Protein AF-0000000080700821 (afdb_homodimer)

Foldseek 3Di:
DVVVVLVVLQVVQVVVLVVVLVLLPDQFAEEEEEPQQQCVQQFPDFAVLQVQLLVPDDDLLNVVLVLQCVVPDPPDTLLNSLLSLVVVLVVLVVDDVQWDDGPNDIDHSVSSLVSNLSSLVSSLQCLAQHWDQDPNDIGGGDPVGGRGHLVLLLLLVCLSQVVQVVPLQRHDYEYEYQDQECSNVVSCVVVVFAEQAQFDDPQKTDHHNCSVVPDDGGHYYYFHLFAYQQWFADPPRGIMRHDADDPVRPSSSRGGGRRLPNPPPVCCDPPNVVRVVVVLCQLLDAQYEYEYANDPCPRVVVLVSNVVSQQDDRHLYAYEYQAADDDPSNLVQLCDPSRQQRYWYQHQQAIAGSNDGRDSDDSPGGFPCRRSSNVSCVSVVRRD/DVVVVLVVLQVVQVVVLVVVLVLLPDQFAEEEEEPQQQCVQQFPDFAVLQVQLLVPDDDLLNVVLVLQCVVPDPPDTLLNSLLSLVVVLVVLVVDDVQWDDGPNDIDHSVSSLVSNLSSLVSSLQCLAQHWDQDPNDIGGGDPVGGRGHLVLLLLLVCLSQVVQVVPLFRHDYEYEYQDQECSNVVSCVVVVFAEQAQFDDPQKTDHHNCSVVPDDTGHYYYFHLFAYQQWFADPPRGIMRHDADDPVRPSSSRGGGRRLPNPPPVCCDPPNVVRVVVVLCQLLDAQYEYEYANDPCPRVVVLVSNVVSQQDDRHLYAYEYQAADDDPSNLVQLCDPSRQQRYWYQYLQAIAGSNDGRDSDDSPGGFPCRGSSNVSCVSVVNRD

Sequence (768 aa):
MRELEQIQDNQIFNEHIENVMNHIDSDKQSWLFGAGISYDAGIPLMSPLTDLVEMRMDQDNKRLLEKIKESLEKDCHVEHILSHIGDLLSLIDRTRKKEIKISETTYTKENLEDLYREILVKLTDTIRYGYNKKDDEIIYGTATEPLVSIEYHLEFIEGLLKNHLGVEKRRNIKFYTTNYDTLLEDALILKRKKVVDGFSGGAMGFWNPKEYSERKELAYPVYKLHGSIDWFQDEEYGLIRTRYGTKYTSDKSRVLIYPQATKYVETQKDPFATIFQAFRSDINSNQSKLFVCGYSFGDNHINNEIFNGLLKIHNNSTLIIFIDNMSDTLIDWQNNDLINERIYCLTSTGICYKNKIYSEENEQYNYPWWTFSGLTNFLNGTIKMRELEQIQDNQIFNEHIENVMNHIDSDKQSWLFGAGISYDAGIPLMSPLTDLVEMRMDQDNKRLLEKIKESLEKDCHVEHILSHIGDLLSLIDRTRKKEIKISETTYTKENLEDLYREILVKLTDTIRYGYNKKDDEIIYGTATEPLVSIEYHLEFIEGLLKNHLGVEKRRNIKFYTTNYDTLLEDALILKRKKVVDGFSGGAMGFWNPKEYSERKELAYPVYKLHGSIDWFQDEEYGLIRTRYGTKYTSDKSRVLIYPQATKYVETQKDPFATIFQAFRSDINSNQSKLFVCGYSFGDNHINNEIFNGLLKIHNNSTLIIFIDNMSDTLIDWQNNDLINERIYCLTSTGICYKNKIYSEENEQYNYPWWTFSGLTNFLNGTIK

Radius of gyration: 30.34 Å; Cα contacts (8 Å, |Δi|>4): 1409; chains: 2; bounding box: 65×97×77 Å

pLDDT: mean 87.96, std 10.75, range [49.34, 98.62]

Organism: Aerococcus viridans (strain ATCC 11563 / DSM 20340 / CCUG 4311 / JCM 20461 / NBRC 12219 / NCTC 8251 / M1) (NCBI:txid655812)

Solvent-accessible surface area (backbone atoms only — not comparable to full-atom values): 39786 Å² total; per-residue (Å²): 105,69,66,58,52,48,52,48,33,30,51,51,30,53,50,50,51,51,51,51,53,54,57,71,68,47,46,48,35,36,35,39,35,22,53,46,59,38,40,89,24,25,26,69,48,64,66,60,41,30,51,55,36,59,71,71,48,56,71,71,50,44,53,52,48,54,58,53,48,68,78,43,62,90,85,59,38,51,42,47,50,53,31,49,51,51,50,50,51,56,52,22,71,72,39,90,80,34,48,46,76,56,96,89,38,79,41,44,55,67,56,53,51,51,40,52,31,51,51,41,40,44,47,46,44,38,53,60,10,7,42,44,81,52,97,92,38,80,45,72,30,38,69,90,53,30,53,37,49,56,62,68,46,38,48,34,54,47,29,69,52,56,85,30,69,89,59,57,88,68,58,49,51,38,37,37,28,56,40,43,64,62,51,67,62,47,27,36,23,60,69,69,36,36,49,36,69,27,48,41,33,34,52,36,17,26,68,34,70,61,43,65,71,68,56,64,93,81,51,36,41,44,38,54,70,23,29,28,67,46,27,32,58,37,94,86,62,36,49,26,36,49,58,69,45,35,50,92,67,49,60,52,65,32,41,37,64,54,39,75,68,55,36,77,68,58,40,67,36,81,70,36,28,60,44,51,49,51,50,49,50,48,48,48,28,72,60,22,32,40,37,35,36,27,51,80,77,79,49,63,68,64,48,46,52,52,51,54,27,48,66,36,84,83,32,58,35,35,40,42,33,25,30,61,71,86,42,74,67,53,51,52,46,25,69,32,85,84,45,14,90,38,40,40,35,37,27,22,66,26,38,33,47,58,75,38,74,27,37,80,58,64,92,77,48,71,44,49,40,23,42,53,69,24,37,28,35,39,62,65,70,40,67,122,105,70,64,58,52,49,52,50,33,30,52,51,32,53,49,52,51,52,51,53,53,54,57,71,69,46,48,48,35,35,37,38,36,22,53,46,57,38,38,89,24,24,25,69,48,64,66,61,39,31,51,55,36,59,72,70,47,55,70,72,49,44,54,53,46,52,56,52,48,68,78,44,62,91,84,60,38,54,41,46,49,51,31,50,52,50,49,50,52,56,52,25,72,74,38,93,80,34,50,46,75,55,95,90,38,79,41,44,56,65,55,54,50,50,40,52,29,50,53,40,42,43,45,46,45,38,53,60,9,7,40,45,80,52,96,92,37,79,44,72,28,36,69,89,53,29,51,37,49,57,62,67,46,38,50,33,54,46,30,69,51,56,81,31,66,89,61,60,69,82,63,47,48,36,38,36,27,55,38,42,63,61,52,66,63,47,27,38,24,60,69,71,37,35,49,36,68,28,48,42,32,35,50,35,19,26,67,33,70,61,44,63,72,64,56,63,94,81,55,37,42,43,39,53,70,22,30,26,67,44,27,33,58,38,93,87,60,36,49,27,37,51,58,69,44,36,50,92,68,49,62,53,66,30,41,38,62,54,38,74,67,56,39,76,68,56,40,67,35,80,68,37,28,59,45,51,49,51,51,49,50,50,50,48,29,72,61,23,33,40,37,34,36,28,51,81,76,80,49,63,69,62,48,47,54,52,52,55,26,49,67,37,86,85,31,57,36,35,39,41,34,25,29,61,70,85,42,75,66,53,50,54,45,26,69,33,84,85,44,15,89,37,40,41,36,39,26,21,67,27,39,32,48,58,75,39,75,28,36,82,58,66,91,77,48,72,43,50,40,24,41,53,68,25,37,28,34,39,62,67,69,39,67,123

InterPro domains:
  IPR029035 DHS-like NAD/FAD-binding domain superfamily [SSF52467] (18-324)

Secondary structure (DSSP, 8-state):
-HHHHHHHHHHHHHHHHHHHHHHHT-SEEEEEE-GGGGTTTT---HHHHHHHHHHTS-HHHHHHHHHHHHTS-TT--HHHHHHHHHHHHHHHHTSSS-EEEETTEEEEHHHHHHHHHHHHHHHHHHHHH-EEEETTEEEE--SSS-----HHHHHHHHHHHHTTGGGGGG-EEEEEE---S-HHHHHHHHTT-EEE-SEEESSSEEE-TTHHHH--SSEEEEEETTEEEEEEEETTTEEEE--TT-GGG--GGGEEE--GGGHHHHTTSTTHHHHHHHHHHHHTSTT-EEEEES--S--HHHHHHHHHHHHSTT---EEEEE-SS--HHHHHHHT-TTTGGGEEEEETTEEEETTEEE-SS-TT---GGGSHHHHHHHHTT---/-HHHHHHHHHHHHHHHHHHHHHHHT-SEEEEEE-GGGGTTTT---HHHHHHHHHHTS-HHHHHHHHHHHHTS-TT--HHHHHHHHHHHHHHHHTSSS-EEEETTEEEEHHHHHHHHHHHHHHHHHHHHH-EEEETTEEEE--SSS-----HHHHHHHHHHHHTTGGG-SS-EEEEEE---S-HHHHHHHHTT-EEE-SEEESSSEEE-TTHHHH--SSEEEEEETTEEEEEEEETTTEEEE--TT-GGG--GGGEEE--GGGHHHHTTSTTHHHHHHHHHHHHTSTT-EEEEES--S--HHHHHHHHHHHHSTT---EEEEE-SS--HHHHHHHT-TTTGGGEEEEETTEEEETTEEE-SS-TT---GGGSHHHHHHHHTT---

Nearest PDB structures (foldseek):
  8wld-assembly1_P  TM=7.867E-01  e=2.469E-17  Paenibacillus sp. 453mf
  8uae-assembly1_B  TM=7.129E-01  e=6.026E-18  Escherichia coli
  8sub-assembly1_C  TM=7.098E-01  e=1.023E-17  Escherichia coli
  8yhx-assembly1_R  TM=6.564E-01  e=7.623E-18  Staphylococcus aureus
  8uae-assembly1_J  TM=6.955E-01  e=3.276E-16  Escherichia coli

Structure (mmCIF, N/CA/C/O backbone):
data_AF-0000000080700821-model_v1
#
loop_
_entity.id
_entity.type
_entity.pdbx_description
1 polymer 'Uncharacterized protein'
#
loop_
_atom_site.group_PDB
_atom_site.id
_atom_site.type_symbol
_atom_site.label_atom_id
_atom_site.label_alt_id
_atom_site.label_comp_id
_atom_site.label_asym_id
_atom_site.label_entity_id
_atom_site.label_seq_id
_atom_site.pdbx_PDB_ins_code
_atom_site.Cartn_x
_atom_site.Cartn_y
_atom_site.Cartn_z
_atom_site.occupancy
_atom_site.B_iso_or_equiv
_atom_site.auth_seq_id
_atom_site.auth_comp_id
_atom_site.auth_asym_id
_atom_site.auth_atom_id
_atom_site.pdbx_PDB_model_num
ATOM 1 N N . MET A 1 1 ? 2.52 46.812 41.562 1 63.25 1 MET A N 1
ATOM 2 C CA . MET A 1 1 ? 1.418 46.688 40.594 1 63.25 1 MET A CA 1
ATOM 3 C C . MET A 1 1 ? 1.778 45.75 39.469 1 63.25 1 MET A C 1
ATOM 5 O O . MET A 1 1 ? 1.007 44.844 39.125 1 63.25 1 MET A O 1
ATOM 9 N N . ARG A 1 2 ? 2.922 46 38.969 1 70 2 ARG A N 1
ATOM 10 C CA . ARG A 1 2 ? 3.412 45.156 37.875 1 70 2 ARG A CA 1
ATOM 11 C C . ARG A 1 2 ? 3.613 43.719 38.375 1 70 2 ARG A C 1
ATOM 13 O O . ARG A 1 2 ? 3.289 42.75 37.656 1 70 2 ARG A O 1
ATOM 20 N N . GLU A 1 3 ? 4.059 43.562 39.562 1 66.69 3 GLU A N 1
ATOM 21 C CA . GLU A 1 3 ? 4.305 42.25 40.156 1 66.69 3 GLU A CA 1
ATOM 22 C C . GLU A 1 3 ? 3 41.469 40.375 1 66.69 3 GLU A C 1
ATOM 24 O O . GLU A 1 3 ? 2.93 40.281 40.125 1 66.69 3 GLU A O 1
ATOM 29 N N . LEU A 1 4 ? 2.033 42.219 40.812 1 68.81 4 LEU A N 1
ATOM 30 C CA . LEU A 1 4 ? 0.738 41.594 41.062 1 68.81 4 LEU A CA 1
ATOM 31 C C . LEU A 1 4 ? 0.082 41.156 39.75 1 68.81 4 LEU A C 1
ATOM 33 O O . LEU A 1 4 ? -0.538 40.094 39.688 1 68.81 4 LEU A O 1
ATOM 37 N N . GLU A 1 5 ? 0.222 42 38.75 1 74.5 5 GLU A N 1
ATOM 38 C CA . GLU A 1 5 ? -0.307 41.688 37.438 1 74.5 5 GLU A CA 1
ATOM 39 C C . GLU A 1 5 ? 0.371 40.438 36.844 1 74.5 5 GLU A C 1
ATOM 41 O O . GLU A 1 5 ? -0.284 39.594 36.25 1 74.5 5 GLU A O 1
ATOM 46 N N . GLN A 1 6 ? 1.613 40.375 37.125 1 77.56 6 GLN A N 1
ATOM 47 C CA . GLN A 1 6 ? 2.367 39.219 36.656 1 77.56 6 GLN A CA 1
ATOM 48 C C . GLN A 1 6 ? 1.933 37.938 37.375 1 77.56 6 GLN A C 1
ATOM 50 O O . GLN A 1 6 ? 1.85 36.875 36.75 1 77.56 6 GLN A O 1
ATOM 55 N N . ILE A 1 7 ? 1.688 38.062 38.594 1 75.31 7 ILE A N 1
ATOM 56 C CA . ILE A 1 7 ? 1.235 36.906 39.375 1 75.31 7 ILE A CA 1
ATOM 57 C C . ILE A 1 7 ? -0.132 36.438 38.875 1 75.31 7 ILE A C 1
ATOM 59 O O . ILE A 1 7 ? -0.379 35.25 38.719 1 75.31 7 ILE A O 1
ATOM 63 N N . GLN A 1 8 ? -0.901 37.406 38.594 1 80.56 8 GLN A N 1
ATOM 64 C CA . GLN A 1 8 ? -2.225 37.094 38.062 1 80.56 8 GLN A CA 1
ATOM 65 C C . GLN A 1 8 ? -2.129 36.438 36.688 1 80.56 8 GLN A C 1
ATOM 67 O O . GLN A 1 8 ? -2.826 35.469 36.406 1 80.56 8 GLN A O 1
ATOM 72 N N . ASP A 1 9 ? -1.294 36.969 35.875 1 84.06 9 ASP A N 1
ATOM 73 C CA . ASP A 1 9 ? -1.091 36.438 34.531 1 84.06 9 ASP A CA 1
ATOM 74 C C . ASP A 1 9 ? -0.568 35 34.594 1 84.06 9 ASP A C 1
ATOM 76 O O . ASP A 1 9 ? -0.97 34.156 33.812 1 84.06 9 ASP A O 1
ATOM 80 N N . ASN A 1 10 ? 0.241 34.781 35.562 1 85.62 10 ASN A N 1
ATOM 81 C CA . ASN A 1 10 ? 0.782 33.469 35.75 1 85.62 10 ASN A CA 1
ATOM 82 C C . ASN A 1 10 ? -0.304 32.469 36.188 1 85.62 10 ASN A C 1
ATOM 84 O O . ASN A 1 10 ? -0.307 31.312 35.75 1 85.62 10 ASN A O 1
ATOM 88 N N . GLN A 1 11 ? -1.107 32.906 37.062 1 89.19 11 GLN A N 1
ATOM 89 C CA . GLN A 1 11 ? -2.205 32.062 37.5 1 89.19 11 GLN A CA 1
ATOM 90 C C . GLN A 1 11 ? -3.15 31.734 36.344 1 89.19 11 GLN A C 1
ATOM 92 O O . GLN A 1 11 ? -3.57 30.594 36.188 1 89.19 11 GLN A O 1
ATOM 97 N N . ILE A 1 12 ? -3.463 32.719 35.562 1 91.25 12 ILE A N 1
ATOM 98 C CA . ILE A 1 12 ? -4.363 32.531 34.438 1 91.25 12 ILE A CA 1
ATOM 99 C C . ILE A 1 12 ? -3.709 31.609 33.406 1 91.25 12 ILE A C 1
ATOM 101 O O . ILE A 1 12 ? -4.375 30.75 32.812 1 91.25 12 ILE A O 1
ATOM 105 N N . PHE A 1 13 ? -2.443 31.859 33.188 1 92.19 13 PHE A N 1
ATOM 106 C CA . PHE A 1 13 ? -1.677 31 32.312 1 92.19 13 PHE A CA 1
ATOM 107 C C . PHE A 1 13 ? -1.799 29.531 32.719 1 92.19 13 PHE A C 1
ATOM 109 O O . PHE A 1 13 ? -2.113 28.672 31.906 1 92.19 13 PHE A O 1
ATOM 116 N N . ASN A 1 14 ? -1.597 29.25 33.938 1 91.81 14 ASN A N 1
ATOM 117 C CA . ASN A 1 14 ? -1.666 27.891 34.469 1 91.81 14 ASN A CA 1
ATOM 118 C C . ASN A 1 14 ? -3.076 27.312 34.344 1 91.81 14 ASN A C 1
ATOM 120 O O . ASN A 1 14 ? -3.248 26.125 34.094 1 91.81 14 ASN A O 1
ATOM 124 N N . GLU A 1 15 ? -4.008 28.125 34.562 1 93.81 15 GLU A N 1
ATOM 125 C CA . GLU A 1 15 ? -5.395 27.703 34.406 1 93.81 15 GLU A CA 1
ATOM 126 C C . GLU A 1 15 ? -5.695 27.297 32.969 1 93.81 15 GLU A C 1
ATOM 128 O O . GLU A 1 15 ? -6.375 26.297 32.75 1 93.81 15 GLU A O 1
ATOM 133 N N . HIS A 1 16 ? -5.219 28.125 32.062 1 94.12 16 HIS A N 1
ATOM 134 C CA . HIS A 1 16 ? -5.441 27.812 30.641 1 94.12 16 HIS A CA 1
ATOM 135 C C . HIS A 1 16 ? -4.723 26.531 30.234 1 94.12 16 HIS A C 1
ATOM 137 O O . HIS A 1 16 ? -5.246 25.75 29.453 1 94.12 16 HIS A O 1
ATOM 143 N N . ILE A 1 17 ? -3.57 26.297 30.766 1 92.62 17 ILE A N 1
ATOM 144 C CA . ILE A 1 17 ? -2.836 25.062 30.5 1 92.62 17 ILE A CA 1
ATOM 145 C C . ILE A 1 17 ? -3.641 23.859 31 1 92.62 17 ILE A C 1
ATOM 147 O O . ILE A 1 17 ? -3.77 22.859 30.297 1 92.62 17 ILE A O 1
ATOM 151 N N . GLU A 1 18 ? -4.152 24 32.156 1 92.56 18 GLU A N 1
ATOM 152 C CA . GLU A 1 18 ? -4.965 22.938 32.719 1 92.56 18 GLU A CA 1
ATOM 153 C C . GLU A 1 18 ? -6.207 22.672 31.859 1 92.56 18 GLU A C 1
ATOM 155 O O . GLU A 1 18 ? -6.586 21.516 31.656 1 92.56 18 GLU A O 1
ATOM 160 N N . ASN A 1 19 ? -6.809 23.719 31.438 1 93.06 19 ASN A N 1
ATOM 161 C CA . ASN A 1 19 ? -7.977 23.578 30.578 1 93.06 19 ASN A CA 1
ATOM 162 C C . ASN A 1 19 ? -7.633 22.859 29.281 1 93.06 19 ASN A C 1
ATOM 164 O O . ASN A 1 19 ? -8.367 21.953 28.844 1 93.06 19 ASN A O 1
ATOM 168 N N . VAL A 1 20 ? -6.559 23.281 28.703 1 93.75 20 VAL A N 1
ATOM 169 C CA . VAL A 1 20 ? -6.113 22.672 27.453 1 93.75 20 VAL A CA 1
ATOM 170 C C . VAL A 1 20 ? -5.824 21.188 27.672 1 93.75 20 VAL A C 1
ATOM 172 O O . VAL A 1 20 ? -6.23 20.344 26.875 1 93.75 20 VAL A O 1
ATOM 175 N N . MET A 1 21 ? -5.211 20.844 28.734 1 89.88 21 MET A N 1
ATOM 176 C CA . MET A 1 21 ? -4.898 19.453 29.062 1 89.88 21 MET A CA 1
ATOM 177 C C . MET A 1 21 ? -6.176 18.641 29.25 1 89.88 21 MET A C 1
ATOM 179 O O . MET A 1 21 ? -6.23 17.469 28.875 1 89.88 21 MET A O 1
ATOM 183 N N . ASN A 1 22 ? -7.113 19.234 29.844 1 89.31 22 ASN A N 1
ATOM 184 C CA . ASN A 1 22 ? -8.398 18.578 30.016 1 89.31 22 ASN A CA 1
ATOM 185 C C . ASN A 1 22 ? -9.062 18.266 28.672 1 89.31 22 ASN A C 1
ATOM 187 O O . ASN A 1 22 ? -9.727 17.234 28.531 1 89.31 22 ASN A O 1
ATOM 191 N N . HIS A 1 23 ? -8.898 19.203 27.797 1 90 23 HIS A N 1
ATOM 192 C CA . HIS A 1 23 ? -9.453 18.984 26.469 1 90 23 HIS A CA 1
ATOM 193 C C . HIS A 1 23 ? -8.734 17.844 25.75 1 90 23 HIS A C 1
ATOM 195 O O . HIS A 1 23 ? -9.344 17.109 24.969 1 90 23 HIS A O 1
ATOM 201 N N . ILE A 1 24 ? -7.465 17.656 25.969 1 88 24 ILE A N 1
ATOM 202 C CA . ILE A 1 24 ? -6.664 16.609 25.344 1 88 24 ILE A CA 1
ATOM 203 C C . ILE A 1 24 ? -7.129 15.242 25.828 1 88 24 ILE A C 1
ATOM 205 O O . ILE A 1 24 ? -7.031 14.258 25.094 1 88 24 ILE A O 1
ATOM 209 N N . ASP A 1 25 ? -7.758 15.195 26.984 1 83.88 25 ASP A N 1
ATOM 210 C CA . ASP A 1 25 ? -8.219 13.938 27.562 1 83.88 25 ASP A CA 1
ATOM 211 C C . ASP A 1 25 ? -9.648 13.625 27.125 1 83.88 25 ASP A C 1
ATOM 213 O O . ASP A 1 25 ? -10.203 12.586 27.5 1 83.88 25 ASP A O 1
ATOM 217 N N . SER A 1 26 ? -10.125 14.43 26.328 1 83.94 26 SER A N 1
ATOM 218 C CA . SER A 1 26 ? -11.492 14.227 25.859 1 83.94 26 SER A CA 1
ATOM 219 C C . SER A 1 26 ? -11.594 12.984 24.969 1 83.94 26 SER A C 1
ATOM 221 O O . SER A 1 26 ? -10.609 12.562 24.359 1 83.94 26 SER A O 1
ATOM 223 N N . ASP A 1 27 ? -12.828 12.43 24.812 1 81.06 27 ASP A N 1
ATOM 224 C CA . ASP A 1 27 ? -13.07 11.18 24.094 1 81.06 27 ASP A CA 1
ATOM 225 C C . ASP A 1 27 ? -13.211 11.438 22.594 1 81.06 27 ASP A C 1
ATOM 227 O O . ASP A 1 27 ? -12.906 10.555 21.781 1 81.06 27 ASP A O 1
ATOM 231 N N . LYS A 1 28 ? -13.742 12.586 22.297 1 87 28 LYS A N 1
ATOM 232 C CA . LYS A 1 28 ? -13.93 12.922 20.891 1 87 28 LYS A CA 1
ATOM 233 C C . LYS A 1 28 ? -12.93 13.977 20.438 1 87 28 LYS A C 1
ATOM 235 O O . LYS A 1 28 ? -13.055 15.156 20.781 1 87 28 LYS A O 1
ATOM 240 N N . GLN A 1 29 ? -11.969 13.531 19.672 1 92.19 29 GLN A N 1
ATOM 241 C CA . GLN A 1 29 ? -10.914 14.43 19.234 1 92.19 29 GLN A CA 1
ATOM 242 C C . GLN A 1 29 ? -10.75 14.398 17.719 1 92.19 29 GLN A C 1
ATOM 244 O O . GLN A 1 29 ? -10.742 13.328 17.109 1 92.19 29 GLN A O 1
ATOM 249 N N . SER A 1 30 ? -10.695 15.547 17.141 1 95.88 30 SER A N 1
ATOM 250 C CA . SER A 1 30 ? -10.273 15.719 15.758 1 95.88 30 SER A CA 1
ATOM 251 C C . SER A 1 30 ? -8.984 16.516 15.672 1 95.88 30 SER A C 1
ATOM 253 O O . SER A 1 30 ? -8.836 17.547 16.344 1 95.88 30 SER A O 1
ATOM 255 N N . TRP A 1 31 ? -8.078 15.992 14.961 1 97.75 31 TRP A N 1
ATOM 256 C CA . TRP A 1 31 ? -6.805 16.672 14.773 1 97.75 31 TRP A CA 1
ATOM 257 C C . TRP A 1 31 ? -6.656 17.156 13.336 1 97.75 31 TRP A C 1
ATOM 259 O O . TRP A 1 31 ? -6.801 16.375 12.391 1 97.75 31 TRP A O 1
ATOM 269 N N . LEU A 1 32 ? -6.406 18.422 13.156 1 98.5 32 LEU A N 1
ATOM 270 C CA . LEU A 1 32 ? -6.125 19 11.852 1 98.5 32 LEU A CA 1
ATOM 271 C C . LEU A 1 32 ? -4.645 19.344 11.711 1 98.5 32 LEU A C 1
ATOM 273 O O . LEU A 1 32 ? -4.125 20.172 12.461 1 98.5 32 LEU A O 1
ATOM 277 N N . PHE A 1 33 ? -4.008 18.703 10.727 1 98.62 33 PHE A N 1
ATOM 278 C CA . PHE A 1 33 ? -2.574 18.891 10.539 1 98.62 33 PHE A CA 1
ATOM 279 C C . PHE A 1 33 ? -2.275 19.531 9.195 1 98.62 33 PHE A C 1
ATOM 281 O O . PHE A 1 33 ? -2.971 19.281 8.211 1 98.62 33 PHE A O 1
ATOM 288 N N . GLY A 1 34 ? -1.261 20.359 9.211 1 96.88 34 GLY A N 1
ATOM 289 C CA . GLY A 1 34 ? -0.71 20.922 7.984 1 96.88 34 GLY A CA 1
ATOM 290 C C . GLY A 1 34 ? 0.743 20.547 7.758 1 96.88 34 GLY A C 1
ATOM 291 O O . GLY A 1 34 ? 1.269 19.641 8.422 1 96.88 34 GLY A O 1
ATOM 292 N N . ALA A 1 35 ? 1.389 21.219 6.844 1 95.19 35 ALA A N 1
ATOM 293 C CA . ALA A 1 35 ? 2.725 20.844 6.379 1 95.19 35 ALA A CA 1
ATOM 294 C C . ALA A 1 35 ? 3.746 20.953 7.508 1 95.19 35 ALA A C 1
ATOM 296 O O . ALA A 1 35 ? 4.797 20.297 7.461 1 95.19 35 ALA A O 1
ATOM 297 N N . GLY A 1 36 ? 3.396 21.703 8.578 1 97 36 GLY A N 1
ATOM 298 C CA . GLY A 1 36 ? 4.336 21.922 9.672 1 97 36 GLY A CA 1
ATOM 299 C C . GLY A 1 36 ? 4.723 20.641 10.383 1 97 36 GLY A C 1
ATOM 300 O O . GLY A 1 36 ? 5.809 20.547 10.953 1 97 36 GLY A O 1
ATOM 301 N N . ILE A 1 37 ? 3.902 19.656 10.32 1 98 37 ILE A N 1
ATOM 302 C CA . ILE A 1 37 ? 4.195 18.453 11.102 1 98 37 ILE A CA 1
ATOM 303 C C . ILE A 1 37 ? 5.172 17.562 10.336 1 98 37 ILE A C 1
ATOM 305 O O . ILE A 1 37 ? 5.727 16.609 10.891 1 98 37 ILE A O 1
ATOM 309 N N . SER A 1 38 ? 5.387 17.875 9.055 1 97.69 38 SER A N 1
ATOM 310 C CA . SER A 1 38 ? 6.289 17.047 8.258 1 97.69 38 SER A CA 1
ATOM 311 C C . SER A 1 38 ? 7.598 17.781 7.973 1 97.69 38 SER A C 1
ATOM 313 O O . SER A 1 38 ? 8.477 17.25 7.289 1 97.69 38 SER A O 1
ATOM 315 N N . TYR A 1 39 ? 7.668 19 8.516 1 96.12 39 TYR A N 1
ATOM 316 C CA . TYR A 1 39 ? 8.844 19.828 8.258 1 96.12 39 TYR A CA 1
ATOM 317 C C . TYR A 1 39 ? 10.109 19.141 8.75 1 96.12 39 TYR A C 1
ATOM 319 O O . TYR A 1 39 ? 11.078 19 8 1 96.12 39 TYR A O 1
ATOM 327 N N . ASP A 1 40 ? 10.125 18.688 9.984 1 95.69 40 ASP A N 1
ATOM 328 C CA . ASP A 1 40 ? 11.305 18.062 10.586 1 95.69 40 ASP A CA 1
ATOM 329 C C . ASP A 1 40 ? 11.578 16.688 9.977 1 95.69 40 ASP A C 1
ATOM 331 O O . ASP A 1 40 ? 12.664 16.141 10.156 1 95.69 40 ASP A O 1
ATOM 335 N N . ALA A 1 41 ? 10.625 16.125 9.273 1 96.94 41 ALA A N 1
ATOM 336 C CA . ALA A 1 41 ? 10.781 14.82 8.648 1 96.94 41 ALA A CA 1
ATOM 337 C C . ALA A 1 41 ? 11.586 14.914 7.355 1 96.94 41 ALA A C 1
ATOM 339 O O . ALA A 1 41 ? 11.914 13.891 6.75 1 96.94 41 ALA A O 1
ATOM 340 N N . GLY A 1 42 ? 11.859 16.094 6.883 1 95.88 42 GLY A N 1
ATOM 341 C CA . GLY A 1 42 ? 12.625 16.281 5.664 1 95.88 42 GLY A CA 1
ATOM 342 C C . GLY A 1 42 ? 11.773 16.656 4.473 1 95.88 42 GLY A C 1
ATOM 343 O O . GLY A 1 42 ? 12.211 16.547 3.324 1 95.88 42 GLY A O 1
ATOM 344 N N . ILE A 1 43 ? 10.555 17.016 4.703 1 96.75 43 ILE A N 1
ATOM 345 C CA . ILE A 1 43 ? 9.656 17.5 3.65 1 96.75 43 ILE A CA 1
ATOM 346 C C . ILE A 1 43 ? 9.516 19.016 3.738 1 96.75 43 ILE A C 1
ATOM 348 O O . ILE A 1 43 ? 9.164 19.547 4.789 1 96.75 43 ILE A O 1
ATOM 352 N N . PRO A 1 44 ? 9.789 19.688 2.73 1 95 44 PRO A N 1
ATOM 353 C CA . PRO A 1 44 ? 9.805 21.141 2.783 1 95 44 PRO A CA 1
ATOM 354 C C . PRO A 1 44 ? 8.414 21.75 2.918 1 95 44 PRO A C 1
ATOM 356 O O . PRO A 1 44 ? 7.426 21.141 2.5 1 95 44 PRO A O 1
ATOM 359 N N . LEU A 1 45 ? 8.359 22.922 3.49 1 93.5 45 LEU A N 1
ATOM 360 C CA . LEU A 1 45 ? 7.137 23.719 3.484 1 93.5 45 LEU A CA 1
ATOM 361 C C . LEU A 1 45 ? 6.84 24.25 2.086 1 93.5 45 LEU A C 1
ATOM 363 O O . LEU A 1 45 ? 7.594 23.984 1.146 1 93.5 45 LEU A O 1
ATOM 367 N N . MET A 1 46 ? 5.824 24.984 1.912 1 89.69 46 MET A N 1
ATOM 368 C CA . MET A 1 46 ? 5.285 25.312 0.598 1 89.69 46 MET A CA 1
ATOM 369 C C . MET A 1 46 ? 6.266 26.172 -0.191 1 89.69 46 MET A C 1
ATOM 371 O O . MET A 1 46 ? 6.531 25.906 -1.365 1 89.69 46 MET A O 1
ATOM 375 N N . SER A 1 47 ? 6.816 27.219 0.416 1 90.5 47 SER A N 1
ATOM 376 C CA . SER A 1 47 ? 7.703 28.125 -0.317 1 90.5 47 SER A CA 1
ATOM 377 C C . SER A 1 47 ? 8.977 27.406 -0.749 1 90.5 47 SER A C 1
ATOM 379 O O . SER A 1 47 ? 9.305 27.359 -1.938 1 90.5 47 SER A O 1
ATOM 381 N N . PRO A 1 48 ? 9.68 26.781 0.166 1 92.12 48 PRO A N 1
ATOM 382 C CA . PRO A 1 48 ? 10.859 26.016 -0.256 1 92.12 48 PRO A CA 1
ATOM 383 C C . PRO A 1 48 ? 10.516 24.906 -1.241 1 92.12 48 PRO A C 1
ATOM 385 O O . PRO A 1 48 ? 11.312 24.594 -2.127 1 92.12 48 PRO A O 1
ATOM 388 N N . LEU A 1 49 ? 9.406 24.25 -1.061 1 93.88 49 LEU A N 1
ATOM 389 C CA . LEU A 1 49 ? 8.977 23.203 -1.993 1 93.88 49 LEU A CA 1
ATOM 390 C C . LEU A 1 49 ? 8.867 23.766 -3.41 1 93.88 49 LEU A C 1
ATOM 392 O O . LEU A 1 49 ? 9.32 23.125 -4.367 1 93.88 49 LEU A O 1
ATOM 396 N N . THR A 1 50 ? 8.281 24.922 -3.508 1 93.5 50 THR A N 1
ATOM 397 C CA . THR A 1 50 ? 8.133 25.578 -4.801 1 93.5 50 THR A CA 1
ATOM 398 C C . THR A 1 50 ? 9.5 25.828 -5.441 1 93.5 50 THR A C 1
ATOM 400 O O . THR A 1 50 ? 9.703 25.531 -6.621 1 93.5 50 THR A O 1
ATOM 403 N N . ASP A 1 51 ? 10.406 26.312 -4.648 1 93.25 51 ASP A N 1
ATOM 404 C CA . ASP A 1 51 ? 11.758 26.594 -5.141 1 93.25 51 ASP A CA 1
ATOM 405 C C . ASP A 1 51 ? 12.445 25.312 -5.605 1 93.25 51 ASP A C 1
ATOM 407 O O . ASP A 1 51 ? 13.102 25.297 -6.652 1 93.25 51 ASP A O 1
ATOM 411 N N . LEU A 1 52 ? 12.305 24.297 -4.836 1 93.81 52 LEU A N 1
ATOM 412 C CA . LEU A 1 52 ? 12.953 23.031 -5.141 1 93.81 52 LEU A CA 1
ATOM 413 C C . LEU A 1 52 ? 12.422 22.453 -6.441 1 93.81 52 LEU A C 1
ATOM 415 O O . LEU A 1 52 ? 13.18 21.891 -7.234 1 93.81 52 LEU A O 1
ATOM 419 N N . VAL A 1 53 ? 11.156 22.531 -6.648 1 93.62 53 VAL A N 1
ATOM 420 C CA . VAL A 1 53 ? 10.531 22.047 -7.871 1 93.62 53 VAL A CA 1
ATOM 421 C C . VAL A 1 53 ? 11.055 22.828 -9.07 1 93.62 53 VAL A C 1
ATOM 423 O O . VAL A 1 53 ? 11.461 22.234 -10.078 1 93.62 53 VAL A O 1
ATOM 426 N N . GLU A 1 54 ? 11.117 24.125 -8.945 1 93.5 54 GLU A N 1
ATOM 427 C CA . GLU A 1 54 ? 11.539 24.984 -10.047 1 93.5 54 GLU A CA 1
ATOM 428 C C . GLU A 1 54 ? 13.008 24.766 -10.391 1 93.5 54 GLU A C 1
ATOM 430 O O . GLU A 1 54 ? 13.391 24.797 -11.562 1 93.5 54 GLU A O 1
ATOM 435 N N . MET A 1 55 ? 13.789 24.516 -9.414 1 92.56 55 MET A N 1
ATOM 436 C CA . MET A 1 55 ? 15.227 24.359 -9.602 1 92.56 55 MET A CA 1
ATOM 437 C C . MET A 1 55 ? 15.539 23.094 -10.398 1 92.56 55 MET A C 1
ATOM 439 O O . MET A 1 55 ? 16.547 23.031 -11.094 1 92.56 55 MET A O 1
ATOM 443 N N . ARG A 1 56 ? 14.695 22.094 -10.344 1 92.75 56 ARG A N 1
ATOM 444 C CA . ARG A 1 56 ? 14.984 20.797 -10.945 1 92.75 56 ARG A CA 1
ATOM 445 C C . ARG A 1 56 ? 14.273 20.641 -12.281 1 92.75 56 ARG A C 1
ATOM 447 O O . ARG A 1 56 ? 14.359 19.594 -12.922 1 92.75 56 ARG A O 1
ATOM 454 N N . MET A 1 57 ? 13.617 21.641 -12.695 1 93.88 57 MET A N 1
ATOM 455 C CA . MET A 1 57 ? 12.836 21.547 -13.922 1 93.88 57 MET A CA 1
ATOM 456 C C . MET A 1 57 ? 13.734 21.641 -15.148 1 93.88 57 MET A C 1
ATOM 458 O O . MET A 1 57 ? 14.805 22.25 -15.094 1 93.88 57 MET A O 1
ATOM 462 N N . ASP A 1 58 ? 13.273 21.047 -16.188 1 93.25 58 ASP A N 1
ATOM 463 C CA . ASP A 1 58 ? 13.953 21.172 -17.484 1 93.25 58 ASP A CA 1
ATOM 464 C C . ASP A 1 58 ? 13.914 22.609 -17.984 1 93.25 58 ASP A C 1
ATOM 466 O O . ASP A 1 58 ? 12.984 23.359 -17.672 1 93.25 58 ASP A O 1
ATOM 470 N N . GLN A 1 59 ? 14.797 22.969 -18.891 1 92.38 59 GLN A N 1
ATOM 471 C CA . GLN A 1 59 ? 14.992 24.344 -19.312 1 92.38 59 GLN A CA 1
ATOM 472 C C . GLN A 1 59 ? 13.773 24.875 -20.062 1 92.38 59 GLN A C 1
ATOM 474 O O . GLN A 1 59 ? 13.344 26.016 -19.844 1 92.38 59 GLN A O 1
ATOM 479 N N . ASP A 1 60 ? 13.234 24.141 -20.953 1 92.19 60 ASP A N 1
ATOM 480 C CA . ASP A 1 60 ? 12.086 24.578 -21.734 1 92.19 60 ASP A CA 1
ATOM 481 C C . ASP A 1 60 ? 10.875 24.844 -20.828 1 92.19 60 ASP A C 1
ATOM 483 O O . ASP A 1 60 ? 10.188 25.859 -20.984 1 92.19 60 ASP A O 1
ATOM 487 N N . ASN A 1 61 ? 10.633 23.969 -19.938 1 94.19 61 ASN A N 1
ATOM 488 C CA . ASN A 1 61 ? 9.508 24.109 -19.016 1 94.19 61 ASN A CA 1
ATOM 489 C C . ASN A 1 61 ? 9.742 25.25 -18.016 1 94.19 61 ASN A C 1
ATOM 491 O O . ASN A 1 61 ? 8.797 25.922 -17.609 1 94.19 61 ASN A O 1
ATOM 495 N N . LYS A 1 62 ? 10.992 25.453 -17.703 1 94.12 62 LYS A N 1
ATOM 496 C CA . LYS A 1 62 ? 11.328 26.547 -16.797 1 94.12 62 LYS A CA 1
ATOM 497 C C . LYS A 1 62 ? 10.984 27.891 -17.422 1 94.12 62 LYS A C 1
ATOM 499 O O . LYS A 1 62 ? 10.477 28.797 -16.734 1 94.12 62 LYS A O 1
ATOM 504 N N . ARG A 1 63 ? 11.266 28 -18.672 1 92.69 63 ARG A N 1
ATOM 505 C CA . ARG A 1 63 ? 10.945 29.234 -19.391 1 92.69 63 ARG A CA 1
ATOM 506 C C . ARG A 1 63 ? 9.438 29.469 -19.422 1 92.69 63 ARG A C 1
ATOM 508 O O . ARG A 1 63 ? 8.977 30.594 -19.219 1 92.69 63 ARG A O 1
ATOM 515 N N . LEU A 1 64 ? 8.773 28.438 -19.766 1 93.75 64 LEU A N 1
ATOM 516 C CA . LEU A 1 64 ? 7.32 28.531 -19.797 1 93.75 64 LEU A CA 1
ATOM 517 C C . LEU A 1 64 ? 6.766 28.891 -18.422 1 93.75 64 LEU A C 1
ATOM 519 O O . LEU A 1 64 ? 5.852 29.703 -18.312 1 93.75 64 LEU A O 1
ATOM 523 N N . LEU A 1 65 ? 7.32 28.297 -17.406 1 94.25 65 LEU A N 1
ATOM 524 C CA . LEU A 1 65 ? 6.887 28.562 -16.031 1 94.25 65 LEU A CA 1
ATOM 525 C C . LEU A 1 65 ? 7.109 30.016 -15.672 1 94.25 65 LEU A C 1
ATOM 527 O O . LEU A 1 65 ? 6.266 30.641 -15.016 1 94.25 65 LEU A O 1
ATOM 531 N N . GLU A 1 66 ? 8.211 30.547 -16.078 1 92 66 GLU A N 1
ATOM 532 C CA . GLU A 1 66 ? 8.523 31.938 -15.781 1 92 66 GLU A CA 1
ATOM 533 C C . GLU A 1 66 ? 7.504 32.875 -16.422 1 92 66 GLU A C 1
ATOM 535 O O . GLU A 1 66 ? 7.105 33.875 -15.812 1 92 66 GLU A O 1
ATOM 540 N N . LYS A 1 67 ? 7.117 32.531 -17.562 1 91.75 67 LYS A N 1
ATOM 541 C CA . LYS A 1 67 ? 6.113 33.344 -18.25 1 91.75 67 LYS A CA 1
ATOM 542 C C . LYS A 1 67 ? 4.766 33.281 -17.547 1 91.75 67 LYS A C 1
ATOM 544 O O . LYS A 1 67 ? 4.062 34.281 -17.422 1 91.75 67 LYS A O 1
ATOM 549 N N . ILE A 1 68 ? 4.465 32.094 -17.125 1 91.38 68 ILE A N 1
ATOM 550 C CA . ILE A 1 68 ? 3.205 31.906 -16.422 1 91.38 68 ILE A CA 1
ATOM 551 C C . ILE A 1 68 ? 3.236 32.688 -15.094 1 91.38 68 ILE A C 1
ATOM 553 O O . ILE A 1 68 ? 2.25 33.312 -14.719 1 91.38 68 ILE A O 1
ATOM 557 N N . LYS A 1 69 ? 4.352 32.625 -14.414 1 90.75 69 LYS A N 1
ATOM 558 C CA . LYS A 1 69 ? 4.5 33.281 -13.109 1 90.75 69 LYS A CA 1
ATOM 559 C C . LYS A 1 69 ? 4.383 34.781 -13.211 1 90.75 69 LYS A C 1
ATOM 561 O O . LYS A 1 69 ? 4.031 35.438 -12.234 1 90.75 69 LYS A O 1
ATOM 566 N N . GLU A 1 70 ? 4.668 35.281 -14.391 1 88.88 70 GLU A N 1
ATOM 567 C CA . GLU A 1 70 ? 4.531 36.719 -14.602 1 88.88 70 GLU A CA 1
ATOM 568 C C . GLU A 1 70 ? 3.084 37.156 -14.414 1 88.88 70 GLU A C 1
ATOM 570 O O . GLU A 1 70 ? 2.832 38.312 -14.031 1 88.88 70 GLU A O 1
ATOM 575 N N . SER A 1 71 ? 2.201 36.25 -14.688 1 85.44 71 SER A N 1
ATOM 576 C CA . SER A 1 71 ? 0.783 36.594 -14.594 1 85.44 71 SER A CA 1
ATOM 577 C C . SER A 1 71 ? 0.237 36.281 -13.195 1 85.44 71 SER A C 1
ATOM 579 O O . SER A 1 71 ? -0.918 36.594 -12.898 1 85.44 71 SER A O 1
ATOM 581 N N . LEU A 1 72 ? 1.038 35.719 -12.367 1 87.56 72 LEU A N 1
ATOM 582 C CA . LEU A 1 72 ? 0.587 35.312 -11.039 1 87.56 72 LEU A CA 1
ATOM 583 C C . LEU A 1 72 ? 1.12 36.281 -9.977 1 87.56 72 LEU A C 1
ATOM 585 O O . LEU A 1 72 ? 2.002 37.094 -10.258 1 87.56 72 LEU A O 1
ATOM 589 N N . GLU A 1 73 ? 0.505 36.188 -8.859 1 86.12 73 GLU A N 1
ATOM 590 C CA . GLU A 1 73 ? 0.962 37 -7.738 1 86.12 73 GLU A CA 1
ATOM 591 C C . GLU A 1 73 ? 2.387 36.625 -7.332 1 86.12 73 GLU A C 1
ATOM 593 O O . GLU A 1 73 ? 2.828 35.5 -7.551 1 86.12 73 GLU A O 1
ATOM 598 N N . LYS A 1 74 ? 3.023 37.5 -6.746 1 83.88 74 LYS A N 1
ATOM 599 C CA . LYS A 1 74 ? 4.426 37.344 -6.379 1 83.88 74 LYS A CA 1
ATOM 600 C C . LYS A 1 74 ? 4.578 36.219 -5.34 1 83.88 74 LYS A C 1
ATOM 602 O O . LYS A 1 74 ? 5.594 35.531 -5.32 1 83.88 74 LYS A O 1
ATOM 607 N N . ASP A 1 75 ? 3.586 36.031 -4.543 1 83.06 75 ASP A N 1
ATOM 608 C CA . ASP A 1 75 ? 3.691 35.062 -3.469 1 83.06 75 ASP A CA 1
ATOM 609 C C . ASP A 1 75 ? 3.045 33.719 -3.869 1 83.06 75 ASP A C 1
ATOM 611 O O . ASP A 1 75 ? 2.695 32.906 -3.01 1 83.06 75 ASP A O 1
ATOM 615 N N . CYS A 1 76 ? 3.051 33.531 -5.203 1 86.25 76 CYS A N 1
ATOM 616 C CA . CYS A 1 76 ? 2.408 32.312 -5.66 1 86.25 76 CYS A CA 1
ATOM 617 C C . CYS A 1 76 ? 3.289 31.094 -5.387 1 86.25 76 CYS A C 1
ATOM 619 O O . CYS A 1 76 ? 4.512 31.172 -5.488 1 86.25 76 CYS A O 1
ATOM 621 N N . HIS A 1 77 ? 2.709 30.047 -4.918 1 88.44 77 HIS A N 1
ATOM 622 C CA . HIS A 1 77 ? 3.434 28.797 -4.707 1 88.44 77 HIS A CA 1
ATOM 623 C C . HIS A 1 77 ? 2.967 27.719 -5.676 1 88.44 77 HIS A C 1
ATOM 625 O O . HIS A 1 77 ? 2.113 27.969 -6.531 1 88.44 77 HIS A O 1
ATOM 631 N N . VAL A 1 78 ? 3.529 26.578 -5.602 1 89 78 VAL A N 1
ATOM 632 C CA . VAL A 1 78 ? 3.408 25.516 -6.59 1 89 78 VAL A CA 1
ATOM 633 C C . VAL A 1 78 ? 1.94 25.141 -6.77 1 89 78 VAL A C 1
ATOM 635 O O . VAL A 1 78 ? 1.502 24.828 -7.879 1 89 78 VAL A O 1
ATOM 638 N N . GLU A 1 79 ? 1.167 25.141 -5.711 1 83.56 79 GLU A N 1
ATOM 639 C CA . GLU A 1 79 ? -0.248 24.797 -5.805 1 83.56 79 GLU A CA 1
ATOM 640 C C . GLU A 1 79 ? -1.008 25.797 -6.664 1 83.56 79 GLU A C 1
ATOM 642 O O . GLU A 1 79 ? -1.897 25.422 -7.434 1 83.56 79 GLU A O 1
ATOM 647 N N . HIS A 1 80 ? -0.681 27.031 -6.496 1 84.25 80 HIS A N 1
ATOM 648 C CA . HIS A 1 80 ? -1.264 28.078 -7.324 1 84.25 80 HIS A CA 1
ATOM 649 C C . HIS A 1 80 ? -0.903 27.891 -8.797 1 84.25 80 HIS A C 1
ATOM 651 O O . HIS A 1 80 ? -1.748 28.062 -9.672 1 84.25 80 HIS A O 1
ATOM 657 N N . ILE A 1 81 ? 0.298 27.562 -8.977 1 88.56 81 ILE A N 1
ATOM 658 C CA . ILE A 1 81 ? 0.8 27.359 -10.328 1 88.56 81 ILE A CA 1
ATOM 659 C C . ILE A 1 81 ? 0.044 26.203 -10.992 1 88.56 81 ILE A C 1
ATOM 661 O O . ILE A 1 81 ? -0.443 26.328 -12.117 1 88.56 81 ILE A O 1
ATOM 665 N N . LEU A 1 82 ? -0.064 25.125 -10.258 1 86.25 82 LEU A N 1
ATOM 666 C CA . LEU A 1 82 ? -0.767 23.953 -10.773 1 86.25 82 LEU A CA 1
ATOM 667 C C . LEU A 1 82 ? -2.223 24.297 -11.078 1 86.25 82 LEU A C 1
ATOM 669 O O . LEU A 1 82 ? -2.752 23.875 -12.117 1 86.25 82 LEU A O 1
ATOM 673 N N . SER A 1 83 ? -2.805 24.984 -10.195 1 82.44 83 SER A N 1
ATOM 674 C CA . SER A 1 83 ? -4.188 25.391 -10.414 1 82.44 83 SER A CA 1
ATOM 675 C C . SER A 1 83 ? -4.32 26.25 -11.664 1 82.44 83 SER A C 1
ATOM 677 O O . SER A 1 83 ? -5.258 26.094 -12.445 1 82.44 83 SER A O 1
ATOM 679 N N . HIS A 1 84 ? -3.447 27.188 -11.781 1 86.75 84 HIS A N 1
ATOM 680 C CA . HIS A 1 84 ? -3.471 28.094 -12.922 1 86.75 84 HIS A CA 1
ATOM 681 C C . HIS A 1 84 ? -3.285 27.344 -14.234 1 86.75 84 HIS A C 1
ATOM 683 O O . HIS A 1 84 ? -3.998 27.594 -15.211 1 86.75 84 HIS A O 1
ATOM 689 N N . ILE A 1 85 ? -2.322 26.5 -14.25 1 88.38 85 ILE A N 1
ATOM 690 C CA . ILE A 1 85 ? -2.086 25.703 -15.445 1 88.38 85 ILE A CA 1
ATOM 691 C C . ILE A 1 85 ? -3.328 24.875 -15.766 1 88.38 85 ILE A C 1
ATOM 693 O O . ILE A 1 85 ? -3.711 24.734 -16.922 1 88.38 85 ILE A O 1
ATOM 697 N N . GLY A 1 86 ? -3.893 24.266 -14.711 1 82.94 86 GLY A N 1
ATOM 698 C CA . GLY A 1 86 ? -5.129 23.531 -14.914 1 82.94 86 GLY A CA 1
ATOM 699 C C . GLY A 1 86 ? -6.215 24.359 -15.578 1 82.94 86 GLY A C 1
ATOM 700 O O . GLY A 1 86 ? -6.914 23.875 -16.469 1 82.94 86 GLY A O 1
ATOM 701 N N . ASP A 1 87 ? -6.359 25.547 -15.133 1 83.06 87 ASP A N 1
ATOM 702 C CA . ASP A 1 87 ? -7.336 26.453 -15.711 1 83.06 87 ASP A CA 1
ATOM 703 C C . ASP A 1 87 ? -6.992 26.766 -17.172 1 83.06 87 ASP A C 1
ATOM 705 O O . ASP A 1 87 ? -7.879 26.859 -18.016 1 83.06 87 ASP A O 1
ATOM 709 N N . LEU A 1 88 ? -5.777 27.047 -17.422 1 86.31 88 LEU A N 1
ATOM 710 C CA . LEU A 1 88 ? -5.34 27.312 -18.781 1 86.31 88 LEU A CA 1
ATOM 711 C C . LEU A 1 88 ? -5.648 26.141 -19.688 1 86.31 88 LEU A C 1
ATOM 713 O O . LEU A 1 88 ? -6.074 26.328 -20.828 1 86.31 88 LEU A O 1
ATOM 717 N N . LEU A 1 89 ? -5.391 24.953 -19.141 1 86.88 89 LEU A N 1
ATOM 718 C CA . LEU A 1 89 ? -5.668 23.75 -19.922 1 86.88 89 LEU A CA 1
ATOM 719 C C . LEU A 1 89 ? -7.152 23.641 -20.234 1 86.88 89 LEU A C 1
ATOM 721 O O . LEU A 1 89 ? -7.531 23.25 -21.344 1 86.88 89 LEU A O 1
ATOM 725 N N . SER A 1 90 ? -7.973 23.984 -19.266 1 81.81 90 SER A N 1
ATOM 726 C CA . SER A 1 90 ? -9.414 23.969 -19.484 1 81.81 90 SER A CA 1
ATOM 727 C C . SER A 1 90 ? -9.828 24.984 -20.547 1 81.81 90 SER A C 1
ATOM 729 O O . SER A 1 90 ? -10.727 24.719 -21.359 1 81.81 90 SER A O 1
ATOM 731 N N . LEU A 1 91 ? -9.203 26.094 -20.547 1 83.31 91 LEU A N 1
ATOM 732 C CA . LEU A 1 91 ? -9.484 27.141 -21.531 1 83.31 91 LEU A CA 1
ATOM 733 C C . LEU A 1 91 ? -9.062 26.703 -22.922 1 83.31 91 LEU A C 1
ATOM 735 O O . LEU A 1 91 ? -9.781 26.938 -23.906 1 83.31 91 LEU A O 1
ATOM 739 N N . ILE A 1 92 ? -7.926 26.125 -22.969 1 86.5 92 ILE A N 1
ATOM 740 C CA . ILE A 1 92 ? -7.406 25.656 -24.25 1 86.5 92 ILE A CA 1
ATOM 741 C C . ILE A 1 92 ? -8.352 24.625 -24.844 1 86.5 92 ILE A C 1
ATOM 743 O O . ILE A 1 92 ? -8.578 24.594 -26.062 1 86.5 92 ILE A O 1
ATOM 747 N N . ASP A 1 93 ? -8.836 23.781 -24.031 1 81.69 93 ASP A N 1
ATOM 748 C CA . ASP A 1 93 ? -9.719 22.719 -24.484 1 81.69 93 ASP A CA 1
ATOM 749 C C . ASP A 1 93 ? -10.984 23.281 -25.125 1 81.69 93 ASP A C 1
ATOM 751 O O . ASP A 1 93 ? -11.633 22.609 -25.938 1 81.69 93 ASP A O 1
ATOM 755 N N . ARG A 1 94 ? -11.273 24.531 -24.781 1 82.25 94 ARG A N 1
ATOM 756 C CA . ARG A 1 94 ? -12.492 25.172 -25.281 1 82.25 94 ARG A CA 1
ATOM 757 C C . ARG A 1 94 ? -12.203 25.969 -26.547 1 82.25 94 ARG A C 1
ATOM 759 O O . ARG A 1 94 ? -13.117 26.484 -27.188 1 82.25 94 ARG A O 1
ATOM 766 N N . THR A 1 95 ? -10.906 26.031 -26.844 1 79.12 95 THR A N 1
ATOM 767 C CA . THR A 1 95 ? -10.562 26.797 -28.047 1 79.12 95 THR A CA 1
ATOM 768 C C . THR A 1 95 ? -10.383 25.859 -29.234 1 79.12 95 THR A C 1
ATOM 770 O O . THR A 1 95 ? -10.055 24.688 -29.078 1 79.12 95 THR A O 1
ATOM 773 N N . ARG A 1 96 ? -10.523 26.344 -30.422 1 72.94 96 ARG A N 1
ATOM 774 C CA . ARG A 1 96 ? -10.43 25.562 -31.641 1 72.94 96 ARG A CA 1
ATOM 775 C C . ARG A 1 96 ? -8.984 25.172 -31.938 1 72.94 96 ARG A C 1
ATOM 777 O O . ARG A 1 96 ? -8.711 24.016 -32.281 1 72.94 96 ARG A O 1
ATOM 784 N N . LYS A 1 97 ? -8.148 26.078 -31.766 1 76.69 97 LYS A N 1
ATOM 785 C CA . LYS A 1 97 ? -6.762 25.875 -32.156 1 76.69 97 LYS A CA 1
ATOM 786 C C . LYS A 1 97 ? -5.992 25.109 -31.078 1 76.69 97 LYS A C 1
ATOM 788 O O . LYS A 1 97 ? -4.875 24.641 -31.312 1 76.69 97 LYS A O 1
ATOM 793 N N . LYS A 1 98 ? -6.586 24.938 -30.016 1 80.69 98 LYS A N 1
ATOM 794 C CA . LYS A 1 98 ? -5.98 24.234 -28.875 1 80.69 98 LYS A CA 1
ATOM 795 C C . LYS A 1 98 ? -4.637 24.859 -28.5 1 80.69 98 LYS A C 1
ATOM 797 O O . LYS A 1 98 ? -3.656 24.156 -28.281 1 80.69 98 LYS A O 1
ATOM 802 N N . GLU A 1 99 ? -4.547 26.141 -28.75 1 82.38 99 GLU A N 1
ATOM 803 C CA . GLU A 1 99 ? -3.354 26.906 -28.406 1 82.38 99 GLU A CA 1
ATOM 804 C C . GLU A 1 99 ? -3.707 28.125 -27.562 1 82.38 99 GLU A C 1
ATOM 806 O O . GLU A 1 99 ? -4.863 28.562 -27.531 1 82.38 99 GLU A O 1
ATOM 811 N N . ILE A 1 100 ? -2.73 28.609 -26.766 1 82.69 100 ILE A N 1
ATOM 812 C CA . ILE A 1 100 ? -2.916 29.812 -25.969 1 82.69 100 ILE A CA 1
ATOM 813 C C . ILE A 1 100 ? -1.664 30.688 -26.047 1 82.69 100 ILE A C 1
ATOM 815 O O . ILE A 1 100 ? -0.547 30.172 -26.141 1 82.69 100 ILE A O 1
ATOM 819 N N . LYS A 1 101 ? -2.012 31.922 -26.125 1 81.56 101 LYS A N 1
ATOM 820 C CA . LYS A 1 101 ? -0.905 32.875 -26.141 1 81.56 101 LYS A CA 1
ATOM 821 C C . LYS A 1 101 ? -0.587 33.344 -24.719 1 81.56 101 LYS A C 1
ATOM 823 O O . LYS A 1 101 ? -1.474 33.812 -24 1 81.56 101 LYS A O 1
ATOM 828 N N . ILE A 1 102 ? 0.652 33.094 -24.297 1 82.88 102 ILE A N 1
ATOM 829 C CA . ILE A 1 102 ? 1.156 33.562 -23.016 1 82.88 102 ILE A CA 1
ATOM 830 C C . ILE A 1 102 ? 2.342 34.5 -23.25 1 82.88 102 ILE A C 1
ATOM 832 O O . ILE A 1 102 ? 3.391 34.062 -23.734 1 82.88 102 ILE A O 1
ATOM 836 N N . SER A 1 103 ? 2.303 35.75 -22.797 1 80.81 103 SER A N 1
ATOM 837 C CA . SER A 1 103 ? 3.336 36.781 -22.953 1 80.81 103 SER A CA 1
ATOM 838 C C . SER A 1 103 ? 3.855 36.812 -24.391 1 80.81 103 SER A C 1
ATOM 840 O O . SER A 1 103 ? 5.066 36.75 -24.625 1 80.81 103 SER A O 1
ATOM 842 N N . GLU A 1 104 ? 3.031 36.688 -25.359 1 81 104 GLU A N 1
ATOM 843 C CA . GLU A 1 104 ? 3.318 36.875 -26.781 1 81 104 GLU A CA 1
ATOM 844 C C . GLU A 1 104 ? 3.852 35.594 -27.406 1 81 104 GLU A C 1
ATOM 846 O O . GLU A 1 104 ? 4.305 35.594 -28.562 1 81 104 GLU A O 1
ATOM 851 N N . THR A 1 105 ? 3.967 34.594 -26.609 1 85.81 105 THR A N 1
ATOM 852 C CA . THR A 1 105 ? 4.391 33.312 -27.141 1 85.81 105 THR A CA 1
ATOM 853 C C . THR A 1 105 ? 3.217 32.312 -27.188 1 85.81 105 THR A C 1
ATOM 855 O O . THR A 1 105 ? 2.402 32.281 -26.266 1 85.81 105 THR A O 1
ATOM 858 N N . THR A 1 106 ? 3.197 31.625 -28.203 1 88.44 106 THR A N 1
ATOM 859 C CA . THR A 1 106 ? 2.107 30.672 -28.375 1 88.44 106 THR A CA 1
ATOM 860 C C . THR A 1 106 ? 2.518 29.281 -27.891 1 88.44 106 THR A C 1
ATOM 862 O O . THR A 1 106 ? 3.59 28.781 -28.234 1 88.44 106 THR A O 1
ATOM 865 N N . TYR A 1 107 ? 1.691 28.812 -27 1 89.44 107 TYR A N 1
ATOM 866 C CA . TYR A 1 107 ? 1.926 27.469 -26.484 1 89.44 107 TYR A CA 1
ATOM 867 C C . TYR A 1 107 ? 0.755 26.547 -26.812 1 89.44 107 TYR A C 1
ATOM 869 O O . TYR A 1 107 ? -0.391 27 -26.891 1 89.44 107 TYR A O 1
ATOM 877 N N . THR A 1 108 ? 1.088 25.297 -27.031 1 90.06 108 THR A N 1
ATOM 878 C CA . THR A 1 108 ? 0.066 24.297 -27.312 1 90.06 108 THR A CA 1
ATOM 879 C C . THR A 1 108 ? -0.392 23.609 -26.031 1 90.06 108 THR A C 1
ATOM 881 O O . THR A 1 108 ? 0.212 23.797 -24.969 1 90.06 108 THR A O 1
ATOM 884 N N . LYS A 1 109 ? -1.484 22.891 -26.188 1 90.69 109 LYS A N 1
ATOM 885 C CA . LYS A 1 109 ? -1.99 22.094 -25.078 1 90.69 109 LYS A CA 1
ATOM 886 C C . LYS A 1 109 ? -0.928 21.109 -24.578 1 90.69 109 LYS A C 1
ATOM 888 O O . LYS A 1 109 ? -0.776 20.922 -23.359 1 90.69 109 LYS A O 1
ATOM 893 N N . GLU A 1 110 ? -0.195 20.562 -25.438 1 90.94 110 GLU A N 1
ATOM 894 C CA . GLU A 1 110 ? 0.841 19.578 -25.109 1 90.94 110 GLU A CA 1
ATOM 895 C C . GLU A 1 110 ? 1.939 20.219 -24.25 1 90.94 110 GLU A C 1
ATOM 897 O O . GLU A 1 110 ? 2.471 19.578 -23.344 1 90.94 110 GLU A O 1
ATOM 902 N N . ASN A 1 111 ? 2.273 21.438 -24.562 1 91.94 111 ASN A N 1
ATOM 903 C CA . ASN A 1 111 ? 3.285 22.156 -23.781 1 91.94 111 ASN A CA 1
ATOM 904 C C . ASN A 1 111 ? 2.85 22.312 -22.328 1 91.94 111 ASN A C 1
ATOM 906 O O . ASN A 1 111 ? 3.637 22.094 -21.406 1 91.94 111 ASN A O 1
ATOM 910 N N . LEU A 1 112 ? 1.632 22.719 -22.188 1 91.81 112 LEU A N 1
ATOM 911 C CA . LEU A 1 112 ? 1.111 22.969 -20.844 1 91.81 112 LEU A CA 1
ATOM 912 C C . LEU A 1 112 ? 0.948 21.656 -20.078 1 91.81 112 LEU A C 1
ATOM 914 O O . LEU A 1 112 ? 1.187 21.609 -18.859 1 91.81 112 LEU A O 1
ATOM 918 N N . GLU A 1 113 ? 0.563 20.641 -20.766 1 90.25 113 GLU A N 1
ATOM 919 C CA . GLU A 1 113 ? 0.438 19.328 -20.141 1 90.25 113 GLU A CA 1
ATOM 920 C C . GLU A 1 113 ? 1.797 18.812 -19.688 1 90.25 113 GLU A C 1
ATOM 922 O O . GLU A 1 113 ? 1.91 18.203 -18.609 1 90.25 113 GLU A O 1
ATOM 927 N N . ASP A 1 114 ? 2.709 19.016 -20.516 1 92.69 114 ASP A N 1
ATOM 928 C CA . ASP A 1 114 ? 4.062 18.578 -20.188 1 92.69 114 ASP A CA 1
ATOM 929 C C . ASP A 1 114 ? 4.594 19.328 -18.969 1 92.69 114 ASP A C 1
ATOM 931 O O . ASP A 1 114 ? 5.254 18.75 -18.109 1 92.69 114 ASP A O 1
ATOM 935 N N . LEU A 1 115 ? 4.34 20.609 -18.984 1 93.69 115 LEU A N 1
ATOM 936 C CA . LEU A 1 115 ? 4.73 21.422 -17.828 1 93.69 115 LEU A CA 1
ATOM 937 C C . LEU A 1 115 ? 4.027 20.953 -16.562 1 93.69 115 LEU A C 1
ATOM 939 O O . LEU A 1 115 ? 4.664 20.781 -15.523 1 93.69 115 LEU A O 1
ATOM 943 N N . TYR A 1 116 ? 2.75 20.781 -16.688 1 90.12 116 TYR A N 1
ATOM 944 C CA . TYR A 1 116 ? 1.95 20.297 -15.562 1 90.12 116 TYR A CA 1
ATOM 945 C C . TYR A 1 116 ? 2.496 18.984 -15.023 1 90.12 116 TYR A C 1
ATOM 947 O O . TYR A 1 116 ? 2.678 18.828 -13.812 1 90.12 116 TYR A O 1
ATOM 955 N N . ARG A 1 117 ? 2.807 18.078 -15.875 1 89.38 117 ARG A N 1
ATOM 956 C CA . ARG A 1 117 ? 3.312 16.75 -15.523 1 89.38 117 ARG A CA 1
ATOM 957 C C . ARG A 1 117 ? 4.664 16.859 -14.828 1 89.38 117 ARG A C 1
ATOM 959 O O . ARG A 1 117 ? 4.906 16.172 -13.828 1 89.38 117 ARG A O 1
ATOM 966 N N . GLU A 1 118 ? 5.48 17.609 -15.383 1 92.62 118 GLU A N 1
ATOM 967 C CA . GLU A 1 118 ? 6.816 17.719 -14.805 1 92.62 118 GLU A CA 1
ATOM 968 C C . GLU A 1 118 ? 6.766 18.312 -13.398 1 92.62 118 GLU A C 1
ATOM 970 O O . GLU A 1 118 ? 7.465 17.844 -12.5 1 92.62 118 GLU A O 1
ATOM 975 N N . ILE A 1 119 ? 5.953 19.375 -13.234 1 92.25 119 ILE A N 1
ATOM 976 C CA . ILE A 1 119 ? 5.809 19.984 -11.922 1 92.25 119 ILE A CA 1
ATOM 977 C C . ILE A 1 119 ? 5.312 18.953 -10.922 1 92.25 119 ILE A C 1
ATOM 979 O O . ILE A 1 119 ? 5.855 18.828 -9.82 1 92.25 119 ILE A O 1
ATOM 983 N N . LEU A 1 120 ? 4.375 18.188 -11.336 1 89.75 120 LEU A N 1
ATOM 984 C CA . LEU A 1 120 ? 3.777 17.203 -10.453 1 89.75 120 LEU A CA 1
ATOM 985 C C . LEU A 1 120 ? 4.789 16.109 -10.086 1 89.75 120 LEU A C 1
ATOM 987 O O . LEU A 1 120 ? 4.84 15.664 -8.945 1 89.75 120 LEU A O 1
ATOM 991 N N . VAL A 1 121 ? 5.523 15.688 -11.039 1 89.06 121 VAL A N 1
ATOM 992 C CA . VAL A 1 121 ? 6.523 14.648 -10.812 1 89.06 121 VAL A CA 1
ATOM 993 C C . VAL A 1 121 ? 7.562 15.141 -9.812 1 89.06 121 VAL A C 1
ATOM 995 O O . VAL A 1 121 ? 7.902 14.438 -8.859 1 89.06 121 VAL A O 1
ATOM 998 N N . LYS A 1 122 ? 8.062 16.344 -10.023 1 92 122 LYS A N 1
ATOM 999 C CA . LYS A 1 122 ? 9.07 16.891 -9.125 1 92 122 LYS A CA 1
ATOM 1000 C C . LYS A 1 122 ? 8.5 17.125 -7.727 1 92 122 LYS A C 1
ATOM 1002 O O . LYS A 1 122 ? 9.188 16.906 -6.727 1 92 122 LYS A O 1
ATOM 1007 N N . LEU A 1 123 ? 7.289 17.594 -7.711 1 92.38 123 LEU A N 1
ATOM 1008 C CA . LEU A 1 123 ? 6.598 17.828 -6.445 1 92.38 123 LEU A CA 1
ATOM 1009 C C . LEU A 1 123 ? 6.441 16.516 -5.668 1 92.38 123 LEU A C 1
ATOM 1011 O O . LEU A 1 123 ? 6.797 16.453 -4.488 1 92.38 123 LEU A O 1
ATOM 1015 N N . THR A 1 124 ? 5.953 15.477 -6.289 1 91.06 124 THR A N 1
ATOM 1016 C CA . THR A 1 124 ? 5.676 14.195 -5.641 1 91.06 124 THR A CA 1
ATOM 1017 C C . THR A 1 124 ? 6.973 13.516 -5.207 1 91.06 124 THR A C 1
ATOM 1019 O O . THR A 1 124 ? 7.035 12.922 -4.133 1 91.06 124 THR A O 1
ATOM 1022 N N . ASP A 1 125 ? 7.984 13.633 -6.016 1 90.69 125 ASP A N 1
ATOM 1023 C CA . ASP A 1 125 ? 9.273 13.047 -5.668 1 90.69 125 ASP A CA 1
ATOM 1024 C C . ASP A 1 125 ? 9.859 13.711 -4.426 1 90.69 125 ASP A C 1
ATOM 1026 O O . ASP A 1 125 ? 10.43 13.031 -3.564 1 90.69 125 ASP A O 1
ATOM 1030 N N . THR A 1 126 ? 9.742 14.992 -4.402 1 93.38 126 THR A N 1
ATOM 1031 C CA . THR A 1 126 ? 10.281 15.727 -3.264 1 93.38 126 THR A CA 1
ATOM 1032 C C . THR A 1 126 ? 9.547 15.344 -1.98 1 93.38 126 THR A C 1
ATOM 1034 O O . THR A 1 126 ? 10.172 15.18 -0.929 1 93.38 126 THR A O 1
ATOM 1037 N N . ILE A 1 127 ? 8.273 15.219 -2.055 1 93.31 127 ILE A N 1
ATOM 1038 C CA . ILE A 1 127 ? 7.473 14.867 -0.89 1 93.31 127 ILE A CA 1
ATOM 1039 C C . ILE A 1 127 ? 7.754 13.422 -0.487 1 93.31 127 ILE A C 1
ATOM 1041 O O . ILE A 1 127 ? 7.875 13.117 0.701 1 93.31 127 ILE A O 1
ATOM 1045 N N . ARG A 1 128 ? 7.914 12.547 -1.432 1 90.94 128 ARG A N 1
ATOM 1046 C CA . ARG A 1 128 ? 8.086 11.117 -1.192 1 90.94 128 ARG A CA 1
ATOM 1047 C C . ARG A 1 128 ? 9.461 10.82 -0.604 1 90.94 128 ARG A C 1
ATOM 1049 O O . ARG A 1 128 ? 9.586 9.992 0.302 1 90.94 128 ARG A O 1
ATOM 1056 N N . TYR A 1 129 ? 10.492 11.477 -1.157 1 92.25 129 TYR A N 1
ATOM 1057 C CA . TYR A 1 129 ? 11.844 11.039 -0.836 1 92.25 129 TYR A CA 1
ATOM 1058 C C . TYR A 1 129 ? 12.562 12.07 0.026 1 92.25 129 TYR A C 1
ATOM 1060 O O . TYR A 1 129 ? 13.602 11.781 0.615 1 92.25 129 TYR A O 1
ATOM 1068 N N . GLY A 1 130 ? 12.039 13.25 0.126 1 94.44 130 GLY A N 1
ATOM 1069 C CA . GLY A 1 130 ? 12.555 14.266 1.028 1 94.44 130 GLY A CA 1
ATOM 1070 C C . GLY A 1 130 ? 13.781 14.977 0.487 1 94.44 130 GLY A C 1
ATOM 1071 O O . GLY A 1 130 ? 14.148 14.789 -0.675 1 94.44 130 GLY A O 1
ATOM 1072 N N . TYR A 1 131 ? 14.266 15.844 1.226 1 94.44 131 TYR A N 1
ATOM 1073 C CA . TYR A 1 131 ? 15.477 16.594 0.899 1 94.44 131 TYR A CA 1
ATOM 1074 C C . TYR A 1 131 ? 16.25 16.953 2.162 1 94.44 131 TYR A C 1
ATOM 1076 O O . TYR A 1 131 ? 15.734 16.828 3.273 1 94.44 131 TYR A O 1
ATOM 1084 N N . ASN A 1 132 ? 17.484 17.234 2.053 1 92.19 132 ASN A N 1
ATOM 1085 C CA . ASN A 1 132 ? 18.328 17.734 3.127 1 92.19 132 ASN A CA 1
ATOM 1086 C C . ASN A 1 132 ? 19.234 18.875 2.65 1 92.19 132 ASN A C 1
ATOM 1088 O O . ASN A 1 132 ? 19.672 18.875 1.5 1 92.19 132 ASN A O 1
ATOM 1092 N N . LYS A 1 133 ? 19.297 19.891 3.477 1 88.25 133 LYS A N 1
ATOM 1093 C CA . LYS A 1 133 ? 20.219 21 3.188 1 88.25 133 LYS A CA 1
ATOM 1094 C C . LYS A 1 133 ? 21.469 20.922 4.059 1 88.25 133 LYS A C 1
ATOM 1096 O O . LYS A 1 133 ? 21.375 20.984 5.285 1 88.25 133 LYS A O 1
ATOM 1101 N N . LYS A 1 134 ? 22.641 20.469 3.455 1 82.75 134 LYS A N 1
ATOM 1102 C CA . LYS A 1 134 ? 23.922 20.406 4.152 1 82.75 134 LYS A CA 1
ATOM 1103 C C . LYS A 1 134 ? 24.922 21.375 3.529 1 82.75 134 LYS A C 1
ATOM 1105 O O . LYS A 1 134 ? 25.234 21.266 2.344 1 82.75 134 LYS A O 1
ATOM 1110 N N . ASP A 1 135 ? 25.578 22.125 4.383 1 83.06 135 ASP A N 1
ATOM 1111 C CA . ASP A 1 135 ? 26.672 23.031 3.994 1 83.06 135 ASP A CA 1
ATOM 1112 C C . ASP A 1 135 ? 26.328 23.75 2.689 1 83.06 135 ASP A C 1
ATOM 1114 O O . ASP A 1 135 ? 27.141 23.75 1.757 1 83.06 135 ASP A O 1
ATOM 1118 N N . ASP A 1 136 ? 25.172 24.203 2.459 1 82.5 136 ASP A N 1
ATOM 1119 C CA . ASP A 1 136 ? 24.734 25.062 1.357 1 82.5 136 ASP A CA 1
ATOM 1120 C C . ASP A 1 136 ? 24.422 24.234 0.117 1 82.5 136 ASP A C 1
ATOM 1122 O O . ASP A 1 136 ? 24.219 24.781 -0.969 1 82.5 136 ASP A O 1
ATOM 1126 N N . GLU A 1 137 ? 24.562 22.984 0.32 1 90.94 137 GLU A N 1
ATOM 1127 C CA . GLU A 1 137 ? 24.172 22.125 -0.788 1 90.94 137 GLU A CA 1
ATOM 1128 C C . GLU A 1 137 ? 22.859 21.391 -0.496 1 90.94 137 GLU A C 1
ATOM 1130 O O . GLU A 1 137 ? 22.625 20.969 0.635 1 90.94 137 GLU A O 1
ATOM 1135 N N . ILE A 1 138 ? 22.062 21.438 -1.482 1 92.25 138 ILE A N 1
ATOM 1136 C CA . ILE A 1 138 ? 20.781 20.734 -1.362 1 92.25 138 ILE A CA 1
ATOM 1137 C C . ILE A 1 138 ? 20.938 19.297 -1.849 1 92.25 138 ILE A C 1
ATOM 1139 O O . ILE A 1 138 ? 21.391 19.062 -2.973 1 92.25 138 ILE A O 1
ATOM 1143 N N . ILE A 1 139 ? 20.641 18.391 -0.981 1 93.25 139 ILE A N 1
ATOM 1144 C CA . ILE A 1 139 ? 20.641 16.969 -1.323 1 93.25 139 ILE A CA 1
ATOM 1145 C C . ILE A 1 139 ? 19.203 16.453 -1.446 1 93.25 139 ILE A C 1
ATOM 1147 O O . ILE A 1 139 ? 18.406 16.625 -0.526 1 93.25 139 ILE A O 1
ATOM 1151 N N . TYR A 1 140 ? 18.891 15.859 -2.607 1 92.81 140 TYR A N 1
ATOM 1152 C CA . TYR A 1 140 ? 17.562 15.312 -2.846 1 92.81 140 TYR A CA 1
ATOM 1153 C C . TYR A 1 140 ? 17.531 13.812 -2.576 1 92.81 140 TYR A C 1
ATOM 1155 O O . TYR A 1 140 ? 18.469 13.094 -2.945 1 92.81 140 TYR A O 1
ATOM 1163 N N . GLY A 1 141 ? 16.516 13.398 -1.834 1 91.62 141 GLY A N 1
ATOM 1164 C CA . GLY A 1 141 ? 16.297 11.961 -1.694 1 91.62 141 GLY A CA 1
ATOM 1165 C C . GLY A 1 141 ? 15.891 11.289 -2.99 1 91.62 141 GLY A C 1
ATOM 1166 O O . GLY A 1 141 ? 15.406 11.953 -3.912 1 91.62 141 GLY A O 1
ATOM 1167 N N . THR A 1 142 ? 16.141 9.953 -3.096 1 88.44 142 THR A N 1
ATOM 1168 C CA . THR A 1 142 ? 15.742 9.148 -4.246 1 88.44 142 THR A CA 1
ATOM 1169 C C . THR A 1 142 ? 15.016 7.891 -3.797 1 88.44 142 THR A C 1
ATOM 1171 O O . THR A 1 142 ? 14.914 7.617 -2.598 1 88.44 142 THR A O 1
ATOM 1174 N N . ALA A 1 143 ? 14.477 7.176 -4.75 1 81.38 143 ALA A N 1
ATOM 1175 C CA . ALA A 1 143 ? 13.773 5.926 -4.461 1 81.38 143 ALA A CA 1
ATOM 1176 C C . ALA A 1 143 ? 14.688 4.934 -3.752 1 81.38 143 ALA A C 1
ATOM 1178 O O . ALA A 1 143 ? 14.234 4.16 -2.902 1 81.38 143 ALA A O 1
ATOM 1179 N N . THR A 1 144 ? 15.961 4.93 -4.047 1 79.75 144 THR A N 1
ATOM 1180 C CA . THR A 1 144 ? 16.922 3.975 -3.494 1 79.75 144 THR A CA 1
ATOM 1181 C C . THR A 1 144 ? 17.5 4.492 -2.182 1 79.75 144 THR A C 1
ATOM 1183 O O . THR A 1 144 ? 17.922 3.703 -1.333 1 79.75 144 THR A O 1
ATOM 1186 N N . GLU A 1 145 ? 17.484 5.836 -2.074 1 88 145 GLU A N 1
ATOM 1187 C CA . GLU A 1 145 ? 18.016 6.449 -0.861 1 88 145 GLU A CA 1
ATOM 1188 C C . GLU A 1 145 ? 17.094 7.555 -0.353 1 88 145 GLU A C 1
ATOM 1190 O O . GLU A 1 145 ? 17.469 8.734 -0.376 1 88 145 GLU A O 1
ATOM 1195 N N . PRO A 1 146 ? 15.992 7.191 0.133 1 91.19 146 PRO A N 1
ATOM 1196 C CA . PRO A 1 146 ? 15.062 8.195 0.663 1 91.19 146 PRO A CA 1
ATOM 1197 C C . PRO A 1 146 ? 15.586 8.867 1.931 1 91.19 146 PRO A C 1
ATOM 1199 O O . PRO A 1 146 ? 16.312 8.242 2.715 1 91.19 146 PRO A O 1
ATOM 1202 N N . LEU A 1 147 ? 15.195 10.133 2.168 1 94.31 147 LEU A N 1
ATOM 1203 C CA . LEU A 1 147 ? 15.734 10.922 3.273 1 94.31 147 LEU A CA 1
ATOM 1204 C C . LEU A 1 147 ? 14.648 11.234 4.297 1 94.31 147 LEU A C 1
ATOM 1206 O O . LEU A 1 147 ? 14.938 11.703 5.398 1 94.31 147 LEU A O 1
ATOM 1210 N N . VAL A 1 148 ? 13.367 10.945 3.971 1 95.81 148 VAL A N 1
ATOM 1211 C CA . VAL A 1 148 ? 12.242 11.289 4.836 1 95.81 148 VAL A CA 1
ATOM 1212 C C . VAL A 1 148 ? 12.289 10.445 6.105 1 95.81 148 VAL A C 1
ATOM 1214 O O . VAL A 1 148 ? 12.438 9.227 6.039 1 95.81 148 VAL A O 1
ATOM 1217 N N . SER A 1 149 ? 12.172 11.094 7.27 1 95.31 149 SER A N 1
ATOM 1218 C CA . SER A 1 149 ? 12.172 10.414 8.562 1 95.31 149 SER A CA 1
ATOM 1219 C C . SER A 1 149 ? 10.758 10.32 9.133 1 95.31 149 SER A C 1
ATOM 1221 O O . SER A 1 149 ? 10 11.289 9.086 1 95.31 149 SER A O 1
ATOM 1223 N N . ILE A 1 150 ? 10.414 9.172 9.648 1 96.31 150 ILE A N 1
ATOM 1224 C CA . ILE A 1 150 ? 9.062 8.969 10.164 1 96.31 150 ILE A CA 1
ATOM 1225 C C . ILE A 1 150 ? 9.062 9.078 11.688 1 96.31 150 ILE A C 1
ATOM 1227 O O . ILE A 1 150 ? 8.008 9.008 12.32 1 96.31 150 ILE A O 1
ATOM 1231 N N . GLU A 1 151 ? 10.195 9.336 12.336 1 96.69 151 GLU A N 1
ATOM 1232 C CA . GLU A 1 151 ? 10.375 9.258 13.781 1 96.69 151 GLU A CA 1
ATOM 1233 C C . GLU A 1 151 ? 9.461 10.242 14.508 1 96.69 151 GLU A C 1
ATOM 1235 O O . GLU A 1 151 ? 8.891 9.922 15.547 1 96.69 151 GLU A O 1
ATOM 1240 N N . TYR A 1 152 ? 9.297 11.414 13.984 1 97.69 152 TYR A N 1
ATOM 1241 C CA . TYR A 1 152 ? 8.5 12.445 14.625 1 97.69 152 TYR A CA 1
ATOM 1242 C C . TYR A 1 152 ? 7.027 12.047 14.672 1 97.69 152 TYR A C 1
ATOM 1244 O O . TYR A 1 152 ? 6.348 12.266 15.68 1 97.69 152 TYR A O 1
ATOM 1252 N N . HIS A 1 153 ? 6.535 11.469 13.586 1 98.44 153 HIS A N 1
ATOM 1253 C CA . HIS A 1 153 ? 5.16 10.984 13.547 1 98.44 153 HIS A CA 1
ATOM 1254 C C . HIS A 1 153 ? 4.965 9.789 14.477 1 98.44 153 HIS A C 1
ATOM 1256 O O . HIS A 1 153 ? 3.92 9.664 15.117 1 98.44 153 HIS A O 1
ATOM 1262 N N . LEU A 1 154 ? 5.969 8.906 14.547 1 97.25 154 LEU A N 1
ATOM 1263 C CA . LEU A 1 154 ? 5.91 7.777 15.461 1 97.25 154 LEU A CA 1
ATOM 1264 C C . LEU A 1 154 ? 5.805 8.25 16.906 1 97.25 154 LEU A C 1
ATOM 1266 O O . LEU A 1 154 ? 4.977 7.746 17.672 1 97.25 154 LEU A O 1
ATOM 1270 N N . GLU A 1 155 ? 6.609 9.203 17.219 1 96.94 155 GLU A N 1
ATOM 1271 C CA . GLU A 1 155 ? 6.613 9.75 18.578 1 96.94 155 GLU A CA 1
ATOM 1272 C C . GLU A 1 155 ? 5.281 10.406 18.906 1 96.94 155 GLU A C 1
ATOM 1274 O O . GLU A 1 155 ? 4.785 10.281 20.031 1 96.94 155 GLU A O 1
ATOM 1279 N N . PHE A 1 156 ? 4.77 11.078 18 1 97.44 156 PHE A N 1
ATOM 1280 C CA . PHE A 1 156 ? 3.486 11.734 18.219 1 97.44 156 PHE A CA 1
ATOM 1281 C C . PHE A 1 156 ? 2.398 10.711 18.516 1 97.44 156 PHE A C 1
ATOM 1283 O O . PHE A 1 156 ? 1.636 10.867 19.469 1 97.44 156 PHE A O 1
ATOM 1290 N N . ILE A 1 157 ? 2.289 9.633 17.641 1 96.56 157 ILE A N 1
ATOM 1291 C CA . ILE A 1 157 ? 1.268 8.609 17.828 1 96.56 157 ILE A CA 1
ATOM 1292 C C . ILE A 1 157 ? 1.441 7.945 19.188 1 96.56 157 ILE A C 1
ATOM 1294 O O . ILE A 1 157 ? 0.462 7.707 19.906 1 96.56 157 ILE A O 1
ATOM 1298 N N . GLU A 1 158 ? 2.635 7.727 19.547 1 94.56 158 GLU A N 1
ATOM 1299 C CA . GLU A 1 158 ? 2.91 7.133 20.859 1 94.56 158 GLU A CA 1
ATOM 1300 C C . GLU A 1 158 ? 2.451 8.047 21.984 1 94.56 158 GLU A C 1
ATOM 1302 O O . GLU A 1 158 ? 1.827 7.594 22.938 1 94.56 158 GLU A O 1
ATOM 1307 N N . GLY A 1 159 ? 2.803 9.297 21.859 1 92.81 159 GLY A N 1
ATOM 1308 C CA . GLY A 1 159 ? 2.398 10.258 22.875 1 92.81 159 GLY A CA 1
ATOM 1309 C C . GLY A 1 159 ? 0.894 10.438 22.969 1 92.81 159 GLY A C 1
ATOM 1310 O O . GLY A 1 159 ? 0.337 10.523 24.062 1 92.81 159 GLY A O 1
ATOM 1311 N N . LEU A 1 160 ? 0.246 10.461 21.875 1 93.06 160 LEU A N 1
ATOM 1312 C CA . LEU A 1 160 ? -1.195 10.68 21.812 1 93.06 160 LEU A CA 1
ATOM 1313 C C . LEU A 1 160 ? -1.949 9.484 22.391 1 93.06 160 LEU A C 1
ATOM 1315 O O . LEU A 1 160 ? -2.932 9.656 23.109 1 93.06 160 LEU A O 1
ATOM 1319 N N . LEU A 1 161 ? -1.433 8.188 22.125 1 88.19 161 LEU A N 1
ATOM 1320 C CA . LEU A 1 161 ? -2.189 6.992 22.469 1 88.19 161 LEU A CA 1
ATOM 1321 C C . LEU A 1 161 ? -1.744 6.441 23.828 1 88.19 161 LEU A C 1
ATOM 1323 O O . LEU A 1 161 ? -2.434 5.609 24.422 1 88.19 161 LEU A O 1
ATOM 1327 N N . LYS A 1 162 ? -0.445 6.617 24.266 1 76.75 162 LYS A N 1
ATOM 1328 C CA . LYS A 1 162 ? 0.052 6.188 25.578 1 76.75 162 LYS A CA 1
ATOM 1329 C C . LYS A 1 162 ? -0.872 6.652 26.703 1 76.75 162 LYS A C 1
ATOM 1331 O O . LYS A 1 162 ? -1.137 5.906 27.641 1 76.75 162 LYS A O 1
ATOM 1336 N N . ASN A 1 163 ? -1.079 7.832 26.688 1 58.28 163 ASN A N 1
ATOM 1337 C CA . ASN A 1 163 ? -1.818 8.445 27.781 1 58.28 163 ASN A CA 1
ATOM 1338 C C . ASN A 1 163 ? -3.16 7.762 28.016 1 58.28 163 ASN A C 1
ATOM 1340 O O . ASN A 1 163 ? -3.875 8.086 28.969 1 58.28 163 ASN A O 1
ATOM 1344 N N . HIS A 1 164 ? -3.434 6.664 27.188 1 56.88 164 HIS A N 1
ATOM 1345 C CA . HIS A 1 164 ? -4.801 6.176 27.328 1 56.88 164 HIS A CA 1
ATOM 1346 C C . HIS A 1 164 ? -4.836 4.656 27.422 1 56.88 164 HIS A C 1
ATOM 1348 O O . HIS A 1 164 ? -5.836 4.027 27.062 1 56.88 164 HIS A O 1
ATOM 1354 N N . LEU A 1 165 ? -3.744 3.99 27.672 1 51.31 165 LEU A N 1
ATOM 1355 C CA . LEU A 1 165 ? -3.68 2.533 27.734 1 51.31 165 LEU A CA 1
ATOM 1356 C C . LEU A 1 165 ? -4.836 1.975 28.562 1 51.31 165 LEU A C 1
ATOM 1358 O O . LEU A 1 165 ? -5.336 0.883 28.281 1 51.31 165 LEU A O 1
ATOM 1362 N N . GLY A 1 166 ? -5.105 2.537 29.562 1 49.34 166 GLY A N 1
ATOM 1363 C CA . GLY A 1 166 ? -6.113 1.899 30.406 1 49.34 166 GLY A CA 1
ATOM 1364 C C . GLY A 1 166 ? -7.516 2.025 29.828 1 49.34 166 GLY A C 1
ATOM 1365 O O . GLY A 1 166 ? -8.422 1.291 30.234 1 49.34 166 GLY A O 1
ATOM 1366 N N . VAL A 1 167 ? -7.895 3 29.125 1 49.44 167 VAL A N 1
ATOM 1367 C CA . VAL A 1 167 ? -9.242 3.281 28.641 1 49.44 167 VAL A CA 1
ATOM 1368 C C . VAL A 1 167 ? -9.242 3.348 27.125 1 49.44 167 VAL A C 1
ATOM 1370 O O . VAL A 1 167 ? -9.922 4.188 26.531 1 49.44 167 VAL A O 1
ATOM 1373 N N . GLU A 1 168 ? -8.438 2.645 26.453 1 50.56 168 GLU A N 1
ATOM 1374 C CA . GLU A 1 168 ? -8.359 2.73 24.984 1 50.56 168 GLU A CA 1
ATOM 1375 C C . GLU A 1 168 ? -9.75 2.592 24.359 1 50.56 168 GLU A C 1
ATOM 1377 O O . GLU A 1 168 ? -10 3.133 23.281 1 50.56 168 GLU A O 1
ATOM 1382 N N . LYS A 1 169 ? -10.68 1.775 25.078 1 52.44 169 LYS A N 1
ATOM 1383 C CA . LYS A 1 169 ? -11.867 1.318 24.359 1 52.44 169 LYS A CA 1
ATOM 1384 C C . LYS A 1 169 ? -12.68 2.498 23.844 1 52.44 169 LYS A C 1
ATOM 1386 O O . LYS A 1 169 ? -13.547 2.326 22.984 1 52.44 169 LYS A O 1
ATOM 1391 N N . ARG A 1 170 ? -12.531 3.643 24.531 1 57.34 170 ARG A N 1
ATOM 1392 C CA . ARG A 1 170 ? -13.688 4.5 24.297 1 57.34 170 ARG A CA 1
ATOM 1393 C C . ARG A 1 170 ? -13.281 5.77 23.547 1 57.34 170 ARG A C 1
ATOM 1395 O O . ARG A 1 170 ? -14.078 6.703 23.422 1 57.34 170 ARG A O 1
ATOM 1402 N N . ARG A 1 171 ? -11.867 5.949 22.781 1 70.44 171 ARG A N 1
ATOM 1403 C CA . ARG A 1 171 ? -11.656 7.258 22.172 1 70.44 171 ARG A CA 1
ATOM 1404 C C . ARG A 1 171 ? -11.914 7.207 20.656 1 70.44 171 ARG A C 1
ATOM 1406 O O . ARG A 1 171 ? -11.562 6.23 20 1 70.44 171 ARG A O 1
ATOM 1413 N N . ASN A 1 172 ? -12.641 8.156 20.359 1 87.06 172 ASN A N 1
ATOM 1414 C CA . ASN A 1 172 ? -12.891 8.422 18.938 1 87.06 172 ASN A CA 1
ATOM 1415 C C . ASN A 1 172 ? -11.977 9.531 18.406 1 87.06 172 ASN A C 1
ATOM 1417 O O . ASN A 1 172 ? -12.258 10.711 18.594 1 87.06 172 ASN A O 1
ATOM 1421 N N . ILE A 1 173 ? -10.797 9.148 17.922 1 92.62 173 ILE A N 1
ATOM 1422 C CA . ILE A 1 173 ? -9.82 10.094 17.406 1 92.62 173 ILE A CA 1
ATOM 1423 C C . ILE A 1 173 ? -9.812 10.047 15.875 1 92.62 173 ILE A C 1
ATOM 1425 O O . ILE A 1 173 ? -9.734 8.969 15.281 1 92.62 173 ILE A O 1
ATOM 1429 N N . LYS A 1 174 ? -9.938 11.219 15.273 1 95.06 174 LYS A N 1
ATOM 1430 C CA . LYS A 1 174 ? -9.906 11.352 13.82 1 95.06 174 LYS A CA 1
ATOM 1431 C C . LYS A 1 174 ? -8.812 12.328 13.391 1 95.06 174 LYS A C 1
ATOM 1433 O O . LYS A 1 174 ? -8.539 13.312 14.086 1 95.06 174 LYS A O 1
ATOM 1438 N N . PHE A 1 175 ? -8.25 12.055 12.273 1 97.88 175 PHE A N 1
ATOM 1439 C CA . PHE A 1 175 ? -7.203 12.93 11.758 1 97.88 175 PHE A CA 1
ATOM 1440 C C . PHE A 1 175 ? -7.617 13.539 10.43 1 97.88 175 PHE A C 1
ATOM 1442 O O . PHE A 1 175 ? -8.078 12.828 9.531 1 97.88 175 PHE A O 1
ATOM 1449 N N . TYR A 1 176 ? -7.508 14.789 10.32 1 98 176 TYR A N 1
ATOM 1450 C CA . TYR A 1 176 ? -7.613 15.539 9.078 1 98 176 TYR A CA 1
ATOM 1451 C C . TYR A 1 176 ? -6.277 16.188 8.711 1 98 176 TYR A C 1
ATOM 1453 O O . TYR A 1 176 ? -5.566 16.688 9.586 1 98 176 TYR A O 1
ATOM 1461 N N . THR A 1 177 ? -5.871 16.109 7.43 1 97.88 177 THR A N 1
ATOM 1462 C CA . THR A 1 177 ? -4.594 16.719 7.078 1 97.88 177 THR A CA 1
ATOM 1463 C C . THR A 1 177 ? -4.629 17.25 5.648 1 97.88 177 THR A C 1
ATOM 1465 O O . THR A 1 177 ? -5.297 16.688 4.785 1 97.88 177 THR A O 1
ATOM 1468 N N . THR A 1 178 ? -3.924 18.312 5.445 1 95 178 THR A N 1
ATOM 1469 C CA . THR A 1 178 ? -3.754 18.875 4.109 1 95 178 THR A CA 1
ATOM 1470 C C . THR A 1 178 ? -2.492 18.328 3.449 1 95 178 THR A C 1
ATOM 1472 O O . THR A 1 178 ? -2.186 18.672 2.307 1 95 178 THR A O 1
ATOM 1475 N N . ASN A 1 179 ? -1.771 17.516 4.156 1 95.25 179 ASN A N 1
ATOM 1476 C CA . ASN A 1 179 ? -0.5 17 3.66 1 95.25 179 ASN A CA 1
ATOM 1477 C C . ASN A 1 179 ? -0.711 15.922 2.609 1 95.25 179 ASN A C 1
ATOM 1479 O O . ASN A 1 179 ? -1.607 15.086 2.742 1 95.25 179 ASN A O 1
ATOM 1483 N N . TYR A 1 180 ? 0.206 15.922 1.696 1 94.5 180 TYR A N 1
ATOM 1484 C CA . TYR A 1 180 ? 0.146 14.914 0.643 1 94.5 180 TYR A CA 1
ATOM 1485 C C . TYR A 1 180 ? 0.884 13.648 1.057 1 94.5 180 TYR A C 1
ATOM 1487 O O . TYR A 1 180 ? 0.63 12.57 0.516 1 94.5 180 TYR A O 1
ATOM 1495 N N . ASP A 1 181 ? 1.878 13.82 1.965 1 95.81 181 ASP A N 1
ATOM 1496 C CA . ASP A 1 181 ? 2.701 12.688 2.365 1 95.81 181 ASP A CA 1
ATOM 1497 C C . ASP A 1 181 ? 1.872 11.641 3.107 1 95.81 181 ASP A C 1
ATOM 1499 O O . ASP A 1 181 ? 0.706 11.875 3.428 1 95.81 181 ASP A O 1
ATOM 1503 N N . THR A 1 182 ? 2.434 10.461 3.385 1 96.19 182 THR A N 1
ATOM 1504 C CA . THR A 1 182 ? 1.697 9.352 3.984 1 96.19 182 THR A CA 1
ATOM 1505 C C . THR A 1 182 ? 2.246 9.023 5.371 1 96.19 182 THR A C 1
ATOM 1507 O O . THR A 1 182 ? 2.053 7.918 5.875 1 96.19 182 THR A O 1
ATOM 1510 N N . LEU A 1 183 ? 2.951 9.938 6.035 1 97.69 183 LEU A N 1
ATOM 1511 C CA . LEU A 1 183 ? 3.688 9.648 7.262 1 97.69 183 LEU A CA 1
ATOM 1512 C C . LEU A 1 183 ? 2.732 9.359 8.414 1 97.69 183 LEU A C 1
ATOM 1514 O O . LEU A 1 183 ? 3.008 8.5 9.25 1 97.69 183 LEU A O 1
ATOM 1518 N N . LEU A 1 184 ? 1.621 10.109 8.461 1 97.88 184 LEU A N 1
ATOM 1519 C CA . LEU A 1 184 ? 0.654 9.891 9.531 1 97.88 184 LEU A CA 1
ATOM 1520 C C . LEU A 1 184 ? 0.072 8.484 9.461 1 97.88 184 LEU A C 1
ATOM 1522 O O . LEU A 1 184 ? 0.059 7.758 10.461 1 97.88 184 LEU A O 1
ATOM 1526 N N . GLU A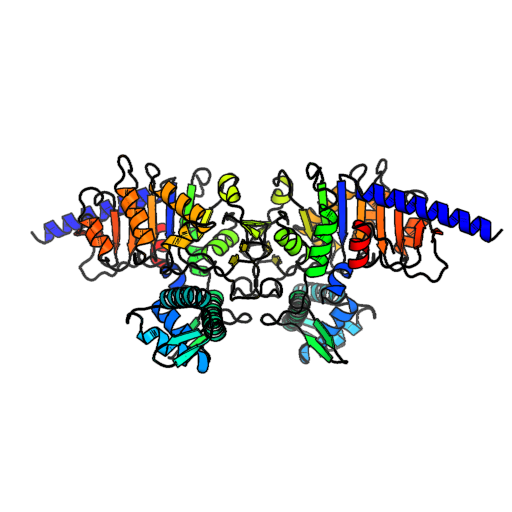 1 185 ? -0.381 8.055 8.289 1 97.19 185 GLU A N 1
ATOM 1527 C CA . GLU A 1 185 ? -0.918 6.715 8.062 1 97.19 185 GLU A CA 1
ATOM 1528 C C . GLU A 1 185 ? 0.114 5.641 8.406 1 97.19 185 GLU A C 1
ATOM 1530 O O . GLU A 1 185 ? -0.201 4.668 9.094 1 97.19 185 GLU A O 1
ATOM 1535 N N . ASP A 1 186 ? 1.301 5.871 7.938 1 96.62 186 ASP A N 1
ATOM 1536 C CA . ASP A 1 186 ? 2.359 4.883 8.125 1 96.62 186 ASP A CA 1
ATOM 1537 C C . ASP A 1 186 ? 2.725 4.75 9.609 1 96.62 186 ASP A C 1
ATOM 1539 O O . ASP A 1 186 ? 2.967 3.643 10.094 1 96.62 186 ASP A O 1
ATOM 1543 N N . ALA A 1 187 ? 2.793 5.871 10.289 1 97.25 187 ALA A N 1
ATOM 1544 C CA . ALA A 1 187 ? 3.121 5.84 11.711 1 97.25 187 ALA A CA 1
ATOM 1545 C C . ALA A 1 187 ? 2.064 5.074 12.508 1 97.25 187 ALA A C 1
ATOM 1547 O O . ALA A 1 187 ? 2.395 4.305 13.406 1 97.25 187 ALA A O 1
ATOM 1548 N N . LEU A 1 188 ? 0.793 5.289 12.219 1 96.69 188 LEU A N 1
ATOM 1549 C CA . LEU A 1 188 ? -0.283 4.551 12.867 1 96.69 188 LEU A CA 1
ATOM 1550 C C . LEU A 1 188 ? -0.106 3.049 12.672 1 96.69 188 LEU A C 1
ATOM 1552 O O . LEU A 1 188 ? -0.196 2.277 13.625 1 96.69 188 LEU A O 1
ATOM 1556 N N . ILE A 1 189 ? 0.206 2.639 11.461 1 96.06 189 ILE A N 1
ATOM 1557 C CA . ILE A 1 189 ? 0.352 1.225 11.133 1 96.06 189 ILE A CA 1
ATOM 1558 C C . ILE A 1 189 ? 1.548 0.642 11.883 1 96.06 189 ILE A C 1
ATOM 1560 O O . ILE A 1 189 ? 1.462 -0.453 12.445 1 96.06 189 ILE A O 1
ATOM 1564 N N . LEU A 1 190 ? 2.652 1.374 11.859 1 95.25 190 LEU A N 1
ATOM 1565 C CA . LEU A 1 190 ? 3.857 0.891 12.523 1 95.25 190 LEU A CA 1
ATOM 1566 C C . LEU A 1 190 ? 3.629 0.742 14.023 1 95.25 190 LEU A C 1
ATOM 1568 O O . LEU A 1 190 ? 4.305 -0.053 14.68 1 95.25 190 LEU A O 1
ATOM 1572 N N . LYS A 1 191 ? 2.66 1.484 14.555 1 94.56 191 LYS A N 1
ATOM 1573 C CA . LYS A 1 191 ? 2.281 1.343 15.961 1 94.56 191 LYS A CA 1
ATOM 1574 C C . LYS A 1 191 ? 1.123 0.363 16.125 1 94.56 191 LYS A C 1
ATOM 1576 O O . LYS A 1 191 ? 0.508 0.29 17.188 1 94.56 191 LYS A O 1
ATOM 1581 N N . ARG A 1 192 ? 0.79 -0.345 15.039 1 93.62 192 ARG A N 1
ATOM 1582 C CA . ARG A 1 192 ? -0.21 -1.406 15 1 93.62 192 ARG A CA 1
ATOM 1583 C C . ARG A 1 192 ? -1.604 -0.857 15.289 1 93.62 192 ARG A C 1
ATOM 1585 O O . ARG A 1 192 ? -2.377 -1.469 16.031 1 93.62 192 ARG A O 1
ATOM 1592 N N . LYS A 1 193 ? -1.841 0.334 14.836 1 93.56 193 LYS A N 1
ATOM 1593 C CA . LYS A 1 193 ? -3.17 0.938 14.875 1 93.56 193 LYS A CA 1
ATOM 1594 C C . LYS A 1 193 ? -3.812 0.953 13.492 1 93.56 193 LYS A C 1
ATOM 1596 O O . LYS A 1 193 ? -3.217 1.444 12.531 1 93.56 193 LYS A O 1
ATOM 1601 N N . LYS A 1 194 ? -4.961 0.44 13.406 1 91 194 LYS A N 1
ATOM 1602 C CA . LYS A 1 194 ? -5.637 0.293 12.117 1 91 194 LYS A CA 1
ATOM 1603 C C . LYS A 1 194 ? -6.047 1.651 11.555 1 91 194 LYS A C 1
ATOM 1605 O O . LYS A 1 194 ? -6.711 2.438 12.234 1 91 194 LYS A O 1
ATOM 1610 N N . VAL A 1 195 ? -5.711 1.872 10.32 1 93.5 195 VAL A N 1
ATOM 1611 C CA . VAL A 1 195 ? -6.027 3.119 9.625 1 93.5 195 VAL A CA 1
ATOM 1612 C C . VAL A 1 195 ? -7.215 2.904 8.695 1 93.5 195 VAL A C 1
ATOM 1614 O O . VAL A 1 195 ? -7.305 1.875 8.023 1 93.5 195 VAL A O 1
ATOM 1617 N N . VAL A 1 196 ? -8.117 3.867 8.664 1 94.06 196 VAL A N 1
ATOM 1618 C CA . VAL A 1 196 ? -9.188 3.924 7.68 1 94.06 196 VAL A CA 1
ATOM 1619 C C . VAL A 1 196 ? -9.055 5.195 6.848 1 94.06 196 VAL A C 1
ATOM 1621 O O . VAL A 1 196 ? -9.211 6.305 7.363 1 94.06 196 VAL A O 1
ATOM 1624 N N . ASP A 1 197 ? -8.766 5.051 5.574 1 95.19 197 ASP A N 1
ATOM 1625 C CA . ASP A 1 197 ? -8.5 6.219 4.738 1 95.19 197 ASP A CA 1
ATOM 1626 C C . ASP A 1 197 ? -9.547 6.352 3.633 1 95.19 197 ASP A C 1
ATOM 1628 O O . ASP A 1 197 ? -9.383 7.156 2.715 1 95.19 197 ASP A O 1
ATOM 1632 N N . GLY A 1 198 ? -10.594 5.531 3.656 1 95.12 198 GLY A N 1
ATOM 1633 C CA . GLY A 1 198 ? -11.672 5.609 2.686 1 95.12 198 GLY A CA 1
ATOM 1634 C C . GLY A 1 198 ? -11.477 4.691 1.494 1 95.12 198 GLY A C 1
ATOM 1635 O O . GLY A 1 198 ? -12.273 4.703 0.556 1 95.12 198 GLY A O 1
ATOM 1636 N N . PHE A 1 199 ? -10.438 3.943 1.478 1 95.69 199 PHE A N 1
ATOM 1637 C CA . PHE A 1 199 ? -10.164 3.014 0.388 1 95.69 199 PHE A CA 1
ATOM 1638 C C . PHE A 1 199 ? -10.367 1.572 0.843 1 95.69 199 PHE A C 1
ATOM 1640 O O . PHE A 1 199 ? -10.016 1.22 1.974 1 95.69 199 PHE A O 1
ATOM 1647 N N . SER A 1 200 ? -10.914 0.769 -0.01 1 92.75 200 SER A N 1
ATOM 1648 C CA . SER A 1 200 ? -11.016 -0.668 0.217 1 92.75 200 SER A CA 1
ATOM 1649 C C . SER A 1 200 ? -9.836 -1.412 -0.4 1 92.75 200 SER A C 1
ATOM 1651 O O . SER A 1 200 ? -9.484 -1.177 -1.558 1 92.75 200 SER A O 1
ATOM 1653 N N . GLY A 1 201 ? -9.266 -2.215 0.411 1 91.38 201 GLY A N 1
ATOM 1654 C CA . GLY A 1 201 ? -8.164 -3.012 -0.104 1 91.38 201 GLY A CA 1
ATOM 1655 C C . GLY A 1 201 ? -6.98 -3.078 0.844 1 91.38 201 GLY A C 1
ATOM 1656 O O . GLY A 1 201 ? -7.145 -2.926 2.057 1 91.38 201 GLY A O 1
ATOM 1657 N N . GLY A 1 202 ? -5.852 -3.404 0.329 1 90.69 202 GLY A N 1
ATOM 1658 C CA . GLY A 1 202 ? -4.605 -3.494 1.072 1 90.69 202 GLY A CA 1
ATOM 1659 C C . GLY A 1 202 ? -3.539 -2.541 0.568 1 90.69 202 GLY A C 1
ATOM 1660 O O . GLY A 1 202 ? -3.777 -1.335 0.464 1 90.69 202 GLY A O 1
ATOM 1661 N N . ALA A 1 203 ? -2.471 -3.098 0.063 1 92.06 203 ALA A N 1
ATOM 1662 C CA . ALA A 1 203 ? -1.396 -2.254 -0.452 1 92.06 203 ALA A CA 1
ATOM 1663 C C . ALA A 1 203 ? -1.916 -1.287 -1.512 1 92.06 203 ALA A C 1
ATOM 1665 O O . ALA A 1 203 ? -1.541 -0.113 -1.529 1 92.06 203 ALA A O 1
ATOM 1666 N N . MET A 1 204 ? -2.711 -1.771 -2.344 1 94.81 204 MET A N 1
ATOM 1667 C CA . MET A 1 204 ? -3.527 -0.931 -3.215 1 94.81 204 MET A CA 1
ATOM 1668 C C . MET A 1 204 ? -4.988 -0.953 -2.779 1 94.81 204 MET A C 1
ATOM 1670 O O . MET A 1 204 ? -5.41 -1.856 -2.055 1 94.81 204 MET A O 1
ATOM 1674 N N . GLY A 1 205 ? -5.691 0.046 -3.146 1 95.69 205 GLY A N 1
ATOM 1675 C CA . GLY A 1 205 ? -7.105 0.113 -2.812 1 95.69 205 GLY A CA 1
ATOM 1676 C C . GLY A 1 205 ? -7.906 0.969 -3.775 1 95.69 205 GLY A C 1
ATOM 1677 O O . GLY A 1 205 ? -7.34 1.79 -4.5 1 95.69 205 GLY A O 1
ATOM 1678 N N . PHE A 1 206 ? -9.18 0.71 -3.869 1 96 206 PHE A N 1
ATOM 1679 C CA . PHE A 1 206 ? -10.07 1.582 -4.629 1 96 206 PHE A CA 1
ATOM 1680 C C . PHE A 1 206 ? -10.945 2.406 -3.693 1 96 206 PHE A C 1
ATOM 1682 O O . PHE A 1 206 ? -11.289 1.955 -2.598 1 96 206 PHE A O 1
ATOM 1689 N N . TRP A 1 207 ? -11.281 3.596 -4.074 1 96 207 TRP A N 1
ATOM 1690 C CA . TRP A 1 207 ? -12.062 4.512 -3.25 1 96 207 TRP A CA 1
ATOM 1691 C C . TRP A 1 207 ? -13.438 3.928 -2.945 1 96 207 TRP A C 1
ATOM 1693 O O . TRP A 1 207 ? -14.156 3.502 -3.855 1 96 207 TRP A O 1
ATOM 1703 N N . ASN A 1 208 ? -13.734 3.756 -1.746 1 94.38 208 ASN A N 1
ATOM 1704 C CA . ASN A 1 208 ? -14.992 3.27 -1.195 1 94.38 208 ASN A CA 1
ATOM 1705 C C . ASN A 1 208 ? -15.344 3.967 0.117 1 94.38 208 ASN A C 1
ATOM 1707 O O . ASN A 1 208 ? -15.023 3.463 1.195 1 94.38 208 ASN A O 1
ATOM 1711 N N . PRO A 1 209 ? -16.062 5.098 0.001 1 92.88 209 PRO A N 1
ATOM 1712 C CA . PRO A 1 209 ? -16.312 5.922 1.188 1 92.88 209 PRO A CA 1
ATOM 1713 C C . PRO A 1 209 ? -17.031 5.16 2.293 1 92.88 209 PRO A C 1
ATOM 1715 O O . PRO A 1 209 ? -17.016 5.578 3.455 1 92.88 209 PRO A O 1
ATOM 1718 N N . LYS A 1 210 ? -17.656 4.051 2.039 1 91.12 210 LYS A N 1
ATOM 1719 C CA . LYS A 1 210 ? -18.359 3.246 3.043 1 91.12 210 LYS A CA 1
ATOM 1720 C C . LYS A 1 210 ? -17.375 2.711 4.086 1 91.12 210 LYS A C 1
ATOM 1722 O O . LYS A 1 210 ? -17.781 2.32 5.184 1 91.12 210 LYS A O 1
ATOM 1727 N N . GLU A 1 211 ? -16.125 2.674 3.68 1 90.81 211 GLU A N 1
ATOM 1728 C CA . GLU A 1 211 ? -15.102 2.18 4.598 1 90.81 211 GLU A CA 1
ATOM 1729 C C . GLU A 1 211 ? -15.031 3.031 5.863 1 90.81 211 GLU A C 1
ATOM 1731 O O . GLU A 1 211 ? -14.703 2.529 6.938 1 90.81 211 GLU A O 1
ATOM 1736 N N . TYR A 1 212 ? -15.359 4.312 5.746 1 90.62 212 TYR A N 1
ATOM 1737 C CA . TYR A 1 212 ? -15.344 5.188 6.914 1 90.62 212 TYR A CA 1
ATOM 1738 C C . TYR A 1 212 ? -16.438 4.797 7.902 1 90.62 212 TYR A C 1
ATOM 1740 O O . TYR A 1 212 ? -16.281 4.965 9.109 1 90.62 212 TYR A O 1
ATOM 1748 N N . SER A 1 213 ? -17.547 4.273 7.465 1 84.62 213 SER A N 1
ATOM 1749 C CA . SER A 1 213 ? -18.688 3.963 8.305 1 84.62 213 SER A CA 1
ATOM 1750 C C . SER A 1 213 ? -18.625 2.525 8.812 1 84.62 213 SER A C 1
ATOM 1752 O O . SER A 1 213 ? -19.172 2.213 9.875 1 84.62 213 SER A O 1
ATOM 1754 N N . GLU A 1 214 ? -18.156 1.612 7.98 1 71.06 214 GLU A N 1
ATOM 1755 C CA . GLU A 1 214 ? -18.141 0.188 8.305 1 71.06 214 GLU A CA 1
ATOM 1756 C C . GLU A 1 214 ? -17.078 -0.135 9.344 1 71.06 214 GLU A C 1
ATOM 1758 O O . GLU A 1 214 ? -17.062 -1.229 9.914 1 71.06 214 GLU A O 1
ATOM 1763 N N . ARG A 1 215 ? -16.234 0.667 9.352 1 58.72 215 ARG A N 1
ATOM 1764 C CA . ARG A 1 215 ? -15.062 0.407 10.195 1 58.72 215 ARG A CA 1
ATOM 1765 C C . ARG A 1 215 ? -15.469 0.242 11.656 1 58.72 215 ARG A C 1
ATOM 1767 O O . ARG A 1 215 ? -16.312 0.991 12.156 1 58.72 215 ARG A O 1
ATOM 1774 N N . LYS A 1 216 ? -15.039 -1.021 12.031 1 61.31 216 LYS A N 1
ATOM 1775 C CA . LYS A 1 216 ? -15.258 -1.534 13.383 1 61.31 216 LYS A CA 1
ATOM 1776 C C . LYS A 1 216 ? -14.633 -0.619 14.43 1 61.31 216 LYS A C 1
ATOM 1778 O O . LYS A 1 216 ? -13.898 0.313 14.094 1 61.31 216 LYS A O 1
ATOM 1783 N N . GLU A 1 217 ? -14.742 -1.097 15.734 1 62.97 217 GLU A N 1
ATOM 1784 C CA . GLU A 1 217 ? -14.219 -0.62 17.016 1 62.97 217 GLU A CA 1
ATOM 1785 C C . GLU A 1 217 ? -12.688 -0.586 17 1 62.97 217 GLU A C 1
ATOM 1787 O O . GLU A 1 217 ? -12.047 -1.452 16.406 1 62.97 217 GLU A O 1
ATOM 1792 N N . LEU A 1 218 ? -11.977 0.596 17 1 75.38 218 LEU A N 1
ATOM 1793 C CA . LEU A 1 218 ? -10.57 0.786 17.328 1 75.38 218 LEU A CA 1
ATOM 1794 C C . LEU A 1 218 ? -9.75 1.122 16.094 1 75.38 218 LEU A C 1
ATOM 1796 O O . LEU A 1 218 ? -8.633 0.625 15.93 1 75.38 218 LEU A O 1
ATOM 1800 N N . ALA A 1 219 ? -10.414 1.837 15.125 1 88.75 219 ALA A N 1
ATOM 1801 C CA . ALA A 1 219 ? -9.664 2.309 13.961 1 88.75 219 ALA A CA 1
ATOM 1802 C C . ALA A 1 219 ? -9.492 3.824 14 1 88.75 219 ALA A C 1
ATOM 1804 O O . ALA A 1 219 ? -10.227 4.52 14.703 1 88.75 219 ALA A O 1
ATOM 1805 N N . TYR A 1 220 ? -8.547 4.25 13.383 1 94.19 220 TYR A N 1
ATOM 1806 C CA . TYR A 1 220 ? -8.219 5.668 13.312 1 94.19 220 TYR A CA 1
ATOM 1807 C C . TYR A 1 220 ? -8.43 6.211 11.906 1 94.19 220 TYR A C 1
ATOM 1809 O O . TYR A 1 220 ? -7.609 5.98 11.016 1 94.19 220 TYR A O 1
ATOM 1817 N N . PRO A 1 221 ? -9.562 6.922 11.672 1 95.75 221 PRO A N 1
ATOM 1818 C CA . PRO A 1 221 ? -9.797 7.52 10.352 1 95.75 221 PRO A CA 1
ATOM 1819 C C . PRO A 1 221 ? -8.812 8.641 10.031 1 95.75 221 PRO A C 1
ATOM 1821 O O . PRO A 1 221 ? -8.508 9.469 10.891 1 95.75 221 PRO A O 1
ATOM 1824 N N . VAL A 1 222 ? -8.258 8.617 8.883 1 97.44 222 VAL A N 1
ATOM 1825 C CA . VAL A 1 222 ? -7.406 9.68 8.352 1 97.44 222 VAL A CA 1
ATOM 1826 C C . VAL A 1 222 ? -8.031 10.266 7.09 1 97.44 222 VAL A C 1
ATOM 1828 O O . VAL A 1 222 ? -8.195 9.562 6.09 1 97.44 222 VAL A O 1
ATOM 1831 N N . TYR A 1 223 ? -8.398 11.508 7.164 1 97.31 223 TYR A N 1
ATOM 1832 C CA . TYR A 1 223 ? -9.031 12.219 6.062 1 97.31 223 TYR A CA 1
ATOM 1833 C C . TYR A 1 223 ? -8.047 13.156 5.379 1 97.31 223 TYR A C 1
ATOM 1835 O O . TYR A 1 223 ? -7.574 14.125 5.988 1 97.31 223 TYR A O 1
ATOM 1843 N N . LYS A 1 224 ? -7.73 12.852 4.09 1 96.19 224 LYS A N 1
ATOM 1844 C CA . LYS A 1 224 ? -6.805 13.664 3.307 1 96.19 224 LYS A CA 1
ATOM 1845 C C . LYS A 1 224 ? -7.543 14.789 2.58 1 96.19 224 LYS A C 1
ATOM 1847 O O . LYS A 1 224 ? -8.023 14.602 1.463 1 96.19 224 LYS A O 1
ATOM 1852 N N . LEU A 1 225 ? -7.516 15.93 3.152 1 93.62 225 LEU A N 1
ATOM 1853 C CA . LEU A 1 225 ? -8.336 17.047 2.689 1 93.62 225 LEU A CA 1
ATOM 1854 C C . LEU A 1 225 ? -7.879 17.516 1.314 1 93.62 225 LEU A C 1
ATOM 1856 O O . LEU A 1 225 ? -8.68 18.031 0.53 1 93.62 225 LEU A O 1
ATOM 1860 N N . HIS A 1 226 ? -6.535 17.328 1.031 1 90.25 226 HIS A N 1
ATOM 1861 C CA . HIS A 1 226 ? -5.988 17.828 -0.22 1 90.25 226 HIS A CA 1
ATOM 1862 C C . HIS A 1 226 ? -5.535 16.703 -1.129 1 90.25 226 HIS A C 1
ATOM 1864 O O . HIS A 1 226 ? -4.918 16.938 -2.168 1 90.25 226 HIS A O 1
ATOM 1870 N N . GLY A 1 227 ? -5.84 15.523 -0.735 1 92 227 GLY A N 1
ATOM 1871 C CA . GLY A 1 227 ? -5.383 14.383 -1.513 1 92 227 GLY A CA 1
ATOM 1872 C C . GLY A 1 227 ? -4.066 13.812 -1.019 1 92 227 GLY A C 1
ATOM 1873 O O . GLY A 1 227 ? -3.613 14.141 0.08 1 92 227 GLY A O 1
ATOM 1874 N N . SER A 1 228 ? -3.516 12.891 -1.769 1 93.75 228 SER A N 1
ATOM 1875 C CA . SER A 1 228 ? -2.318 12.172 -1.335 1 93.75 228 SER A CA 1
ATOM 1876 C C . SER A 1 228 ? -1.431 11.812 -2.521 1 93.75 228 SER A C 1
ATOM 1878 O O . SER A 1 228 ? -1.913 11.688 -3.648 1 93.75 228 SER A O 1
ATOM 1880 N N . ILE A 1 229 ? -0.208 11.68 -2.285 1 91.19 229 ILE A N 1
ATOM 1881 C CA . ILE A 1 229 ? 0.756 11.367 -3.334 1 91.19 229 ILE A CA 1
ATOM 1882 C C . ILE A 1 229 ? 0.555 9.93 -3.811 1 91.19 229 ILE A C 1
ATOM 1884 O O . ILE A 1 229 ? 1.064 9.539 -4.863 1 91.19 229 ILE A O 1
ATOM 1888 N N . ASP A 1 230 ? -0.15 9.109 -3.033 1 92.25 230 ASP A N 1
ATOM 1889 C CA . ASP A 1 230 ? -0.358 7.73 -3.473 1 92.25 230 ASP A CA 1
ATOM 1890 C C . ASP A 1 230 ? -1.765 7.539 -4.035 1 92.25 230 ASP A C 1
ATOM 1892 O O . ASP A 1 230 ? -2.213 6.406 -4.23 1 92.25 230 ASP A O 1
ATOM 1896 N N . TRP A 1 231 ? -2.508 8.602 -4.18 1 93.12 231 TRP A N 1
ATOM 1897 C CA . TRP A 1 231 ? -3.803 8.547 -4.848 1 93.12 231 TRP A CA 1
ATOM 1898 C C . TRP A 1 231 ? -3.648 8.75 -6.352 1 93.12 231 TRP A C 1
ATOM 1900 O O . TRP A 1 231 ? -2.869 9.602 -6.789 1 93.12 231 TRP A O 1
ATOM 1910 N N . PHE A 1 232 ? -4.305 7.93 -7.074 1 91.31 232 PHE A N 1
ATOM 1911 C CA . PHE A 1 232 ? -4.203 7.93 -8.523 1 91.31 232 PHE A CA 1
ATOM 1912 C C . PHE A 1 232 ? -5.586 7.914 -9.172 1 91.31 232 PHE A C 1
ATOM 1914 O O . PHE A 1 232 ? -6.375 7 -8.93 1 91.31 232 PHE A O 1
ATOM 1921 N N . GLN A 1 233 ? -5.855 8.961 -9.906 1 88.5 233 GLN A N 1
ATOM 1922 C CA . GLN A 1 233 ? -7.105 8.992 -10.648 1 88.5 233 GLN A CA 1
ATOM 1923 C C . GLN A 1 233 ? -6.941 8.359 -12.031 1 88.5 233 GLN A C 1
ATOM 1925 O O . GLN A 1 233 ? -6.195 8.859 -12.867 1 88.5 233 GLN A O 1
ATOM 1930 N N . ASP A 1 234 ? -7.617 7.254 -12.219 1 87.88 234 ASP A N 1
ATOM 1931 C CA . ASP A 1 234 ? -7.543 6.523 -13.477 1 87.88 234 ASP A CA 1
ATOM 1932 C C . ASP A 1 234 ? -8.875 6.586 -14.227 1 87.88 234 ASP A C 1
ATOM 1934 O O . ASP A 1 234 ? -9.938 6.57 -13.609 1 87.88 234 ASP A O 1
ATOM 1938 N N . GLU A 1 235 ? -8.758 6.719 -15.555 1 84.44 235 GLU A N 1
ATOM 1939 C CA . GLU A 1 235 ? -9.961 6.801 -16.359 1 84.44 235 GLU A CA 1
ATOM 1940 C C . GLU A 1 235 ? -10.742 5.488 -16.328 1 84.44 235 GLU A C 1
ATOM 1942 O O . GLU A 1 235 ? -11.977 5.492 -16.328 1 84.44 235 GLU A O 1
ATOM 1947 N N . GLU A 1 236 ? -10.039 4.41 -16.25 1 85.94 236 GLU A N 1
ATOM 1948 C CA . GLU A 1 236 ? -10.672 3.096 -16.328 1 85.94 236 GLU A CA 1
ATOM 1949 C C . GLU A 1 236 ? -11.008 2.572 -14.938 1 85.94 236 GLU A C 1
ATOM 1951 O O . GLU A 1 236 ? -12.102 2.055 -14.711 1 85.94 236 GLU A O 1
ATOM 1956 N N . TYR A 1 237 ? -10.141 2.836 -13.992 1 89.44 237 TYR A N 1
ATOM 1957 C CA . TYR A 1 237 ? -10.258 2.16 -12.711 1 89.44 237 TYR A CA 1
ATOM 1958 C C . TYR A 1 237 ? -10.789 3.109 -11.641 1 89.44 237 TYR A C 1
ATOM 1960 O O . TYR A 1 237 ? -11.102 2.688 -10.523 1 89.44 237 TYR A O 1
ATOM 1968 N N . GLY A 1 238 ? -10.945 4.398 -11.992 1 91.12 238 GLY A N 1
ATOM 1969 C CA . GLY A 1 238 ? -11.383 5.367 -11 1 91.12 238 GLY A CA 1
ATOM 1970 C C . GLY A 1 238 ? -10.289 5.781 -10.039 1 91.12 238 GLY A C 1
ATOM 1971 O O . GLY A 1 238 ? -9.109 5.801 -10.406 1 91.12 238 GLY A O 1
ATOM 1972 N N . LEU A 1 239 ? -10.688 6.203 -8.875 1 93.81 239 LEU A N 1
ATOM 1973 C CA . LEU A 1 239 ? -9.719 6.648 -7.875 1 93.81 239 LEU A CA 1
ATOM 1974 C C . LEU A 1 239 ? -9.117 5.461 -7.137 1 93.81 239 LEU A C 1
ATOM 1976 O O . LEU A 1 239 ? -9.836 4.688 -6.504 1 93.81 239 LEU A O 1
ATOM 1980 N N . ILE A 1 240 ? -7.777 5.367 -7.238 1 94.56 240 ILE A N 1
ATOM 1981 C CA . ILE A 1 240 ? -7.066 4.234 -6.66 1 94.56 240 ILE A CA 1
ATOM 1982 C C . ILE A 1 240 ? -5.941 4.734 -5.758 1 94.56 240 ILE A C 1
ATOM 1984 O O . ILE A 1 240 ? -5.277 5.727 -6.074 1 94.56 240 ILE A O 1
ATOM 1988 N N . ARG A 1 241 ? -5.832 4.125 -4.598 1 94.94 241 ARG A N 1
ATOM 1989 C CA . ARG A 1 241 ? -4.582 4.23 -3.854 1 94.94 241 ARG A CA 1
ATOM 1990 C C . ARG A 1 241 ? -3.543 3.25 -4.391 1 94.94 241 ARG A C 1
ATOM 1992 O O . ARG A 1 241 ? -3.771 2.039 -4.395 1 94.94 241 ARG A O 1
ATOM 1999 N N . THR A 1 242 ? -2.42 3.729 -4.816 1 91.31 242 THR A N 1
ATOM 2000 C CA . THR A 1 242 ? -1.508 2.879 -5.574 1 91.31 242 THR A CA 1
ATOM 2001 C C . THR A 1 242 ? -0.185 2.707 -4.832 1 91.31 242 THR A C 1
ATOM 2003 O O . THR A 1 242 ? 0.079 3.406 -3.854 1 91.31 242 THR A O 1
ATOM 2006 N N . ARG A 1 243 ? 0.504 1.613 -5.219 1 86.94 243 ARG A N 1
ATOM 2007 C CA . ARG A 1 243 ? 1.89 1.43 -4.801 1 86.94 243 ARG A CA 1
ATOM 2008 C C . ARG A 1 243 ? 2.852 2.107 -5.77 1 86.94 243 ARG A C 1
ATOM 2010 O O . ARG A 1 243 ? 2.553 2.238 -6.957 1 86.94 243 ARG A O 1
ATOM 2017 N N . TYR A 1 244 ? 3.979 2.471 -5.25 1 79.38 244 TYR A N 1
ATOM 2018 C CA . TYR A 1 244 ? 4.965 3.154 -6.074 1 79.38 244 TYR A CA 1
ATOM 2019 C C . TYR A 1 244 ? 5.734 2.16 -6.941 1 79.38 244 TYR A C 1
ATOM 2021 O O . TYR A 1 244 ? 5.863 0.988 -6.582 1 79.38 244 TYR A O 1
ATOM 2029 N N . GLY A 1 245 ? 6.117 2.605 -8.102 1 76.44 245 GLY A N 1
ATOM 2030 C CA . GLY A 1 245 ? 7.047 1.835 -8.922 1 76.44 245 GLY A CA 1
ATOM 2031 C C . GLY A 1 245 ? 6.359 0.782 -9.766 1 76.44 245 GLY A C 1
ATOM 2032 O O . GLY A 1 245 ? 6.957 -0.247 -10.094 1 76.44 245 GLY A O 1
ATOM 2033 N N . THR A 1 246 ? 5.113 0.896 -9.953 1 81.19 246 THR A N 1
ATOM 2034 C CA . THR A 1 246 ? 4.418 -0.028 -10.844 1 81.19 246 THR A CA 1
ATOM 2035 C C . THR A 1 246 ? 4.164 0.615 -12.203 1 81.19 246 THR A C 1
ATOM 2037 O O . THR A 1 246 ? 3.896 1.815 -12.289 1 81.19 246 THR A O 1
ATOM 2040 N N . LYS A 1 247 ? 4.152 -0.194 -13.258 1 82.12 247 LYS A N 1
ATOM 2041 C CA . LYS A 1 247 ? 3.943 0.289 -14.617 1 82.12 247 LYS A CA 1
ATOM 2042 C C . LYS A 1 247 ? 2.494 0.721 -14.828 1 82.12 247 LYS A C 1
ATOM 2044 O O . LYS A 1 247 ? 2.23 1.708 -15.523 1 82.12 247 LYS A O 1
ATOM 2049 N N . TYR A 1 248 ? 1.576 0.08 -14.289 1 80.94 248 TYR A N 1
ATOM 2050 C CA . TYR A 1 248 ? 0.157 0.253 -14.578 1 80.94 248 TYR A CA 1
ATOM 2051 C C . TYR A 1 248 ? -0.432 1.393 -13.758 1 80.94 248 TYR A C 1
ATOM 2053 O O . TYR A 1 248 ? -1.587 1.776 -13.953 1 80.94 248 TYR A O 1
ATOM 2061 N N . THR A 1 249 ? 0.3 1.963 -12.859 1 71.56 249 THR A N 1
ATOM 2062 C CA . THR A 1 249 ? -0.112 3.15 -12.117 1 71.56 249 THR A CA 1
ATOM 2063 C C . THR A 1 249 ? 1.024 4.164 -12.047 1 71.56 249 THR A C 1
ATOM 2065 O O . THR A 1 249 ? 1.112 4.941 -11.094 1 71.56 249 THR A O 1
ATOM 2068 N N . SER A 1 250 ? 1.926 4.113 -12.891 1 64.5 250 SER A N 1
ATOM 2069 C CA . SER A 1 250 ? 3.188 4.832 -12.75 1 64.5 250 SER A CA 1
ATOM 2070 C C . SER A 1 250 ? 3.086 6.242 -13.328 1 64.5 250 SER A C 1
ATOM 2072 O O . SER A 1 250 ? 4 7.055 -13.164 1 64.5 250 SER A O 1
ATOM 2074 N N . ASP A 1 251 ? 2.021 6.496 -13.961 1 70.56 251 ASP A N 1
ATOM 2075 C CA . ASP A 1 251 ? 1.954 7.855 -14.484 1 70.56 251 ASP A CA 1
ATOM 2076 C C . ASP A 1 251 ? 1.753 8.867 -13.359 1 70.56 251 ASP A C 1
ATOM 2078 O O . ASP A 1 251 ? 0.618 9.172 -12.984 1 70.56 251 ASP A O 1
ATOM 2082 N N . LYS A 1 252 ? 2.764 9.398 -12.859 1 65.81 252 LYS A N 1
ATOM 2083 C CA . LYS A 1 252 ? 2.762 10.312 -11.727 1 65.81 252 LYS A CA 1
ATOM 2084 C C . LYS A 1 252 ? 1.905 11.547 -12.016 1 65.81 252 LYS A C 1
ATOM 2086 O O . LYS A 1 252 ? 1.515 12.266 -11.102 1 65.81 252 LYS A O 1
ATOM 2091 N N . SER A 1 253 ? 1.721 11.742 -13.328 1 67.44 253 SER A N 1
ATOM 2092 C CA . SER A 1 253 ? 0.913 12.898 -13.695 1 67.44 253 SER A CA 1
ATOM 2093 C C . SER A 1 253 ? -0.555 12.688 -13.344 1 67.44 253 SER A C 1
ATOM 2095 O O . SER A 1 253 ? -1.358 13.617 -13.406 1 67.44 253 SER A O 1
ATOM 2097 N N . ARG A 1 254 ? -0.812 11.539 -12.805 1 74.94 254 ARG A N 1
ATOM 2098 C CA . ARG A 1 254 ? -2.205 11.242 -12.484 1 74.94 254 ARG A CA 1
ATOM 2099 C C . ARG A 1 254 ? -2.412 11.156 -10.977 1 74.94 254 ARG A C 1
ATOM 2101 O O . ARG A 1 254 ? -3.459 10.695 -10.516 1 74.94 254 ARG A O 1
ATOM 2108 N N . VAL A 1 255 ? -1.406 11.578 -10.328 1 74.94 255 VAL A N 1
ATOM 2109 C CA . VAL A 1 255 ? -1.524 11.688 -8.883 1 74.94 255 VAL A CA 1
ATOM 2110 C C . VAL A 1 255 ? -2.584 12.734 -8.523 1 74.94 255 VAL A C 1
ATOM 2112 O O . VAL A 1 255 ? -2.672 13.781 -9.172 1 74.94 255 VAL A O 1
ATOM 2115 N N . LEU A 1 256 ? -3.404 12.391 -7.625 1 74.12 256 LEU A N 1
ATOM 2116 C CA . LEU A 1 256 ? -4.488 13.297 -7.258 1 74.12 256 LEU A CA 1
ATOM 2117 C C . LEU A 1 256 ? -4.09 14.164 -6.07 1 74.12 256 LEU A C 1
ATOM 2119 O O . LEU A 1 256 ? -3.977 13.672 -4.945 1 74.12 256 LEU A O 1
ATOM 2123 N N . ILE A 1 257 ? -3.812 15.359 -6.332 1 77.44 257 ILE A N 1
ATOM 2124 C CA . ILE A 1 257 ? -3.574 16.406 -5.348 1 77.44 257 ILE A CA 1
ATOM 2125 C C . ILE A 1 257 ? -4.473 17.609 -5.645 1 77.44 257 ILE A C 1
ATOM 2127 O O . ILE A 1 257 ? -4.637 18 -6.805 1 77.44 257 ILE A O 1
ATOM 2131 N N . TYR A 1 258 ? -5.238 17.938 -4.684 1 70.88 258 TYR A N 1
ATOM 2132 C CA . TYR A 1 258 ? -6.168 19.047 -4.797 1 70.88 258 TYR A CA 1
ATOM 2133 C C . TYR A 1 258 ? -5.504 20.359 -4.395 1 70.88 258 TYR A C 1
ATOM 2135 O O . TYR A 1 258 ? -5.41 20.672 -3.203 1 70.88 258 TYR A O 1
ATOM 2143 N N . PRO A 1 259 ? -4.902 20.938 -5.441 1 63.09 259 PRO A N 1
ATOM 2144 C CA . PRO A 1 259 ? -4.246 22.188 -5.055 1 63.09 259 PRO A CA 1
ATOM 2145 C C . PRO A 1 259 ? -5.238 23.25 -4.578 1 63.09 259 PRO A C 1
ATOM 2147 O O . PRO A 1 259 ? -6.422 23.188 -4.918 1 63.09 259 PRO A O 1
ATOM 2150 N N . GLN A 1 260 ? -5.078 23.984 -3.52 1 56.47 260 GLN A N 1
ATOM 2151 C CA . GLN A 1 260 ? -5.859 25 -2.816 1 56.47 260 GLN A CA 1
ATOM 2152 C C . GLN A 1 260 ? -6.656 25.859 -3.797 1 56.47 260 GLN A C 1
ATOM 2154 O O . GLN A 1 260 ? -7.793 26.234 -3.514 1 56.47 260 GLN A O 1
ATOM 2159 N N . ALA A 1 261 ? -6.055 26.219 -4.977 1 50.22 261 ALA A N 1
ATOM 2160 C CA . ALA A 1 261 ? -6.641 27.344 -5.691 1 50.22 261 ALA A CA 1
ATOM 2161 C C . ALA A 1 261 ? -7.891 26.922 -6.457 1 50.22 261 ALA A C 1
ATOM 2163 O O . ALA A 1 261 ? -8.719 27.766 -6.82 1 50.22 261 ALA A O 1
ATOM 2164 N N . THR A 1 262 ? -7.93 25.688 -6.918 1 49.81 262 THR A N 1
ATOM 2165 C CA . THR A 1 262 ? -9.031 25.312 -7.805 1 49.81 262 THR A CA 1
ATOM 2166 C C . THR A 1 262 ? -10.172 24.688 -7.02 1 49.81 262 THR A C 1
ATOM 2168 O O . THR A 1 262 ? -11.07 24.078 -7.605 1 49.81 262 THR A O 1
ATOM 2171 N N . LYS A 1 263 ? -10.297 25 -5.738 1 54 263 LYS A N 1
ATOM 2172 C CA . LYS A 1 263 ? -10.797 24.234 -4.609 1 54 263 LYS A CA 1
ATOM 2173 C C . LYS A 1 263 ? -12.32 24.094 -4.668 1 54 263 LYS A C 1
ATOM 2175 O O . LYS A 1 263 ? -12.859 23.016 -4.387 1 54 263 LYS A O 1
ATOM 2180 N N . TYR A 1 264 ? -12.969 25.234 -5.16 1 52.66 264 TYR A N 1
ATOM 2181 C CA . TYR A 1 264 ? -14.391 25.156 -4.84 1 52.66 264 TYR A CA 1
ATOM 2182 C C . TYR A 1 264 ? -15.062 24.047 -5.637 1 52.66 264 TYR A C 1
ATOM 2184 O O . TYR A 1 264 ? -15.828 23.25 -5.086 1 52.66 264 TYR A O 1
ATOM 2192 N N . VAL A 1 265 ? -14.711 23.891 -6.855 1 51.84 265 VAL A N 1
ATOM 2193 C CA . VAL A 1 265 ? -15.438 22.984 -7.727 1 51.84 265 VAL A CA 1
ATOM 2194 C C . VAL A 1 265 ? -15.031 21.531 -7.43 1 51.84 265 VAL A C 1
ATOM 2196 O O . VAL A 1 265 ? -15.875 20.641 -7.355 1 51.84 265 VAL A O 1
ATOM 2199 N N . GLU A 1 266 ? -13.852 21.359 -7.133 1 58 266 GLU A N 1
ATOM 2200 C CA . GLU A 1 266 ? -13.367 19.984 -7 1 58 266 GLU A CA 1
ATOM 2201 C C . GLU A 1 266 ? -13.766 19.391 -5.652 1 58 266 GLU A C 1
ATOM 2203 O O . GLU A 1 266 ? -13.898 18.172 -5.52 1 58 266 GLU A O 1
ATOM 2208 N N . THR A 1 267 ? -14.227 20.297 -4.777 1 65.5 267 THR A N 1
ATOM 2209 C CA . THR A 1 267 ? -14.633 19.797 -3.467 1 65.5 267 THR A CA 1
ATOM 2210 C C . THR A 1 267 ? -16.047 19.219 -3.52 1 65.5 267 THR A C 1
ATOM 2212 O O . THR A 1 267 ? -16.5 18.594 -2.564 1 65.5 267 THR A O 1
ATOM 2215 N N . GLN A 1 268 ? -16.5 19.297 -4.723 1 72.19 268 GLN A N 1
ATOM 2216 C CA . GLN A 1 268 ? -17.875 18.844 -4.824 1 72.19 268 GLN A CA 1
ATOM 2217 C C . GLN A 1 268 ? -17.938 17.391 -5.293 1 72.19 268 GLN A C 1
ATOM 2219 O O . GLN A 1 268 ? -18.984 16.75 -5.215 1 72.19 268 GLN A O 1
ATOM 2224 N N . LYS A 1 269 ? -16.906 16.938 -5.707 1 83.38 269 LYS A N 1
ATOM 2225 C CA . LYS A 1 269 ? -16.891 15.555 -6.172 1 83.38 269 LYS A CA 1
ATOM 2226 C C . LYS A 1 269 ? -16.047 14.68 -5.242 1 83.38 269 LYS A C 1
ATOM 2228 O O . LYS A 1 269 ? -15.156 15.172 -4.551 1 83.38 269 LYS A O 1
ATOM 2233 N N . ASP A 1 270 ? -16.484 13.461 -5.227 1 88.31 270 ASP A N 1
ATOM 2234 C CA . ASP A 1 270 ? -15.672 12.531 -4.449 1 88.31 270 ASP A CA 1
ATOM 2235 C C . ASP A 1 270 ? -14.242 12.461 -4.996 1 88.31 270 ASP A C 1
ATOM 2237 O O . ASP A 1 270 ? -14.039 12.516 -6.211 1 88.31 270 ASP A O 1
ATOM 2241 N N . PRO A 1 271 ? -13.281 12.203 -4.086 1 92.62 271 PRO A N 1
ATOM 2242 C CA . PRO A 1 271 ? -13.391 11.836 -2.674 1 92.62 271 PRO A CA 1
ATOM 2243 C C . PRO A 1 271 ? -13.539 13.047 -1.757 1 92.62 271 PRO A C 1
ATOM 2245 O O . PRO A 1 271 ? -13.898 12.906 -0.586 1 92.62 271 PRO A O 1
ATOM 2248 N N . PHE A 1 272 ? -13.328 14.266 -2.293 1 90.88 272 PHE A N 1
ATOM 2249 C CA . PHE A 1 272 ? -13.203 15.461 -1.472 1 9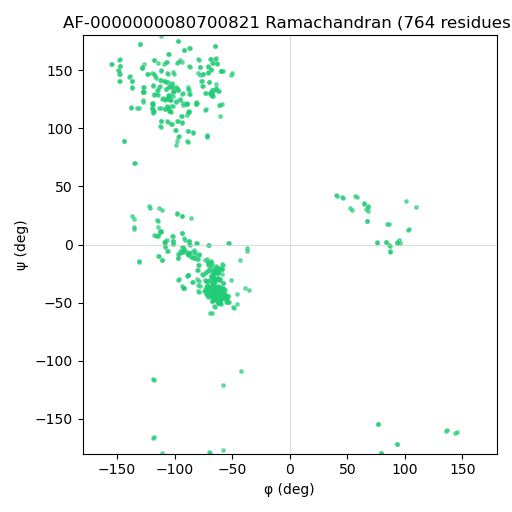0.88 272 PHE A CA 1
ATOM 2250 C C . PHE A 1 272 ? -14.555 15.844 -0.878 1 90.88 272 PHE A C 1
ATOM 2252 O O . PHE A 1 272 ? -14.625 16.312 0.26 1 90.88 272 PHE A O 1
ATOM 2259 N N . ALA A 1 273 ? -15.602 15.641 -1.643 1 91.44 273 ALA A N 1
ATOM 2260 C CA . ALA A 1 273 ? -16.938 15.898 -1.104 1 91.44 273 ALA A CA 1
ATOM 2261 C C . ALA A 1 273 ? -17.172 15.125 0.191 1 91.44 273 ALA A C 1
ATOM 2263 O O . ALA A 1 273 ? -17.578 15.703 1.199 1 91.44 273 ALA A O 1
ATOM 2264 N N . THR A 1 274 ? -16.875 13.844 0.155 1 94 274 THR A N 1
ATOM 2265 C CA . THR A 1 274 ? -17.047 12.977 1.313 1 94 274 THR A CA 1
ATOM 2266 C C . THR A 1 274 ? -16.141 13.406 2.461 1 94 274 THR A C 1
ATOM 2268 O O . THR A 1 274 ? -16.578 13.477 3.611 1 94 274 THR A O 1
ATOM 2271 N N . ILE A 1 275 ? -14.961 13.734 2.143 1 94.94 275 ILE A N 1
ATOM 2272 C CA . ILE A 1 275 ? -13.953 14.07 3.141 1 94.94 275 ILE A CA 1
ATOM 2273 C C . ILE A 1 275 ? -14.312 15.391 3.818 1 94.94 275 ILE A C 1
ATOM 2275 O O . ILE A 1 275 ? -14.305 15.484 5.047 1 94.94 275 ILE A O 1
ATOM 2279 N N . PHE A 1 276 ? -14.703 16.359 3.051 1 92.62 276 PHE A N 1
ATOM 2280 C CA . PHE A 1 276 ? -15.055 17.641 3.623 1 92.62 276 PHE A CA 1
ATOM 2281 C C . PHE A 1 276 ? -16.391 17.578 4.359 1 92.62 276 PHE A C 1
ATOM 2283 O O . PHE A 1 276 ? -16.594 18.281 5.355 1 92.62 276 PHE A O 1
ATOM 2290 N N . GLN A 1 277 ? -17.25 16.734 3.885 1 93.94 277 GLN A N 1
ATOM 2291 C CA . GLN A 1 277 ? -18.484 16.516 4.633 1 93.94 277 GLN A CA 1
ATOM 2292 C C . GLN A 1 277 ? -18.188 15.938 6.016 1 93.94 277 GLN A C 1
ATOM 2294 O O . GLN A 1 277 ? -18.812 16.344 7.004 1 93.94 277 GLN A O 1
ATOM 2299 N N . ALA A 1 278 ? -17.312 14.984 6.09 1 94.31 278 ALA A N 1
ATOM 2300 C CA . ALA A 1 278 ? -16.906 14.422 7.375 1 94.31 278 ALA A CA 1
ATOM 2301 C C . ALA A 1 278 ? -16.312 15.5 8.281 1 94.31 278 ALA A C 1
ATOM 2303 O O . ALA A 1 278 ? -16.625 15.562 9.469 1 94.31 278 ALA A O 1
ATOM 2304 N N . PHE A 1 279 ? -15.531 16.297 7.719 1 94.88 279 PHE A N 1
ATOM 2305 C CA . PHE A 1 279 ? -14.898 17.375 8.469 1 94.88 279 PHE A CA 1
ATOM 2306 C C . PHE A 1 279 ? -15.953 18.328 9.039 1 94.88 279 PHE A C 1
ATOM 2308 O O . PHE A 1 279 ? -15.938 18.625 10.234 1 94.88 279 PHE A O 1
ATOM 2315 N N . ARG A 1 280 ? -16.812 18.688 8.195 1 92.62 280 ARG A N 1
ATOM 2316 C CA . ARG A 1 280 ? -17.906 19.578 8.609 1 92.62 280 ARG A CA 1
ATOM 2317 C C . ARG A 1 280 ? -18.734 18.938 9.719 1 92.62 280 ARG A C 1
ATOM 2319 O O . ARG A 1 280 ? -19.062 19.594 10.703 1 92.62 280 ARG A O 1
ATOM 2326 N N . SER A 1 281 ? -19.016 17.719 9.516 1 92.25 281 SER A N 1
ATOM 2327 C CA . SER A 1 281 ? -19.844 17 10.484 1 92.25 281 SER A CA 1
ATOM 2328 C C . SER A 1 281 ? -19.156 16.938 11.844 1 92.25 281 SER A C 1
ATOM 2330 O O . SER A 1 281 ? -19.797 17.094 12.883 1 92.25 281 SER A O 1
ATOM 2332 N N . ASP A 1 282 ? -17.891 16.75 11.875 1 92.31 282 ASP A N 1
ATOM 2333 C CA . ASP A 1 282 ? -17.172 16.609 13.133 1 92.31 282 ASP A CA 1
ATOM 2334 C C . ASP A 1 282 ? -17.047 17.953 13.844 1 92.31 282 ASP A C 1
ATOM 2336 O O . ASP A 1 282 ? -17.172 18.031 15.07 1 92.31 282 ASP A O 1
ATOM 2340 N N . ILE A 1 283 ? -16.812 18.969 13.102 1 91.94 283 ILE A N 1
ATOM 2341 C CA . ILE A 1 283 ? -16.703 20.297 13.68 1 91.94 283 ILE A CA 1
ATOM 2342 C C . ILE A 1 283 ? -18.047 20.719 14.258 1 91.94 283 ILE A C 1
ATOM 2344 O O . ILE A 1 283 ? -18.094 21.406 15.289 1 91.94 283 ILE A O 1
ATOM 2348 N N . ASN A 1 284 ? -19.109 20.234 13.609 1 87.94 284 ASN A N 1
ATOM 2349 C CA . ASN A 1 284 ? -20.453 20.625 14.023 1 87.94 284 ASN A CA 1
ATOM 2350 C C . ASN A 1 284 ? -20.984 19.719 15.125 1 87.94 284 ASN A C 1
ATOM 2352 O O . ASN A 1 284 ? -22.062 19.969 15.664 1 87.94 284 ASN A O 1
ATOM 2356 N N . SER A 1 285 ? -20.219 18.734 15.359 1 83.56 285 SER A N 1
ATOM 2357 C CA . SER A 1 285 ? -20.688 17.812 16.391 1 83.56 285 SER A CA 1
ATOM 2358 C C . SER A 1 285 ? -20.594 18.438 17.781 1 83.56 285 SER A C 1
ATOM 2360 O O . SER A 1 285 ? -19.734 19.281 18.031 1 83.56 285 SER A O 1
ATOM 2362 N N . ASN A 1 286 ? -21.5 18.047 18.609 1 77.5 286 ASN A N 1
ATOM 2363 C CA . ASN A 1 286 ? -21.547 18.609 19.953 1 77.5 286 ASN A CA 1
ATOM 2364 C C . ASN A 1 286 ? -20.328 18.203 20.781 1 77.5 286 ASN A C 1
ATOM 2366 O O . ASN A 1 286 ? -19.984 17.016 20.828 1 77.5 286 ASN A O 1
ATOM 2370 N N . GLN A 1 287 ? -19.625 19.141 21.375 1 79.69 287 GLN A N 1
ATOM 2371 C CA . GLN A 1 287 ? -18.516 19 22.312 1 79.69 287 GLN A CA 1
ATOM 2372 C C . GLN A 1 287 ? -17.281 18.406 21.625 1 79.69 287 GLN A C 1
ATOM 2374 O O . GLN A 1 287 ? -16.531 17.672 22.25 1 79.69 287 GLN A O 1
ATOM 2379 N N . SER A 1 288 ? -17.203 18.688 20.359 1 86.06 288 SER A N 1
ATOM 2380 C CA . SER A 1 288 ? -16 18.219 19.656 1 86.06 288 SER A CA 1
ATOM 2381 C C . SER A 1 288 ? -14.797 19.094 19.984 1 86.06 288 SER A C 1
ATOM 2383 O O . SER A 1 288 ? -14.945 20.266 20.312 1 86.06 288 SER A O 1
ATOM 2385 N N . LYS A 1 289 ? -13.727 18.453 20.125 1 94.25 289 LYS A N 1
ATOM 2386 C CA . LYS A 1 289 ? -12.453 19.141 20.297 1 94.25 289 LYS A CA 1
ATOM 2387 C C . LYS A 1 289 ? -11.602 19.062 19.031 1 94.25 289 LYS A C 1
ATOM 2389 O O . LYS A 1 289 ? -11.266 17.969 18.578 1 94.25 289 LYS A O 1
ATOM 2394 N N . LEU A 1 290 ? -11.328 20.203 18.453 1 97.06 290 LEU A N 1
ATOM 2395 C CA . LEU A 1 290 ? -10.461 20.266 17.281 1 97.06 290 LEU A CA 1
ATOM 2396 C C . LEU A 1 290 ? -9.07 20.781 17.672 1 97.06 290 LEU A C 1
ATOM 2398 O O . LEU A 1 290 ? -8.938 21.906 18.125 1 97.06 290 LEU A O 1
ATOM 2402 N N . PHE A 1 291 ? -8.141 19.922 17.516 1 97.69 291 PHE A N 1
ATOM 2403 C CA . PHE A 1 291 ? -6.75 20.281 17.734 1 97.69 291 PHE A CA 1
ATOM 2404 C C . PHE A 1 291 ? -6.051 20.578 16.406 1 97.69 291 PHE A C 1
ATOM 2406 O O . PHE A 1 291 ? -6.234 19.859 15.43 1 97.69 291 PHE A O 1
ATOM 2413 N N . VAL A 1 292 ? -5.273 21.656 16.359 1 98.5 292 VAL A N 1
ATOM 2414 C CA . VAL A 1 292 ? -4.633 22.062 15.109 1 98.5 292 VAL A CA 1
ATOM 2415 C C . VAL A 1 292 ? -3.131 22.234 15.328 1 98.5 292 VAL A C 1
ATOM 2417 O O . VAL A 1 292 ? -2.709 22.891 16.281 1 98.5 292 VAL A O 1
ATOM 2420 N N . CYS A 1 293 ? -2.361 21.672 14.5 1 98.56 293 CYS A N 1
ATOM 2421 C CA . CYS A 1 293 ? -0.91 21.812 14.547 1 98.56 293 CYS A CA 1
ATOM 2422 C C . CYS A 1 293 ? -0.306 21.766 13.148 1 98.56 293 CYS A C 1
ATOM 2424 O O . CYS A 1 293 ? -0.765 21 12.297 1 98.56 293 CYS A O 1
ATOM 2426 N N . GLY A 1 294 ? 0.629 22.531 12.906 1 97.75 294 GLY A N 1
ATOM 2427 C CA . GLY A 1 294 ? 1.332 22.547 11.633 1 97.75 294 GLY A CA 1
ATOM 2428 C C . GLY A 1 294 ? 0.542 23.219 10.523 1 97.75 294 GLY A C 1
ATOM 2429 O O . GLY A 1 294 ? 0.999 23.281 9.375 1 97.75 294 GLY A O 1
ATOM 2430 N N . TYR A 1 295 ? -0.557 23.703 10.742 1 96.94 295 TYR A N 1
ATOM 2431 C CA . TYR A 1 295 ? -1.441 24.391 9.805 1 96.94 295 TYR A CA 1
ATOM 2432 C C . TYR A 1 295 ? -1.348 25.906 9.977 1 96.94 295 TYR A C 1
ATOM 2434 O O . TYR A 1 295 ? -1.429 26.422 11.094 1 96.94 295 TYR A O 1
ATOM 2442 N N . SER A 1 296 ? -1.205 26.641 8.953 1 93.31 296 SER A N 1
ATOM 2443 C CA . SER A 1 296 ? -0.911 28.062 9.031 1 93.31 296 SER A CA 1
ATOM 2444 C C . SER A 1 296 ? -2.182 28.906 8.906 1 93.31 296 SER A C 1
ATOM 2446 O O . SER A 1 296 ? -2.139 30.125 9.016 1 93.31 296 SER A O 1
ATOM 2448 N N . PHE A 1 297 ? -3.311 28.281 8.594 1 94.94 297 PHE A N 1
ATOM 2449 C CA . PHE A 1 297 ? -4.586 28.953 8.383 1 94.94 297 PHE A CA 1
ATOM 2450 C C . PHE A 1 297 ? -4.539 29.812 7.125 1 94.94 297 PHE A C 1
ATOM 2452 O O . PHE A 1 297 ? -5.141 30.891 7.078 1 94.94 297 PHE A O 1
ATOM 2459 N N . GLY A 1 298 ? -3.756 29.281 6.172 1 86.06 298 GLY A N 1
ATOM 2460 C CA . GLY A 1 298 ? -3.678 29.953 4.883 1 86.06 298 GLY A CA 1
ATOM 2461 C C . GLY A 1 298 ? -4.73 29.484 3.898 1 86.06 298 GLY A C 1
ATOM 2462 O O . GLY A 1 298 ? -4.887 30.062 2.822 1 86.06 298 GLY A O 1
ATOM 2463 N N . ASP A 1 299 ? -5.453 28.5 4.199 1 86 299 ASP A N 1
ATOM 2464 C CA . ASP A 1 299 ? -6.508 27.953 3.352 1 86 299 ASP A CA 1
ATOM 2465 C C . ASP A 1 299 ? -7.875 28.5 3.762 1 86 299 ASP A C 1
ATOM 2467 O O . ASP A 1 299 ? -8.469 28.016 4.734 1 86 299 ASP A O 1
ATOM 2471 N N . ASN A 1 300 ? -8.414 29.375 2.982 1 87 300 ASN A N 1
ATOM 2472 C CA . ASN A 1 300 ? -9.656 30.062 3.34 1 87 300 ASN A CA 1
ATOM 2473 C C . ASN A 1 300 ? -10.836 29.094 3.385 1 87 300 ASN A C 1
ATOM 2475 O O . ASN A 1 300 ? -11.758 29.266 4.188 1 87 300 ASN A O 1
ATOM 2479 N N . HIS A 1 301 ? -10.797 28.141 2.537 1 85.12 301 HIS A N 1
ATOM 2480 C CA . HIS A 1 301 ? -11.898 27.172 2.52 1 85.12 301 HIS A CA 1
ATOM 2481 C C . HIS A 1 301 ? -11.992 26.422 3.838 1 85.12 301 HIS A C 1
ATOM 2483 O O . HIS A 1 301 ? -13.07 26.328 4.43 1 85.12 301 HIS A O 1
ATOM 2489 N N . ILE A 1 302 ? -10.914 25.906 4.262 1 92 302 ILE A N 1
ATOM 2490 C CA . ILE A 1 302 ? -10.867 25.156 5.512 1 92 302 ILE A CA 1
ATOM 2491 C C . ILE A 1 302 ? -11.172 26.094 6.684 1 92 302 ILE A C 1
ATOM 2493 O O . ILE A 1 302 ? -11.93 25.734 7.586 1 92 302 ILE A O 1
ATOM 2497 N N . ASN A 1 303 ? -10.617 27.312 6.621 1 94.56 303 ASN A N 1
ATOM 2498 C CA . ASN A 1 303 ? -10.883 28.297 7.664 1 94.56 303 ASN A CA 1
ATOM 2499 C C . ASN A 1 303 ? -12.375 28.594 7.793 1 94.56 303 ASN A C 1
ATOM 2501 O O . ASN A 1 303 ? -12.906 28.672 8.898 1 94.56 303 ASN A O 1
ATOM 2505 N N . ASN A 1 304 ? -12.961 28.703 6.621 1 92.12 304 ASN A N 1
ATOM 2506 C CA . ASN A 1 304 ? -14.383 29.016 6.617 1 92.12 304 ASN A CA 1
ATOM 2507 C C . ASN A 1 304 ? -15.211 27.875 7.203 1 92.12 304 ASN A C 1
ATOM 2509 O O . ASN A 1 304 ? -16.203 28.125 7.906 1 92.12 304 ASN A O 1
ATOM 2513 N N . GLU A 1 305 ? -14.828 26.688 6.879 1 91.75 305 GLU A N 1
ATOM 2514 C CA . GLU A 1 305 ? -15.531 25.531 7.445 1 91.75 305 GLU A CA 1
ATOM 2515 C C . GLU A 1 305 ? -15.445 25.531 8.969 1 91.75 305 GLU A C 1
ATOM 2517 O O . GLU A 1 305 ? -16.438 25.281 9.648 1 91.75 305 GLU A O 1
ATOM 2522 N N . ILE A 1 306 ? -14.32 25.828 9.508 1 95.56 306 ILE A N 1
ATOM 2523 C CA . ILE A 1 306 ? -14.109 25.859 10.953 1 95.56 306 ILE A CA 1
ATOM 2524 C C . ILE A 1 306 ? -14.906 27 11.57 1 95.56 306 ILE A C 1
ATOM 2526 O O . ILE A 1 306 ? -15.656 26.797 12.531 1 95.56 306 ILE A O 1
ATOM 2530 N N . PHE A 1 307 ? -14.773 28.172 10.953 1 95.31 307 PHE A N 1
ATOM 2531 C CA . PHE A 1 307 ? -15.422 29.375 11.469 1 95.31 307 PHE A CA 1
ATOM 2532 C C . PHE A 1 307 ? -16.938 29.203 11.492 1 95.31 307 PHE A C 1
ATOM 2534 O O . PHE A 1 307 ? -17.578 29.484 12.508 1 95.31 307 PHE A O 1
ATOM 2541 N N . ASN A 1 308 ? -17.484 28.719 10.375 1 92.88 308 ASN A N 1
ATOM 2542 C CA . ASN A 1 308 ? -18.922 28.516 10.273 1 92.88 308 ASN A CA 1
ATOM 2543 C C . ASN A 1 308 ? -19.406 27.484 11.289 1 92.88 308 ASN A C 1
ATOM 2545 O O . ASN A 1 308 ? -20.5 27.609 11.836 1 92.88 308 ASN A O 1
ATOM 2549 N N . GLY A 1 309 ? -18.625 26.5 11.453 1 92.62 309 GLY A N 1
ATOM 2550 C CA . GLY A 1 309 ? -18.984 25.5 12.461 1 92.62 309 GLY A CA 1
ATOM 2551 C C . GLY A 1 309 ? -19.031 26.062 13.867 1 92.62 309 GLY A C 1
ATOM 2552 O O . GLY A 1 309 ? -19.969 25.797 14.617 1 92.62 309 GLY A O 1
ATOM 2553 N N . LEU A 1 310 ? -18.094 26.891 14.227 1 92.31 310 LEU A N 1
ATOM 2554 C CA . LEU A 1 310 ? -18.016 27.484 15.562 1 92.31 310 LEU A CA 1
ATOM 2555 C C . LEU A 1 310 ? -19.156 28.453 15.805 1 92.31 310 LEU A C 1
ATOM 2557 O O . LEU A 1 310 ? -19.594 28.641 16.938 1 92.31 310 LEU A O 1
ATOM 2561 N N . LEU A 1 311 ? -19.656 29.031 14.719 1 92.38 311 LEU A N 1
ATOM 2562 C CA . LEU A 1 311 ? -20.703 30.031 14.836 1 92.38 311 LEU A CA 1
ATOM 2563 C C . LEU A 1 311 ? -22.062 29.391 15.047 1 92.38 311 LEU A C 1
ATOM 2565 O O . LEU A 1 311 ? -23.016 30.062 15.461 1 92.38 311 LEU A O 1
ATOM 2569 N N . LYS A 1 312 ? -22.141 28.188 14.664 1 89.38 312 LYS A N 1
ATOM 2570 C CA . LYS A 1 312 ? -23.438 27.531 14.766 1 89.38 312 LYS A CA 1
ATOM 2571 C C . LYS A 1 312 ? -23.953 27.531 16.203 1 89.38 312 LYS A C 1
ATOM 2573 O O . LYS A 1 312 ? -23.172 27.328 17.141 1 89.38 312 LYS A O 1
ATOM 2578 N N . ILE A 1 313 ? -25.312 27.578 16.219 1 79.81 313 ILE A N 1
ATOM 2579 C CA . ILE A 1 313 ? -25.969 27.625 17.5 1 79.81 313 ILE A CA 1
ATOM 2580 C C . ILE A 1 313 ? -25.891 26.25 18.172 1 79.81 313 ILE A C 1
ATOM 2582 O O . ILE A 1 313 ? -26.078 25.219 17.531 1 79.81 313 ILE A O 1
ATOM 2586 N N . HIS A 1 314 ? -25.5 26.141 19.375 1 81.56 314 HIS A N 1
ATOM 2587 C CA . HIS A 1 314 ? -25.469 24.922 20.172 1 81.56 314 HIS A CA 1
ATOM 2588 C C . HIS A 1 314 ? -24.156 24.156 19.953 1 81.56 314 HIS A C 1
ATOM 2590 O O . HIS A 1 314 ? -24 23.047 20.453 1 81.56 314 HIS A O 1
ATOM 2596 N N . ASN A 1 315 ? -23.328 24.672 18.969 1 85.12 315 ASN A N 1
ATOM 2597 C CA . ASN A 1 315 ? -22 24.078 18.844 1 85.12 315 ASN A CA 1
ATOM 2598 C C . ASN A 1 315 ? -21.078 24.516 19.984 1 85.12 315 ASN A C 1
ATOM 2600 O O . ASN A 1 315 ? -20.828 25.703 20.172 1 85.12 315 ASN A O 1
ATOM 2604 N N . ASN A 1 316 ? -20.703 23.578 20.75 1 85.06 316 ASN A N 1
ATOM 2605 C CA . ASN A 1 316 ? -19.812 23.859 21.875 1 85.06 316 ASN A CA 1
ATOM 2606 C C . ASN A 1 316 ? -18.422 23.266 21.656 1 85.06 316 ASN A C 1
ATOM 2608 O O . ASN A 1 316 ? -17.734 22.906 22.609 1 85.06 316 ASN A O 1
ATOM 2612 N N . SER A 1 317 ? -18.125 23.219 20.391 1 89.94 317 SER A N 1
ATOM 2613 C CA . SER A 1 317 ? -16.812 22.688 20.062 1 89.94 317 SER A CA 1
ATOM 2614 C C . SER A 1 317 ? -15.703 23.641 20.484 1 89.94 317 SER A C 1
ATOM 2616 O O . SER A 1 317 ? -15.883 24.859 20.438 1 89.94 317 SER A O 1
ATOM 2618 N N . THR A 1 318 ? -14.648 23.141 21 1 94.5 318 THR A N 1
ATOM 2619 C CA . THR A 1 318 ? -13.477 23.922 21.391 1 94.5 318 THR A CA 1
ATOM 2620 C C . THR A 1 318 ? -12.344 23.734 20.391 1 94.5 318 THR A C 1
ATOM 2622 O O . THR A 1 318 ? -12.125 22.641 19.875 1 94.5 318 THR A O 1
ATOM 2625 N N . LEU A 1 319 ? -11.742 24.828 20.062 1 96.81 319 LEU A N 1
ATOM 2626 C CA . LEU A 1 319 ? -10.617 24.844 19.125 1 96.81 319 LEU A CA 1
ATOM 2627 C C . LEU A 1 319 ? -9.305 25.125 19.859 1 96.81 319 LEU A C 1
ATOM 2629 O O . LEU A 1 319 ? -9.164 26.141 20.531 1 96.81 319 LEU A O 1
ATOM 2633 N N . ILE A 1 320 ? -8.375 24.156 19.828 1 97.81 320 ILE A N 1
ATOM 2634 C CA . ILE A 1 320 ? -7.059 24.297 20.422 1 97.81 320 ILE A CA 1
ATOM 2635 C C . ILE A 1 320 ? -5.992 24.328 19.328 1 97.81 320 ILE A C 1
ATOM 2637 O O . ILE A 1 320 ? -5.789 23.328 18.641 1 97.81 320 ILE A O 1
ATOM 2641 N N . ILE A 1 321 ? -5.25 25.422 19.203 1 98.44 321 ILE A N 1
ATOM 2642 C CA . ILE A 1 321 ? -4.359 25.641 18.062 1 98.44 321 ILE A CA 1
ATOM 2643 C C . ILE A 1 321 ? -2.92 25.781 18.562 1 98.44 321 ILE A C 1
ATOM 2645 O O . ILE A 1 321 ? -2.623 26.641 19.391 1 98.44 321 ILE A O 1
ATOM 2649 N N . PHE A 1 322 ? -2.066 24.938 18.109 1 98 322 PHE A N 1
ATOM 2650 C CA . PHE A 1 322 ? -0.629 25.062 18.312 1 98 322 PHE A CA 1
ATOM 2651 C C . PHE A 1 322 ? 0.022 25.781 17.141 1 98 322 PHE A C 1
ATOM 2653 O O . PHE A 1 322 ? 0.103 25.219 16.031 1 98 322 PHE A O 1
ATOM 2660 N N . ILE A 1 323 ? 0.491 26.969 17.344 1 97.31 323 ILE A N 1
ATOM 2661 C CA . ILE A 1 323 ? 0.968 27.781 16.25 1 97.31 323 ILE A CA 1
ATOM 2662 C C . ILE A 1 323 ? 2.084 28.703 16.734 1 97.31 323 ILE A C 1
ATOM 2664 O O . ILE A 1 323 ? 2.125 29.078 17.906 1 97.31 323 ILE A O 1
ATOM 2668 N N . ASP A 1 324 ? 3.008 29.047 15.836 1 95.19 324 ASP A N 1
ATOM 2669 C CA . ASP A 1 324 ? 4.121 29.922 16.203 1 95.19 324 ASP A CA 1
ATOM 2670 C C . ASP A 1 324 ? 3.641 31.344 16.484 1 95.19 324 ASP A C 1
ATOM 2672 O O . ASP A 1 324 ? 3.709 31.812 17.609 1 95.19 324 ASP A O 1
ATOM 2676 N N . ASN A 1 325 ? 2.996 31.953 15.406 1 94.44 325 ASN A N 1
ATOM 2677 C CA . ASN A 1 325 ? 2.494 33.312 15.5 1 94.44 325 ASN A CA 1
ATOM 2678 C C . ASN A 1 325 ? 1.032 33.406 15.07 1 94.44 325 ASN A C 1
ATOM 2680 O O . ASN A 1 325 ? 0.58 32.625 14.227 1 94.44 325 ASN A O 1
ATOM 2684 N N . MET A 1 326 ? 0.436 34.375 15.672 1 94.62 326 MET A N 1
ATOM 2685 C CA . MET A 1 326 ? -0.967 34.625 15.336 1 94.62 326 MET A CA 1
ATOM 2686 C C . MET A 1 326 ? -1.112 35.125 13.906 1 94.62 326 MET A C 1
ATOM 2688 O O . MET A 1 326 ? -0.369 36 13.469 1 94.62 326 MET A O 1
ATOM 2692 N N . SER A 1 327 ? -1.941 34.5 13.188 1 94.12 327 SER A N 1
ATOM 2693 C CA . SER A 1 327 ? -2.309 35 11.867 1 94.12 327 SER A CA 1
ATOM 2694 C C . SER A 1 327 ? -3.449 36 11.969 1 94.12 327 SER A C 1
ATOM 2696 O O . SER A 1 327 ? -4.109 36.125 13 1 94.12 327 SER A O 1
ATOM 2698 N N . ASP A 1 328 ? -3.713 36.719 10.805 1 94.88 328 ASP A N 1
ATOM 2699 C CA . ASP A 1 328 ? -4.828 37.656 10.766 1 94.88 328 ASP A CA 1
ATOM 2700 C C . ASP A 1 328 ? -6.156 36.938 11.023 1 94.88 328 ASP A C 1
ATOM 2702 O O . ASP A 1 328 ? -7.016 37.469 11.734 1 94.88 328 ASP A O 1
ATOM 2706 N N . THR A 1 329 ? -6.242 35.781 10.523 1 96.31 329 THR A N 1
ATOM 2707 C CA . THR A 1 329 ? -7.453 35 10.703 1 96.31 329 THR A CA 1
ATOM 2708 C C . THR A 1 329 ? -7.684 34.688 12.18 1 96.31 329 THR A C 1
ATOM 2710 O O . THR A 1 329 ? -8.789 34.844 12.688 1 96.31 329 THR A O 1
ATOM 2713 N N . LEU A 1 330 ? -6.672 34.312 12.875 1 97.44 330 LEU A N 1
ATOM 2714 C CA . LEU A 1 330 ? -6.793 33.938 14.273 1 97.44 330 LEU A CA 1
ATOM 2715 C C . LEU A 1 330 ? -7.055 35.156 15.156 1 97.44 330 LEU A C 1
ATOM 2717 O O . LEU A 1 330 ? -7.789 35.062 16.141 1 97.44 330 LEU A O 1
ATOM 2721 N N . ILE A 1 331 ? -6.449 36.281 14.766 1 97.44 331 ILE A N 1
ATOM 2722 C CA . ILE A 1 331 ? -6.695 37.5 15.508 1 97.44 331 ILE A CA 1
ATOM 2723 C C . ILE A 1 331 ? -8.172 37.906 15.398 1 97.44 331 ILE A C 1
ATOM 2725 O O . ILE A 1 331 ? -8.805 38.219 16.391 1 97.44 331 ILE A O 1
ATOM 2729 N N . ASP A 1 332 ? -8.641 37.75 14.195 1 97.44 332 ASP A N 1
ATOM 2730 C CA . ASP A 1 332 ? -10.047 38.062 13.969 1 97.44 332 ASP A CA 1
ATOM 2731 C C . ASP A 1 332 ? -10.938 37.125 14.789 1 97.44 332 ASP A C 1
ATOM 2733 O O . ASP A 1 332 ? -11.938 37.562 15.375 1 97.44 332 ASP A O 1
ATOM 2737 N N . TRP A 1 333 ? -10.578 35.875 14.836 1 97.5 333 TRP A N 1
ATOM 2738 C CA . TRP A 1 333 ? -11.367 34.875 15.586 1 97.5 333 TRP A CA 1
ATOM 2739 C C . TRP A 1 333 ? -11.328 35.188 17.078 1 97.5 333 TRP A C 1
ATOM 2741 O O . TRP A 1 333 ? -12.344 35.094 17.766 1 97.5 333 TRP A O 1
ATOM 2751 N N . GLN A 1 334 ? -10.164 35.656 17.594 1 97.31 334 GLN A N 1
ATOM 2752 C CA . GLN A 1 334 ? -9.977 35.969 19 1 97.31 334 GLN A CA 1
ATOM 2753 C C . GLN A 1 334 ? -10.75 37.219 19.406 1 97.31 334 GLN A C 1
ATOM 2755 O O . GLN A 1 334 ? -11.055 37.438 20.578 1 97.31 334 GLN A O 1
ATOM 2760 N N . ASN A 1 335 ? -11.062 38.031 18.422 1 97.38 335 ASN A N 1
ATOM 2761 C CA . ASN A 1 335 ? -11.789 39.281 18.672 1 97.38 335 ASN A CA 1
ATOM 2762 C C . ASN A 1 335 ? -13.289 39.094 18.516 1 97.38 335 ASN A C 1
ATOM 2764 O O . ASN A 1 335 ? -14.07 40 18.766 1 97.38 335 ASN A O 1
ATOM 2768 N N . ASN A 1 336 ? -13.695 37.906 18.062 1 96.56 336 ASN A N 1
ATOM 2769 C CA . ASN A 1 336 ? -15.109 37.625 17.859 1 96.56 336 ASN A CA 1
ATOM 2770 C C . ASN A 1 336 ? -15.758 37.094 19.141 1 96.56 336 ASN A C 1
ATOM 2772 O O . ASN A 1 336 ? -15.523 35.938 19.531 1 96.56 336 ASN A O 1
ATOM 2776 N N . ASP A 1 337 ? -16.672 37.75 19.766 1 94.69 337 ASP A N 1
ATOM 2777 C CA . ASP A 1 337 ? -17.25 37.469 21.078 1 94.69 337 ASP A CA 1
ATOM 2778 C C . ASP A 1 337 ? -18.109 36.188 21.016 1 94.69 337 ASP A C 1
ATOM 2780 O O . ASP A 1 337 ? -18.344 35.562 22.047 1 94.69 337 ASP A O 1
ATOM 2784 N N . LEU A 1 338 ? -18.5 35.844 19.891 1 93.31 338 LEU A N 1
ATOM 2785 C CA . LEU A 1 338 ? -19.375 34.688 19.75 1 93.31 338 LEU A CA 1
ATOM 2786 C C . LEU A 1 338 ? -18.578 33.375 19.891 1 93.31 338 LEU A C 1
ATOM 2788 O O . LEU A 1 338 ? -19.141 32.344 20.234 1 93.31 338 LEU A O 1
ATOM 2792 N N . ILE A 1 339 ? -17.234 33.469 19.562 1 94.56 339 ILE A N 1
ATOM 2793 C CA . ILE A 1 339 ? -16.531 32.188 19.5 1 94.56 339 ILE A CA 1
ATOM 2794 C C . ILE A 1 339 ? -15.227 32.25 20.297 1 94.56 339 ILE A C 1
ATOM 2796 O O . ILE A 1 339 ? -14.602 31.234 20.578 1 94.56 339 ILE A O 1
ATOM 2800 N N . ASN A 1 340 ? -14.719 33.406 20.672 1 95.5 340 ASN A N 1
ATOM 2801 C CA . ASN A 1 340 ? -13.367 33.594 21.188 1 95.5 340 ASN A CA 1
ATOM 2802 C C . ASN A 1 340 ? -13.164 32.875 22.516 1 95.5 340 ASN A C 1
ATOM 2804 O O . ASN A 1 340 ? -12.031 32.531 22.875 1 95.5 340 ASN A O 1
ATOM 2808 N N . GLU A 1 341 ? -14.266 32.531 23.297 1 94.06 341 GLU A N 1
ATOM 2809 C CA . GLU A 1 341 ? -14.148 31.828 24.562 1 94.06 341 GLU A CA 1
ATOM 2810 C C . GLU A 1 341 ? -13.805 30.359 24.344 1 94.06 341 GLU A C 1
ATOM 2812 O O . GLU A 1 341 ? -13.398 29.656 25.266 1 94.06 341 GLU A O 1
ATOM 2817 N N . ARG A 1 342 ? -13.93 29.891 23.125 1 94.56 342 ARG A N 1
ATOM 2818 C CA . ARG A 1 342 ? -13.734 28.484 22.844 1 94.56 342 ARG A CA 1
ATOM 2819 C C . ARG A 1 342 ? -12.469 28.266 22.016 1 94.56 342 ARG A C 1
ATOM 2821 O O . ARG A 1 342 ? -12.25 27.172 21.469 1 94.56 342 ARG A O 1
ATOM 2828 N N . ILE A 1 343 ? -11.656 29.281 21.875 1 97.19 343 ILE A N 1
ATOM 2829 C CA . ILE A 1 343 ? -10.461 29.188 21.047 1 97.19 343 ILE A CA 1
ATOM 2830 C C . ILE A 1 343 ? -9.219 29.438 21.906 1 97.19 343 ILE A C 1
ATOM 2832 O O . ILE A 1 343 ? -9.062 30.516 22.484 1 97.19 343 ILE A O 1
ATOM 2836 N N . TYR A 1 344 ? -8.359 28.438 22.016 1 97.62 344 TYR A N 1
ATOM 2837 C CA . TYR A 1 344 ? -7.051 28.578 22.641 1 97.62 344 TYR A CA 1
ATOM 2838 C C . TYR A 1 344 ? -5.934 28.531 21.609 1 97.62 344 TYR A C 1
ATOM 2840 O O . TYR A 1 344 ? -5.859 27.594 20.797 1 97.62 344 TYR A O 1
ATOM 2848 N N . CYS A 1 345 ? -5.09 29.516 21.562 1 97.88 345 CYS A N 1
ATOM 2849 C CA . CYS A 1 345 ? -3.924 29.5 20.688 1 97.88 345 CYS A CA 1
ATOM 2850 C C . CYS A 1 345 ? -2.635 29.406 21.5 1 97.88 345 CYS A C 1
ATOM 2852 O O . CYS A 1 345 ? -2.266 30.359 22.203 1 97.88 345 CYS A O 1
ATOM 2854 N N . LEU A 1 346 ? -2.051 28.297 21.469 1 96.69 346 LEU A N 1
ATOM 2855 C CA . LEU A 1 346 ? -0.752 28.094 22.109 1 96.69 346 LEU A CA 1
ATOM 2856 C C . LEU A 1 346 ? 0.377 28.547 21.188 1 96.69 346 LEU A C 1
ATOM 2858 O O . LEU A 1 346 ? 0.813 27.797 20.312 1 96.69 346 LEU A O 1
ATOM 2862 N N . THR A 1 347 ? 0.842 29.766 21.375 1 95.5 347 THR A N 1
ATOM 2863 C CA . THR A 1 347 ? 1.851 30.406 20.516 1 95.5 347 THR A CA 1
ATOM 2864 C C . THR A 1 347 ? 3.24 30.25 21.141 1 95.5 347 THR A C 1
ATOM 2866 O O . THR A 1 347 ? 3.381 29.75 22.25 1 95.5 347 THR A O 1
ATOM 2869 N N . SER A 1 348 ? 4.285 30.719 20.391 1 93.44 348 SER A N 1
ATOM 2870 C CA . SER A 1 348 ? 5.656 30.656 20.891 1 93.44 348 SER A CA 1
ATOM 2871 C C . SER A 1 348 ? 5.863 31.609 22.062 1 93.44 348 SER A C 1
ATOM 2873 O O . SER A 1 348 ? 6.793 31.422 22.859 1 93.44 348 SER A O 1
ATOM 2875 N N . THR A 1 349 ? 4.938 32.562 22.25 1 92.06 349 THR A N 1
ATOM 2876 C CA . THR A 1 349 ? 5.133 33.562 23.297 1 92.06 349 THR A CA 1
ATOM 2877 C C . THR A 1 349 ? 4.168 33.312 24.453 1 92.06 349 THR A C 1
ATOM 2879 O O . THR A 1 349 ? 4.195 34.031 25.453 1 92.06 349 THR A O 1
ATOM 2882 N N . GLY A 1 350 ? 3.35 32.375 24.344 1 92.75 350 GLY A N 1
ATOM 2883 C CA . GLY A 1 350 ? 2.389 32.062 25.391 1 92.75 350 GLY A CA 1
ATOM 2884 C C . GLY A 1 350 ? 1.054 31.578 24.844 1 92.75 350 GLY A C 1
ATOM 2885 O O . GLY A 1 350 ? 0.969 31.109 23.703 1 92.75 350 GLY A O 1
ATOM 2886 N N . ILE A 1 351 ? 0.03 31.656 25.703 1 94.88 351 ILE A N 1
ATOM 2887 C CA . ILE A 1 351 ? -1.312 31.219 25.328 1 94.88 351 ILE A CA 1
ATOM 2888 C C . ILE A 1 351 ? -2.18 32.438 25.031 1 94.88 351 ILE A C 1
ATOM 2890 O O . ILE A 1 351 ? -2.355 33.312 25.891 1 94.88 351 ILE A O 1
ATOM 2894 N N . CYS A 1 352 ? -2.664 32.531 23.812 1 96.12 352 CYS A N 1
ATOM 2895 C CA . CYS A 1 352 ? -3.578 33.594 23.438 1 96.12 352 CYS A CA 1
ATOM 2896 C C . CYS A 1 352 ? -5.027 33.188 23.688 1 96.12 352 CYS A C 1
ATOM 2898 O O . CYS A 1 352 ? -5.473 32.156 23.203 1 96.12 352 CYS A O 1
ATOM 2900 N N . TYR A 1 353 ? -5.668 33.906 24.469 1 95.81 353 TYR A N 1
ATOM 2901 C CA . TYR A 1 353 ? -7.074 33.75 24.797 1 95.81 353 TYR A CA 1
ATOM 2902 C C . TYR A 1 353 ? -7.797 35.094 24.859 1 95.81 353 TYR A C 1
ATOM 2904 O O . TYR A 1 353 ? -7.426 35.969 25.625 1 95.81 353 TYR A O 1
ATOM 2912 N N . LYS A 1 354 ? -8.773 35.25 24 1 95.44 354 LYS A N 1
ATOM 2913 C CA . LYS A 1 354 ? -9.523 36.5 23.859 1 95.44 354 LYS A CA 1
ATOM 2914 C C . LYS A 1 354 ? -8.594 37.656 23.516 1 95.44 354 LYS A C 1
ATOM 2916 O O . LYS A 1 354 ? -8.664 38.719 24.141 1 95.44 354 LYS A O 1
ATOM 2921 N N . ASN A 1 355 ? -7.688 37.344 22.672 1 93.56 355 ASN A N 1
ATOM 2922 C CA . ASN A 1 355 ? -6.746 38.281 22.062 1 93.56 355 ASN A CA 1
ATOM 2923 C C . ASN A 1 355 ? -5.773 38.844 23.094 1 93.56 355 ASN A C 1
ATOM 2925 O O . ASN A 1 355 ? -5.258 39.969 22.922 1 93.56 355 ASN A O 1
ATOM 2929 N N . LYS A 1 356 ? -5.617 38.188 24.188 1 93.81 356 LYS A N 1
ATOM 2930 C CA . LYS A 1 356 ? -4.586 38.469 25.172 1 93.81 356 LYS A CA 1
ATOM 2931 C C . LYS A 1 356 ? -3.643 37.281 25.359 1 93.81 356 LYS A C 1
ATOM 2933 O O . LYS A 1 356 ? -4.086 36.156 25.422 1 93.81 356 LYS A O 1
ATOM 2938 N N . ILE A 1 357 ? -2.389 37.594 25.438 1 92.56 357 ILE A N 1
ATOM 2939 C CA . ILE A 1 357 ? -1.391 36.531 25.578 1 92.56 357 ILE A CA 1
ATOM 2940 C C . ILE A 1 357 ? -0.986 36.375 27.031 1 92.56 357 ILE A C 1
ATOM 2942 O O . ILE A 1 357 ? -0.631 37.375 27.688 1 92.56 357 ILE A O 1
ATOM 2946 N N . TYR A 1 358 ? -1.136 35.219 27.594 1 92.31 358 TYR A N 1
ATOM 2947 C CA . TYR A 1 358 ? -0.713 34.906 28.953 1 92.31 358 TYR A CA 1
ATOM 2948 C C . TYR A 1 358 ? 0.546 34.031 28.938 1 92.31 358 TYR A C 1
ATOM 2950 O O . TYR A 1 358 ? 0.655 33.094 28.141 1 92.31 358 TYR A O 1
ATOM 2958 N N . SER A 1 359 ? 1.555 34.406 29.656 1 88.62 359 SER A N 1
ATOM 2959 C CA . SER A 1 359 ? 2.803 33.656 29.734 1 88.62 359 SER A CA 1
ATOM 2960 C C . SER A 1 359 ? 3.336 33.625 31.172 1 88.62 359 SER A C 1
ATOM 2962 O O . SER A 1 359 ? 2.99 34.469 31.984 1 88.62 359 SER A O 1
ATOM 2964 N N . GLU A 1 360 ? 3.959 32.5 31.562 1 78.69 360 GLU A N 1
ATOM 2965 C CA . GLU A 1 360 ? 4.598 32.438 32.875 1 78.69 360 GLU A CA 1
ATOM 2966 C C . GLU A 1 360 ? 5.902 33.219 32.906 1 78.69 360 GLU A C 1
ATOM 2968 O O . GLU A 1 360 ? 6.312 33.719 33.938 1 78.69 360 GLU A O 1
ATOM 2973 N N . GLU A 1 361 ? 6.543 33 31.719 1 66.75 361 GLU A N 1
ATOM 2974 C CA . GLU A 1 361 ? 7.91 33.5 31.672 1 66.75 361 GLU A CA 1
ATOM 2975 C C . GLU A 1 361 ? 7.945 34.906 31.094 1 66.75 361 GLU A C 1
ATOM 2977 O O . GLU A 1 361 ? 6.953 35.406 30.547 1 66.75 361 GLU A O 1
ATOM 2982 N N . ASN A 1 362 ? 9.008 35.594 31.453 1 60.78 362 ASN A N 1
ATOM 2983 C CA . ASN A 1 362 ? 9.281 36.906 30.844 1 60.78 362 ASN A CA 1
ATOM 2984 C C . ASN A 1 362 ? 9.203 36.844 29.328 1 60.78 362 ASN A C 1
ATOM 2986 O O . ASN A 1 362 ? 9.289 35.75 28.734 1 60.78 362 ASN A O 1
ATOM 2990 N N . GLU A 1 363 ? 8.773 37.906 28.609 1 58.56 363 GLU A N 1
ATOM 2991 C CA . GLU A 1 363 ? 8.477 38.125 27.203 1 58.56 363 GLU A CA 1
ATOM 2992 C C . GLU A 1 363 ? 9.469 37.375 26.297 1 58.56 363 GLU A C 1
ATOM 2994 O O . GLU A 1 363 ? 9.172 37.125 25.141 1 58.56 363 GLU A O 1
ATOM 2999 N N . GLN A 1 364 ? 10.5 36.75 26.969 1 63.28 364 GLN A N 1
ATOM 3000 C CA . GLN A 1 364 ? 11.555 36.281 26.062 1 63.28 364 GLN A CA 1
ATOM 3001 C C . GLN A 1 364 ? 11.531 34.781 25.906 1 63.28 364 GLN A C 1
ATOM 3003 O O . GLN A 1 364 ? 12.25 34.219 25.062 1 63.28 364 GLN A O 1
ATOM 3008 N N . TYR A 1 365 ? 10.539 34.125 26.531 1 74.12 365 TYR A N 1
ATOM 3009 C CA . TYR A 1 365 ? 10.609 32.688 26.406 1 74.12 365 TYR A CA 1
ATOM 3010 C C . TYR A 1 365 ? 9.898 32.219 25.141 1 74.12 365 TYR A C 1
ATOM 3012 O O . TYR A 1 365 ? 8.828 32.719 24.797 1 74.12 365 TYR A O 1
ATOM 3020 N N . ASN A 1 366 ? 10.562 31.391 24.312 1 85.56 366 ASN A N 1
ATOM 3021 C CA . ASN A 1 366 ? 10 30.781 23.109 1 85.56 366 ASN A CA 1
ATOM 3022 C C . ASN A 1 366 ? 9.492 29.359 23.391 1 85.56 366 ASN A C 1
ATOM 3024 O O . ASN A 1 366 ? 10.273 28.406 23.359 1 85.56 366 ASN A O 1
ATOM 3028 N N . TYR A 1 367 ? 8.156 29.297 23.719 1 90.31 367 TYR A N 1
ATOM 3029 C CA . TYR A 1 367 ? 7.57 27.984 23.969 1 90.31 367 TYR A CA 1
ATOM 3030 C C . TYR A 1 367 ? 7.656 27.094 22.75 1 90.31 367 TYR A C 1
ATOM 3032 O O . TYR A 1 367 ? 7.281 27.5 21.641 1 90.31 367 TYR A O 1
ATOM 3040 N N . PRO A 1 368 ? 8.117 25.844 22.906 1 92.5 368 PRO A N 1
ATOM 3041 C CA . PRO A 1 368 ? 8.32 24.969 21.75 1 92.5 368 PRO A CA 1
ATOM 3042 C C . PRO A 1 368 ? 7.059 24.203 21.344 1 92.5 368 PRO A C 1
ATOM 3044 O O . PRO A 1 368 ? 7.043 23.516 20.328 1 92.5 368 PRO A O 1
ATOM 3047 N N . TRP A 1 369 ? 5.953 24.375 22.047 1 93.88 369 TRP A N 1
ATOM 3048 C CA . TRP A 1 369 ? 4.809 23.484 21.906 1 93.88 369 TRP A CA 1
ATOM 3049 C C . TRP A 1 369 ? 4.152 23.641 20.547 1 93.88 369 TRP A C 1
ATOM 3051 O O . TRP A 1 369 ? 3.363 22.797 20.125 1 93.88 369 TRP A O 1
ATOM 3061 N N . TRP A 1 370 ? 4.492 24.719 19.812 1 94.12 370 TRP A N 1
ATOM 3062 C CA . TRP A 1 370 ? 3.846 24.938 18.531 1 94.12 370 TRP A CA 1
ATOM 3063 C C . TRP A 1 370 ? 4.469 24.062 17.453 1 94.12 370 TRP A C 1
ATOM 3065 O O . TRP A 1 370 ? 3.883 23.859 16.391 1 94.12 370 TRP A O 1
ATOM 3075 N N . THR A 1 371 ? 5.727 23.5 17.703 1 96.06 371 THR A N 1
ATOM 3076 C CA . THR A 1 371 ? 6.344 22.547 16.781 1 96.06 371 THR A CA 1
ATOM 3077 C C . THR A 1 371 ? 5.746 21.156 16.969 1 96.06 371 THR A C 1
ATOM 3079 O O . THR A 1 371 ? 5.098 20.875 17.984 1 96.06 371 THR A O 1
ATOM 3082 N N . PHE A 1 372 ? 5.883 20.328 15.953 1 97.69 372 PHE A N 1
ATOM 3083 C CA . PHE A 1 372 ? 5.34 18.984 16.031 1 97.69 372 PHE A CA 1
ATOM 3084 C C . PHE A 1 372 ? 5.961 18.219 17.203 1 97.69 372 PHE A C 1
ATOM 3086 O O . PHE A 1 372 ? 5.25 17.594 17.984 1 97.69 372 PHE A O 1
ATOM 3093 N N . SER A 1 373 ? 7.309 18.297 17.344 1 96.5 373 SER A N 1
ATOM 3094 C CA . SER A 1 373 ? 7.988 17.688 18.469 1 96.5 373 SER A CA 1
ATOM 3095 C C . SER A 1 373 ? 7.555 18.312 19.797 1 96.5 373 SER A C 1
ATOM 3097 O O . SER A 1 373 ? 7.43 17.625 20.812 1 96.5 373 SER A O 1
ATOM 3099 N N . GLY A 1 374 ? 7.391 19.609 19.734 1 96.19 374 GLY A N 1
ATOM 3100 C CA . GLY A 1 374 ? 6.914 20.297 20.922 1 96.19 374 GLY A CA 1
ATOM 3101 C C . GLY A 1 374 ? 5.531 19.859 21.359 1 96.19 374 GLY A C 1
ATOM 3102 O O . GLY A 1 374 ? 5.27 19.719 22.562 1 96.19 374 GLY A O 1
ATOM 3103 N N . LEU A 1 375 ? 4.605 19.734 20.406 1 96.62 375 LEU A N 1
ATOM 3104 C CA . LEU A 1 375 ? 3.283 19.188 20.703 1 96.62 375 LEU A CA 1
ATOM 3105 C C . LEU A 1 375 ? 3.387 17.812 21.359 1 96.62 375 LEU A C 1
ATOM 3107 O O . LEU A 1 375 ? 2.691 17.531 22.344 1 96.62 375 LEU A O 1
ATOM 3111 N N . THR A 1 376 ? 4.242 16.922 20.781 1 96.12 376 THR A N 1
ATOM 3112 C CA . THR A 1 376 ? 4.441 15.594 21.328 1 96.12 376 THR A CA 1
ATOM 3113 C C . THR A 1 376 ? 4.906 15.672 22.781 1 96.12 376 THR A C 1
ATOM 3115 O O . THR A 1 376 ? 4.391 14.961 23.656 1 96.12 376 THR A O 1
ATOM 3118 N N . ASN A 1 377 ? 5.863 16.547 23.016 1 94.44 377 ASN A N 1
ATOM 3119 C CA . ASN A 1 377 ? 6.336 16.766 24.375 1 94.44 377 ASN A CA 1
ATOM 3120 C C . ASN A 1 377 ? 5.219 17.266 25.281 1 94.44 377 ASN A C 1
ATOM 3122 O O . ASN A 1 377 ? 5.117 16.859 26.438 1 94.44 377 ASN A O 1
ATOM 3126 N N . PHE A 1 378 ? 4.445 18.188 24.75 1 93.12 378 PHE A N 1
ATOM 3127 C CA . PHE A 1 378 ? 3.312 18.734 25.484 1 93.12 378 PHE A CA 1
ATOM 3128 C C . PHE A 1 378 ? 2.348 17.625 25.891 1 93.12 378 PHE A C 1
ATOM 3130 O O . PHE A 1 378 ? 1.867 17.594 27.031 1 93.12 378 PHE A O 1
ATOM 3137 N N . LEU A 1 379 ? 2.039 16.656 24.984 1 91.5 379 LEU A N 1
ATOM 3138 C CA . LEU A 1 379 ? 1.155 15.523 25.234 1 91.5 379 LEU A CA 1
ATOM 3139 C C . LEU A 1 379 ? 1.732 14.625 26.328 1 91.5 379 LEU A C 1
ATOM 3141 O O . LEU A 1 379 ? 0.985 13.992 27.078 1 91.5 379 LEU A O 1
ATOM 3145 N N . ASN A 1 380 ? 3.068 14.633 26.391 1 89.44 380 ASN A N 1
ATOM 3146 C CA . ASN A 1 380 ? 3.744 13.805 27.375 1 89.44 380 ASN A CA 1
ATOM 3147 C C . ASN A 1 380 ? 3.908 14.539 28.703 1 89.44 380 ASN A C 1
ATOM 3149 O O . ASN A 1 380 ? 4.551 14.031 29.625 1 89.44 380 ASN A O 1
ATOM 3153 N N . GLY A 1 381 ? 3.398 15.695 28.797 1 84.5 381 GLY A N 1
ATOM 3154 C CA . GLY A 1 381 ? 3.402 16.438 30.062 1 84.5 381 GLY A CA 1
ATOM 3155 C C . GLY A 1 381 ? 4.574 17.391 30.188 1 84.5 381 GLY A C 1
ATOM 3156 O O . GLY A 1 381 ? 4.77 18 31.234 1 84.5 381 GLY A O 1
ATOM 3157 N N . THR A 1 382 ? 5.387 17.5 29.156 1 81 382 THR A N 1
ATOM 3158 C CA . THR A 1 382 ? 6.523 18.422 29.156 1 81 382 THR A CA 1
ATOM 3159 C C . THR A 1 382 ? 6.184 19.688 28.391 1 81 382 THR A C 1
ATOM 3161 O O . THR A 1 382 ? 6.148 19.688 27.156 1 81 382 THR A O 1
ATOM 3164 N N . ILE A 1 383 ? 5.828 20.688 29.094 1 72.38 383 ILE A N 1
ATOM 3165 C CA . ILE A 1 383 ? 5.418 21.953 28.484 1 72.38 383 ILE A CA 1
ATOM 3166 C C . ILE A 1 383 ? 6.656 22.734 28.062 1 72.38 383 ILE A C 1
ATOM 3168 O O . ILE A 1 383 ? 6.633 23.438 27.047 1 72.38 383 ILE A O 1
ATOM 3172 N N . LYS A 1 384 ? 7.711 22.672 29.031 1 68.31 384 LYS A N 1
ATOM 3173 C CA . LYS A 1 384 ? 8.938 23.438 28.766 1 68.31 384 LYS A CA 1
ATOM 3174 C C . LYS A 1 384 ? 10.062 22.516 28.297 1 68.31 384 LYS A C 1
ATOM 3176 O O . LYS A 1 384 ? 10.141 21.359 28.719 1 68.31 384 LYS A O 1
ATOM 3181 N N . MET B 1 1 ? -11.312 -50.062 -36.375 1 63.28 1 MET B N 1
ATOM 3182 C CA . MET B 1 1 ? -11.016 -50.219 -34.969 1 63.28 1 MET B CA 1
ATOM 3183 C C . MET B 1 1 ? -10.383 -48.938 -34.406 1 63.28 1 MET B C 1
ATOM 3185 O O . MET B 1 1 ? -10.82 -48.438 -33.375 1 63.28 1 MET B O 1
ATOM 3189 N N . ARG B 1 2 ? -9.43 -48.5 -35.125 1 69.38 2 ARG B N 1
ATOM 3190 C CA . ARG B 1 2 ? -8.766 -47.25 -34.719 1 69.38 2 ARG B CA 1
ATOM 3191 C C . ARG B 1 2 ? -9.727 -46.094 -34.781 1 69.38 2 ARG B C 1
ATOM 3193 O O . ARG B 1 2 ? -9.711 -45.219 -33.875 1 69.38 2 ARG B O 1
ATOM 3200 N N . GLU B 1 3 ? -10.594 -46.062 -35.719 1 66 3 GLU B N 1
ATOM 3201 C CA . GLU B 1 3 ? -11.562 -44.969 -35.875 1 66 3 GLU B CA 1
ATOM 3202 C C . GLU B 1 3 ? -12.586 -44.969 -34.75 1 66 3 GLU B C 1
ATOM 3204 O O . GLU B 1 3 ? -12.969 -43.906 -34.25 1 66 3 GLU B O 1
ATOM 3209 N N . LEU B 1 4 ? -12.992 -46.156 -34.406 1 68.56 4 LEU B N 1
ATOM 3210 C CA . LEU B 1 4 ? -13.977 -46.281 -33.344 1 68.56 4 LEU B CA 1
ATOM 3211 C C . LEU B 1 4 ? -13.375 -45.875 -32 1 68.56 4 LEU B C 1
ATOM 3213 O O . LEU B 1 4 ? -14.039 -45.219 -31.188 1 68.56 4 LEU B O 1
ATOM 3217 N N . GLU B 1 5 ? -12.117 -46.25 -31.781 1 74.75 5 GLU B N 1
ATOM 3218 C CA . GLU B 1 5 ? -11.406 -45.875 -30.578 1 74.75 5 GLU B CA 1
ATOM 3219 C C . GLU B 1 5 ? -11.242 -44.375 -30.484 1 74.75 5 GLU B C 1
ATOM 3221 O O . GLU B 1 5 ? -11.391 -43.781 -29.406 1 74.75 5 GLU B O 1
ATOM 3226 N N . GLN B 1 6 ? -11.023 -43.812 -31.625 1 77.44 6 GLN B N 1
ATOM 3227 C CA . GLN B 1 6 ? -10.859 -42.375 -31.672 1 77.44 6 GLN B CA 1
ATOM 3228 C C . GLN B 1 6 ? -12.18 -41.656 -31.359 1 77.44 6 GLN B C 1
ATOM 3230 O O . GLN B 1 6 ? -12.195 -40.625 -30.672 1 77.44 6 GLN B O 1
ATOM 3235 N N . ILE B 1 7 ? -13.227 -42.156 -31.844 1 75.5 7 ILE B N 1
ATOM 3236 C CA . ILE B 1 7 ? -14.547 -41.594 -31.594 1 75.5 7 ILE B CA 1
ATOM 3237 C C . ILE B 1 7 ? -14.875 -41.688 -30.109 1 75.5 7 ILE B C 1
ATOM 3239 O O . ILE B 1 7 ? -15.398 -40.75 -29.516 1 75.5 7 ILE B O 1
ATOM 3243 N N . GLN B 1 8 ? -14.523 -42.781 -29.594 1 80.81 8 GLN B N 1
ATOM 3244 C CA . GLN B 1 8 ? -14.758 -42.969 -28.172 1 80.81 8 GLN B CA 1
ATOM 3245 C C . GLN B 1 8 ? -13.906 -42.031 -27.344 1 80.81 8 GLN B C 1
ATOM 3247 O O . GLN B 1 8 ? -14.391 -41.438 -26.375 1 80.81 8 GLN B O 1
ATOM 3252 N N . ASP B 1 9 ? -12.68 -41.906 -27.734 1 84.12 9 ASP B N 1
ATOM 3253 C CA . ASP B 1 9 ? -11.773 -41 -27.031 1 84.12 9 ASP B CA 1
ATOM 3254 C C . ASP B 1 9 ? -12.266 -39.562 -27.125 1 84.12 9 ASP B C 1
ATOM 3256 O O . ASP B 1 9 ? -12.172 -38.781 -26.141 1 84.12 9 ASP B O 1
ATOM 3260 N N . ASN B 1 10 ? -12.82 -39.25 -28.219 1 85.75 10 ASN B N 1
ATOM 3261 C CA . ASN B 1 10 ? -13.367 -37.906 -28.406 1 85.75 10 ASN B CA 1
ATOM 3262 C C . ASN B 1 10 ? -14.57 -37.656 -27.5 1 85.75 10 ASN B C 1
ATOM 3264 O O . ASN B 1 10 ? -14.727 -36.562 -26.953 1 85.75 10 ASN B O 1
ATOM 3268 N N . GLN B 1 11 ? -15.391 -38.656 -27.453 1 89.25 11 GLN B N 1
ATOM 3269 C CA . GLN B 1 11 ? -16.562 -38.531 -26.578 1 89.25 11 GLN B CA 1
ATOM 3270 C C . GLN B 1 11 ? -16.156 -38.375 -25.125 1 89.25 11 GLN B C 1
ATOM 3272 O O . GLN B 1 11 ? -16.703 -37.531 -24.406 1 89.25 11 GLN B O 1
ATOM 3277 N N . ILE B 1 12 ? -15.195 -39.156 -24.703 1 91.19 12 ILE B N 1
ATOM 3278 C CA . ILE B 1 12 ? -14.727 -39.094 -23.312 1 91.19 12 ILE B CA 1
ATOM 3279 C C . ILE B 1 12 ? -14.047 -37.75 -23.062 1 91.19 12 ILE B C 1
ATOM 3281 O O . ILE B 1 12 ? -14.219 -37.156 -21.984 1 91.19 12 ILE B O 1
ATOM 3285 N N . PHE B 1 13 ? -13.297 -37.344 -24.031 1 92.12 13 PHE B N 1
ATOM 3286 C CA . PHE B 1 13 ? -12.664 -36.031 -23.953 1 92.12 13 PHE B CA 1
ATOM 3287 C C . PHE B 1 13 ? -13.703 -34.938 -23.688 1 92.12 13 PHE B C 1
ATOM 3289 O O . PHE B 1 13 ? -13.547 -34.125 -22.781 1 92.12 13 PHE B O 1
ATOM 3296 N N . ASN B 1 14 ? -14.727 -34.938 -24.438 1 91.81 14 ASN B N 1
ATOM 3297 C CA . ASN B 1 14 ? -15.773 -33.906 -24.297 1 91.81 14 ASN B CA 1
ATOM 3298 C C . ASN B 1 14 ? -16.484 -34.031 -22.953 1 91.81 14 ASN B C 1
ATOM 3300 O O . ASN B 1 14 ? -16.875 -33.031 -22.375 1 91.81 14 ASN B O 1
ATOM 3304 N N . GLU B 1 15 ? -16.672 -35.219 -22.547 1 93.81 15 GLU B N 1
ATOM 3305 C CA . GLU B 1 15 ? -17.281 -35.438 -21.234 1 93.81 15 GLU B CA 1
ATOM 3306 C C . GLU B 1 15 ? -16.422 -34.844 -20.125 1 93.81 15 GLU B C 1
ATOM 3308 O O . GLU B 1 15 ? -16.938 -34.219 -19.188 1 93.81 15 GLU B O 1
ATOM 3313 N N . HIS B 1 16 ? -15.133 -35.094 -20.219 1 94.12 16 HIS B N 1
ATOM 3314 C CA . HIS B 1 16 ? -14.227 -34.562 -19.203 1 94.12 16 HIS B CA 1
ATOM 3315 C C . HIS B 1 16 ? -14.188 -33.031 -19.234 1 94.12 16 HIS B C 1
ATOM 3317 O O . HIS B 1 16 ? -14.109 -32.406 -18.188 1 94.12 16 HIS B O 1
ATOM 3323 N N . ILE B 1 17 ? -14.266 -32.469 -20.391 1 92.56 17 ILE B N 1
ATOM 3324 C CA . ILE B 1 17 ? -14.312 -31 -20.516 1 92.56 17 ILE B CA 1
ATOM 3325 C C . ILE B 1 17 ? -15.57 -30.469 -19.828 1 92.56 17 ILE B C 1
ATOM 3327 O O . ILE B 1 17 ? -15.5 -29.484 -19.094 1 92.56 17 ILE B O 1
ATOM 3331 N N . GLU B 1 18 ? -16.625 -31.109 -20.062 1 92.5 18 GLU B N 1
ATOM 3332 C CA . GLU B 1 18 ? -17.891 -30.719 -19.438 1 92.5 18 GLU B CA 1
ATOM 3333 C C . GLU B 1 18 ? -17.812 -30.828 -17.922 1 92.5 18 GLU B C 1
ATOM 3335 O O . GLU B 1 18 ? -18.297 -29.953 -17.203 1 92.5 18 GLU B O 1
ATOM 3340 N N . ASN B 1 19 ? -17.234 -31.891 -17.469 1 93 19 ASN B N 1
ATOM 3341 C CA . ASN B 1 19 ? -17.047 -32.062 -16.031 1 93 19 ASN B CA 1
ATOM 3342 C C . ASN B 1 19 ? -16.203 -30.953 -15.43 1 93 19 ASN B C 1
ATOM 3344 O O . ASN B 1 19 ? -16.547 -30.406 -14.383 1 93 19 ASN B O 1
ATOM 3348 N N . VAL B 1 20 ? -15.133 -30.672 -16.094 1 93.69 20 VAL B N 1
ATOM 3349 C CA . VAL B 1 20 ? -14.227 -29.625 -15.633 1 93.69 20 VAL B CA 1
ATOM 3350 C C . VAL B 1 20 ? -14.961 -28.281 -15.594 1 93.69 20 VAL B C 1
ATOM 3352 O O . VAL B 1 20 ? -14.852 -27.547 -14.625 1 93.69 20 VAL B O 1
ATOM 3355 N N . MET B 1 21 ? -15.727 -28 -16.578 1 89.88 21 MET B N 1
ATOM 3356 C CA . MET B 1 21 ? -16.484 -26.75 -16.641 1 89.88 21 MET B CA 1
ATOM 3357 C C . MET B 1 21 ? -17.5 -26.672 -15.5 1 89.88 21 MET B C 1
ATOM 3359 O O . MET B 1 21 ? -17.75 -25.609 -14.953 1 89.88 21 MET B O 1
ATOM 3363 N N . ASN B 1 22 ? -18.078 -27.766 -15.219 1 89.38 22 ASN B N 1
ATOM 3364 C CA . ASN B 1 22 ? -19.016 -27.812 -14.102 1 89.38 22 ASN B CA 1
ATOM 3365 C C . ASN B 1 22 ? -18.328 -27.5 -12.773 1 89.38 22 ASN B C 1
ATOM 3367 O O . ASN B 1 22 ? -18.922 -26.875 -11.898 1 89.38 22 ASN B O 1
ATOM 3371 N N . HIS B 1 23 ? -17.125 -28 -12.672 1 90.06 23 HIS B N 1
ATOM 3372 C CA . HIS B 1 23 ? -16.375 -27.719 -11.461 1 90.06 23 HIS B CA 1
ATOM 3373 C C . HIS B 1 23 ? -16.016 -26.234 -11.359 1 90.06 23 HIS B C 1
ATOM 3375 O O . HIS B 1 23 ? -15.961 -25.672 -10.266 1 90.06 23 HIS B O 1
ATOM 3381 N N . ILE B 1 24 ? -15.781 -25.562 -12.445 1 88 24 ILE B N 1
ATOM 3382 C CA . ILE B 1 24 ? -15.43 -24.141 -12.492 1 88 24 ILE B CA 1
ATOM 3383 C C . ILE B 1 24 ? -16.609 -23.297 -12.023 1 88 24 ILE B C 1
ATOM 3385 O O . ILE B 1 24 ? -16.438 -22.219 -11.461 1 88 24 ILE B O 1
ATOM 3389 N N . ASP B 1 25 ? -17.812 -23.844 -12.133 1 83.81 25 ASP B N 1
ATOM 3390 C CA . ASP B 1 25 ? -19.016 -23.109 -11.75 1 83.81 25 ASP B CA 1
ATOM 3391 C C . ASP B 1 25 ? -19.375 -23.375 -10.289 1 83.81 25 ASP B C 1
ATOM 3393 O O . ASP B 1 25 ? -20.359 -22.828 -9.773 1 83.81 25 ASP B O 1
ATOM 3397 N N . SER B 1 26 ? -18.547 -24.062 -9.672 1 83.81 26 SER B N 1
ATOM 3398 C CA . SER B 1 26 ? -18.797 -24.375 -8.273 1 83.81 26 SER B CA 1
ATOM 3399 C C . SER B 1 26 ? -18.688 -23.141 -7.398 1 83.81 26 SER B C 1
ATOM 3401 O O . SER B 1 26 ? -17.984 -22.188 -7.754 1 83.81 26 SER B O 1
ATOM 3403 N N . ASP B 1 27 ? -19.297 -23.172 -6.184 1 80.62 27 ASP B N 1
ATOM 3404 C CA . ASP B 1 27 ? -19.359 -22.016 -5.281 1 80.62 27 ASP B CA 1
ATOM 3405 C C . ASP B 1 27 ? -18.094 -21.906 -4.43 1 80.62 27 ASP B C 1
ATOM 3407 O O . ASP B 1 27 ? -17.703 -20.812 -4.031 1 80.62 27 ASP B O 1
ATOM 3411 N N . LYS B 1 28 ? -17.547 -23.062 -4.129 1 86.56 28 LYS B N 1
ATOM 3412 C CA . LYS B 1 28 ? -16.344 -23.078 -3.309 1 86.56 28 LYS B CA 1
ATOM 3413 C C . LYS B 1 28 ? -15.109 -23.406 -4.145 1 86.56 28 LYS B C 1
ATOM 3415 O O . LYS B 1 28 ? -14.922 -24.562 -4.539 1 86.56 28 LYS B O 1
ATOM 3420 N N . GLN B 1 29 ? -14.328 -22.406 -4.391 1 92.12 29 GLN B N 1
ATOM 3421 C CA . GLN B 1 29 ? -13.156 -22.594 -5.246 1 92.12 29 GLN B CA 1
ATOM 3422 C C . GLN B 1 29 ? -11.891 -22.094 -4.562 1 92.12 29 GLN B C 1
ATOM 3424 O O . GLN B 1 29 ? -11.875 -21.016 -3.969 1 92.12 29 GLN B O 1
ATOM 3429 N N . SER B 1 30 ? -10.898 -22.906 -4.59 1 95.81 30 SER B N 1
ATOM 3430 C CA . SER B 1 30 ? -9.539 -22.516 -4.238 1 95.81 30 SER B CA 1
ATOM 3431 C C . SER B 1 30 ? -8.609 -22.594 -5.441 1 95.81 30 SER B C 1
ATOM 3433 O O . SER B 1 30 ? -8.633 -23.578 -6.184 1 95.81 30 SER B O 1
ATOM 3435 N N . TRP B 1 31 ? -7.93 -21.547 -5.652 1 97.75 31 TRP B N 1
ATOM 3436 C CA . TRP B 1 31 ? -6.973 -21.516 -6.754 1 97.75 31 TRP B CA 1
ATOM 3437 C C . TRP B 1 31 ? -5.543 -21.5 -6.23 1 97.75 31 TRP B C 1
ATOM 3439 O O . TRP B 1 31 ? -5.188 -20.656 -5.402 1 97.75 31 TRP B O 1
ATOM 3449 N N . LEU B 1 32 ? -4.73 -22.406 -6.66 1 98.5 32 LEU B N 1
ATOM 3450 C CA . LEU B 1 32 ? -3.309 -22.453 -6.34 1 98.5 32 LEU B CA 1
ATOM 3451 C C . LEU B 1 32 ? -2.467 -22.047 -7.547 1 98.5 32 LEU B C 1
ATOM 3453 O O . LEU B 1 32 ? -2.49 -22.719 -8.578 1 98.5 32 LEU B O 1
ATOM 3457 N N . PHE B 1 33 ? -1.715 -20.953 -7.375 1 98.62 33 PHE B N 1
ATOM 3458 C CA . PHE B 1 33 ? -0.931 -20.406 -8.477 1 98.62 33 PHE B CA 1
ATOM 3459 C C . PHE B 1 33 ? 0.56 -20.484 -8.172 1 98.62 33 PHE B C 1
ATOM 3461 O O . PHE B 1 33 ? 0.972 -20.312 -7.023 1 98.62 33 PHE B O 1
ATOM 3468 N N . GLY B 1 34 ? 1.317 -20.75 -9.203 1 96.94 34 GLY B N 1
ATOM 3469 C CA . GLY B 1 34 ? 2.768 -20.656 -9.141 1 96.94 34 GLY B CA 1
ATOM 3470 C C . GLY B 1 34 ? 3.348 -19.625 -10.094 1 96.94 34 GLY B C 1
ATOM 3471 O O . GLY B 1 34 ? 2.617 -18.797 -10.633 1 96.94 34 GLY B O 1
ATOM 3472 N N . ALA B 1 35 ? 4.621 -19.672 -10.305 1 95.25 35 ALA B N 1
ATOM 3473 C CA . ALA B 1 35 ? 5.352 -18.641 -11.039 1 95.25 35 ALA B CA 1
ATOM 3474 C C . ALA B 1 35 ? 4.879 -18.562 -12.484 1 95.25 35 ALA B C 1
ATOM 3476 O O . ALA B 1 35 ? 5.039 -17.531 -13.141 1 95.25 35 ALA B O 1
ATOM 3477 N N . GLY B 1 36 ? 4.223 -19.641 -12.977 1 97.12 36 GLY B N 1
ATOM 3478 C CA . GLY B 1 36 ? 3.799 -19.688 -14.367 1 97.12 36 GLY B CA 1
ATOM 3479 C C . GLY B 1 36 ? 2.801 -18.594 -14.719 1 97.12 36 GLY B C 1
ATOM 3480 O O . GLY B 1 36 ? 2.715 -18.172 -15.875 1 97.12 36 GLY B O 1
ATOM 3481 N N . ILE B 1 37 ? 2.102 -18.109 -13.766 1 98 37 ILE B N 1
ATOM 3482 C CA . ILE B 1 37 ? 1.051 -17.156 -14.102 1 98 37 ILE B CA 1
ATOM 3483 C C . ILE B 1 37 ? 1.65 -15.758 -14.242 1 98 37 ILE B C 1
ATOM 3485 O O . ILE B 1 37 ? 0.989 -14.836 -14.734 1 98 37 ILE B O 1
ATOM 3489 N N . SER B 1 38 ? 2.902 -15.594 -13.828 1 97.69 38 SER B N 1
ATOM 3490 C CA . SER B 1 38 ? 3.523 -14.273 -13.922 1 97.69 38 SER B CA 1
ATOM 3491 C C . SER B 1 38 ? 4.59 -14.242 -15.008 1 97.69 38 SER B C 1
ATOM 3493 O O . SER B 1 38 ? 5.238 -13.211 -15.219 1 97.69 38 SER B O 1
ATOM 3495 N N . TYR B 1 39 ? 4.719 -15.406 -15.68 1 96.25 39 TYR B N 1
ATOM 3496 C CA . TYR B 1 39 ? 5.75 -15.523 -16.703 1 96.25 39 TYR B CA 1
ATOM 3497 C C . TYR B 1 39 ? 5.535 -14.5 -17.812 1 96.25 39 TYR B C 1
ATOM 3499 O O . TYR B 1 39 ? 6.449 -13.742 -18.156 1 96.25 39 TYR B O 1
ATOM 3507 N N . ASP B 1 40 ? 4.344 -14.406 -18.359 1 95.75 40 ASP B N 1
ATOM 3508 C CA . ASP B 1 40 ? 4.031 -13.508 -19.469 1 95.75 40 ASP B CA 1
ATOM 3509 C C . ASP B 1 40 ? 4.027 -12.055 -19 1 95.75 40 ASP B C 1
ATOM 3511 O O . ASP B 1 40 ? 4.051 -11.141 -19.828 1 95.75 40 ASP B O 1
ATOM 3515 N N . ALA B 1 41 ? 3.969 -11.82 -17.719 1 97 41 ALA B N 1
ATOM 3516 C CA . ALA B 1 41 ? 3.945 -10.461 -17.172 1 97 41 ALA B CA 1
ATOM 3517 C C . ALA B 1 41 ? 5.344 -9.859 -17.156 1 97 41 ALA B C 1
ATOM 3519 O O . ALA B 1 41 ? 5.512 -8.68 -16.844 1 97 41 ALA B O 1
ATOM 3520 N N . GLY B 1 42 ? 6.352 -10.617 -17.453 1 96 42 GLY B N 1
ATOM 3521 C CA . GLY B 1 42 ? 7.723 -10.125 -17.469 1 96 42 GLY B CA 1
ATOM 3522 C C . GLY B 1 42 ? 8.523 -10.523 -16.25 1 96 42 GLY B C 1
ATOM 3523 O O . GLY B 1 42 ? 9.57 -9.945 -15.961 1 96 42 GLY B O 1
ATOM 3524 N N . ILE B 1 43 ? 8.016 -11.43 -15.469 1 96.81 43 ILE B N 1
ATOM 3525 C CA . ILE B 1 43 ? 8.734 -11.961 -14.312 1 96.81 43 ILE B CA 1
ATOM 3526 C C . ILE B 1 43 ? 9.281 -13.344 -14.633 1 96.81 43 ILE B C 1
ATOM 3528 O O . ILE B 1 43 ? 8.539 -14.242 -15.047 1 96.81 43 ILE B O 1
ATOM 3532 N N . PRO B 1 44 ? 10.508 -13.539 -14.492 1 95.06 44 PRO B N 1
ATOM 3533 C CA . PRO B 1 44 ? 11.125 -14.797 -14.914 1 95.06 44 PRO B CA 1
ATOM 3534 C C . PRO B 1 44 ? 10.742 -15.969 -14.016 1 95.06 44 PRO B C 1
ATOM 3536 O O . PRO B 1 44 ? 10.414 -15.781 -12.844 1 95.06 44 PRO B O 1
ATOM 3539 N N . LEU B 1 45 ? 10.773 -17.156 -14.594 1 93.56 45 LEU B N 1
ATOM 3540 C CA . LEU B 1 45 ? 10.664 -18.391 -13.82 1 93.56 45 LEU B CA 1
ATOM 3541 C C . LEU B 1 45 ? 11.914 -18.609 -12.969 1 93.56 45 LEU B C 1
ATOM 3543 O O . LEU B 1 45 ? 12.852 -17.812 -13.016 1 93.56 45 LEU B O 1
ATOM 3547 N N . MET B 1 46 ? 11.992 -19.641 -12.242 1 89.88 46 MET B N 1
ATOM 3548 C CA . MET B 1 46 ? 12.992 -19.828 -11.195 1 89.88 46 MET B CA 1
ATOM 3549 C C . MET B 1 46 ? 14.391 -19.922 -11.789 1 89.88 46 MET B C 1
ATOM 3551 O O . MET B 1 46 ? 15.32 -19.266 -11.305 1 89.88 46 MET B O 1
ATOM 3555 N N . SER B 1 47 ? 14.578 -20.734 -12.828 1 90.56 47 SER B N 1
ATOM 3556 C CA . SER B 1 47 ? 15.914 -20.922 -13.383 1 90.56 47 SER B CA 1
ATOM 3557 C C . SER B 1 47 ? 16.438 -19.625 -14 1 90.56 47 SER B C 1
ATOM 3559 O O . SER B 1 47 ? 17.5 -19.141 -13.609 1 90.56 47 SER B O 1
ATOM 3561 N N . PRO B 1 48 ? 15.695 -19.016 -14.883 1 92.19 48 PRO B N 1
ATOM 3562 C CA . PRO B 1 48 ? 16.156 -17.719 -15.406 1 92.19 48 PRO B CA 1
ATOM 3563 C C . PRO B 1 48 ? 16.312 -16.672 -14.32 1 92.19 48 PRO B C 1
ATOM 3565 O O . PRO B 1 48 ? 17.203 -15.812 -14.414 1 92.19 48 PRO B O 1
ATOM 3568 N N . LEU B 1 49 ? 15.453 -16.641 -13.352 1 93.94 49 LEU B N 1
ATOM 3569 C CA . LEU B 1 49 ? 15.57 -15.703 -12.242 1 93.94 49 LEU B CA 1
ATOM 3570 C C . LEU B 1 49 ? 16.922 -15.859 -11.547 1 93.94 49 LEU B C 1
ATOM 3572 O O . LEU B 1 49 ? 17.578 -14.867 -11.234 1 93.94 49 LEU B O 1
ATOM 3576 N N . THR B 1 50 ? 17.281 -17.094 -11.32 1 93.5 50 THR B N 1
ATOM 3577 C CA . THR B 1 50 ? 18.562 -17.375 -10.68 1 93.5 50 THR B CA 1
ATOM 3578 C C . THR B 1 50 ? 19.719 -16.812 -11.5 1 93.5 50 THR B C 1
ATOM 3580 O O . THR B 1 50 ? 20.609 -16.156 -10.961 1 93.5 50 THR B O 1
ATOM 3583 N N . ASP B 1 51 ? 19.656 -17.031 -12.789 1 93.31 51 ASP B N 1
ATOM 3584 C CA . ASP B 1 51 ? 20.688 -16.547 -13.688 1 93.31 51 ASP B CA 1
ATOM 3585 C C . ASP B 1 51 ? 20.766 -15.023 -13.664 1 93.31 51 ASP B C 1
ATOM 3587 O O . ASP B 1 51 ? 21.859 -14.445 -13.625 1 93.31 51 ASP B O 1
ATOM 3591 N N . LEU B 1 52 ? 19.641 -14.422 -13.695 1 93.81 52 LEU B N 1
ATOM 3592 C CA . LEU B 1 52 ? 19.578 -12.961 -13.734 1 93.81 52 LEU B CA 1
ATOM 3593 C C . LEU B 1 52 ? 20.156 -12.359 -12.461 1 93.81 52 LEU B C 1
ATOM 3595 O O . LEU B 1 52 ? 20.844 -11.336 -12.508 1 93.81 52 LEU B O 1
ATOM 3599 N N . VAL B 1 53 ? 19.875 -12.945 -11.352 1 93.62 53 VAL B N 1
ATOM 3600 C CA . VAL B 1 53 ? 20.391 -12.477 -10.07 1 93.62 53 VAL B CA 1
ATOM 3601 C C . VAL B 1 53 ? 21.922 -12.602 -10.062 1 93.62 53 VAL B C 1
ATOM 3603 O O . VAL B 1 53 ? 22.625 -11.656 -9.703 1 93.62 53 VAL B O 1
ATOM 3606 N N . GLU B 1 54 ? 22.422 -13.711 -10.508 1 93.44 54 GLU B N 1
ATOM 3607 C CA . GLU B 1 54 ? 23.859 -13.977 -10.492 1 93.44 54 GLU B CA 1
ATOM 3608 C C . GLU B 1 54 ? 24.594 -13.039 -11.43 1 93.44 54 GLU B C 1
ATOM 3610 O O . GLU B 1 54 ? 25.703 -12.602 -11.125 1 93.44 54 GLU B O 1
ATOM 3615 N N . MET B 1 55 ? 24 -12.75 -12.523 1 92.62 55 MET B N 1
ATOM 3616 C CA . MET B 1 55 ? 24.641 -11.922 -13.547 1 92.62 55 MET B CA 1
ATOM 3617 C C . MET B 1 55 ? 24.828 -10.5 -13.039 1 92.62 55 MET B C 1
ATOM 3619 O O . MET B 1 55 ? 25.766 -9.805 -13.469 1 92.62 55 MET B O 1
ATOM 3623 N N . ARG B 1 56 ? 24.031 -10.031 -12.133 1 92.81 56 ARG B N 1
ATOM 3624 C CA . ARG B 1 56 ? 24.031 -8.633 -11.711 1 92.81 56 ARG B CA 1
ATOM 3625 C C . ARG B 1 56 ? 24.766 -8.469 -10.383 1 92.81 56 ARG B C 1
ATOM 3627 O O . ARG B 1 56 ? 24.844 -7.367 -9.844 1 92.81 56 ARG B O 1
ATOM 3634 N N . MET B 1 57 ? 25.297 -9.508 -9.891 1 93.88 57 MET B N 1
ATOM 3635 C CA . MET B 1 57 ? 25.938 -9.461 -8.578 1 93.88 57 MET B CA 1
ATOM 3636 C C . MET B 1 57 ? 27.328 -8.82 -8.68 1 93.88 57 MET B C 1
ATOM 3638 O O . MET B 1 57 ? 27.969 -8.875 -9.727 1 93.88 57 MET B O 1
ATOM 3642 N N . ASP B 1 58 ? 27.719 -8.242 -7.598 1 93.12 58 ASP B N 1
ATOM 3643 C CA . ASP B 1 58 ? 29.078 -7.719 -7.5 1 93.12 58 ASP B CA 1
ATOM 3644 C C . ASP B 1 58 ? 30.109 -8.844 -7.578 1 93.12 58 ASP B C 1
ATOM 3646 O O . ASP B 1 58 ? 29.828 -9.977 -7.184 1 93.12 58 ASP B O 1
ATOM 3650 N N . GLN B 1 59 ? 31.359 -8.516 -7.895 1 92.25 59 GLN B N 1
ATOM 3651 C CA . GLN B 1 59 ? 32.375 -9.508 -8.188 1 92.25 59 GLN B CA 1
ATOM 3652 C C . GLN B 1 59 ? 32.75 -10.305 -6.934 1 92.25 59 GLN B C 1
ATOM 3654 O O . GLN B 1 59 ? 32.906 -11.523 -6.996 1 92.25 59 GLN B O 1
ATOM 3659 N N . ASP B 1 60 ? 32.938 -9.68 -5.844 1 92.06 60 ASP B N 1
ATOM 3660 C CA . ASP B 1 60 ? 33.312 -10.359 -4.609 1 92.06 60 ASP B CA 1
ATOM 3661 C C . ASP B 1 60 ? 32.219 -11.352 -4.18 1 92.06 60 ASP B C 1
ATOM 3663 O O . ASP B 1 60 ? 32.531 -12.492 -3.812 1 92.06 60 ASP B O 1
ATOM 3667 N N . ASN B 1 61 ? 31.016 -10.953 -4.234 1 94.19 61 ASN B N 1
ATOM 3668 C CA . ASN B 1 61 ? 29.906 -11.82 -3.861 1 94.19 61 ASN B CA 1
ATOM 3669 C C . ASN B 1 61 ? 29.703 -12.945 -4.867 1 94.19 61 ASN B C 1
ATOM 3671 O O . ASN B 1 61 ? 29.297 -14.047 -4.5 1 94.19 61 ASN B O 1
ATOM 3675 N N . LYS B 1 62 ? 30.031 -12.656 -6.098 1 94.06 62 LYS B N 1
ATOM 3676 C CA . LYS B 1 62 ? 29.922 -13.688 -7.129 1 94.06 62 LYS B CA 1
ATOM 3677 C C . LYS B 1 62 ? 30.891 -14.828 -6.863 1 94.06 62 LYS B C 1
ATOM 3679 O O . LYS B 1 62 ? 30.547 -16 -7.047 1 94.06 62 LYS B O 1
ATOM 3684 N N . ARG B 1 63 ? 32.062 -14.469 -6.453 1 92.56 63 ARG B N 1
ATOM 3685 C CA . ARG B 1 63 ? 33.062 -15.477 -6.129 1 92.56 63 ARG B CA 1
ATOM 3686 C C . ARG B 1 63 ? 32.625 -16.344 -4.953 1 92.56 63 ARG B C 1
ATOM 3688 O O . ARG B 1 63 ? 32.781 -17.562 -4.98 1 92.56 63 ARG B O 1
ATOM 3695 N N . LEU B 1 64 ? 32.156 -15.648 -3.979 1 93.62 64 LEU B N 1
ATOM 3696 C CA . LEU B 1 64 ? 31.672 -16.359 -2.809 1 93.62 64 LEU B CA 1
ATOM 3697 C C . LEU B 1 64 ? 30.516 -17.281 -3.182 1 93.62 64 LEU B C 1
ATOM 3699 O O . LEU B 1 64 ? 30.438 -18.422 -2.713 1 93.62 64 LEU B O 1
ATOM 3703 N N . LEU B 1 65 ? 29.641 -16.797 -4.016 1 94.19 65 LEU B N 1
ATOM 3704 C CA . LEU B 1 65 ? 28.484 -17.578 -4.461 1 94.19 65 LEU B CA 1
ATOM 3705 C C . LEU B 1 65 ? 28.922 -18.828 -5.211 1 94.19 65 LEU B C 1
ATOM 3707 O O . LEU B 1 65 ? 28.344 -19.891 -5.035 1 94.19 65 LEU B O 1
ATOM 3711 N N . GLU B 1 66 ? 29.906 -18.656 -6.023 1 92 66 GLU B N 1
ATOM 3712 C CA . GLU B 1 66 ? 30.422 -19.797 -6.789 1 92 66 GLU B CA 1
ATOM 3713 C C . GLU B 1 66 ? 30.953 -20.891 -5.867 1 92 66 GLU B C 1
ATOM 3715 O O . GLU B 1 66 ? 30.75 -22.078 -6.121 1 92 66 GLU B O 1
ATOM 3720 N N . LYS B 1 67 ? 31.594 -20.469 -4.855 1 91.69 67 LYS B N 1
ATOM 3721 C CA . LYS B 1 67 ? 32.125 -21.422 -3.883 1 91.69 67 LYS B CA 1
ATOM 3722 C C . LYS B 1 67 ? 30.984 -22.156 -3.16 1 91.69 67 LYS B C 1
ATOM 3724 O O . LYS B 1 67 ? 31.062 -23.359 -2.914 1 91.69 67 LYS B O 1
ATOM 3729 N N . ILE B 1 68 ? 30 -21.391 -2.838 1 91.25 68 ILE B N 1
ATOM 3730 C CA . ILE B 1 68 ? 28.859 -21.984 -2.15 1 91.25 68 ILE B CA 1
ATOM 3731 C C . ILE B 1 68 ? 28.141 -22.969 -3.074 1 91.25 68 ILE B C 1
ATOM 3733 O O . ILE B 1 68 ? 27.75 -24.047 -2.646 1 91.25 68 ILE B O 1
ATOM 3737 N N . LYS B 1 69 ? 28.016 -22.609 -4.328 1 90.69 69 LYS B N 1
ATOM 3738 C CA . LYS B 1 69 ? 27.297 -23.422 -5.309 1 90.69 69 LYS B CA 1
ATOM 3739 C C . LYS B 1 69 ? 28.016 -24.75 -5.551 1 90.69 69 LYS B C 1
ATOM 3741 O O . LYS B 1 69 ? 27.391 -25.719 -5.957 1 90.69 69 LYS B O 1
ATOM 3746 N N . GLU B 1 70 ? 29.297 -24.719 -5.266 1 88.88 70 GLU B N 1
ATOM 3747 C CA . GLU B 1 70 ? 30.062 -25.969 -5.414 1 88.88 70 GLU B CA 1
ATOM 3748 C C . GLU B 1 70 ? 29.547 -27.047 -4.465 1 88.88 70 GLU B C 1
ATOM 3750 O O . GLU B 1 70 ? 29.656 -28.234 -4.758 1 88.88 70 GLU B O 1
ATOM 3755 N N . SER B 1 71 ? 29.016 -26.594 -3.381 1 85.25 71 SER B N 1
ATOM 3756 C CA . SER B 1 71 ? 28.547 -27.531 -2.371 1 85.25 71 SER B CA 1
ATOM 3757 C C . SER B 1 71 ? 27.078 -27.875 -2.594 1 85.25 71 SER B C 1
ATOM 3759 O O . SER B 1 71 ? 26.531 -28.734 -1.898 1 85.25 71 SER B O 1
ATOM 3761 N N . LEU B 1 72 ? 26.453 -27.266 -3.531 1 87.38 72 LEU B N 1
ATOM 3762 C CA . LEU B 1 72 ? 25.031 -27.469 -3.771 1 87.38 72 LEU B CA 1
ATOM 3763 C C . LEU B 1 72 ? 24.797 -28.328 -5.012 1 87.38 72 LEU B C 1
ATOM 3765 O O . LEU B 1 72 ? 25.734 -28.562 -5.785 1 87.38 72 LEU B O 1
ATOM 3769 N N . GLU B 1 73 ? 23.625 -28.812 -5.098 1 85.94 73 GLU B N 1
ATOM 3770 C CA . GLU B 1 73 ? 23.266 -29.594 -6.273 1 85.94 73 GLU B CA 1
ATOM 3771 C C . GLU B 1 73 ? 23.328 -28.75 -7.543 1 85.94 73 GLU B C 1
ATOM 3773 O O . GLU B 1 73 ? 23.172 -27.531 -7.496 1 85.94 73 GLU B O 1
ATOM 3778 N N . LYS B 1 74 ? 23.516 -29.375 -8.609 1 83.75 74 LYS B N 1
ATOM 3779 C CA . LYS B 1 74 ? 23.688 -28.688 -9.883 1 83.75 74 LYS B CA 1
ATOM 3780 C C . LYS B 1 74 ? 22.406 -27.938 -10.273 1 83.75 74 LYS B C 1
ATOM 3782 O O . LYS B 1 74 ? 22.469 -26.891 -10.93 1 83.75 74 LYS B O 1
ATOM 3787 N N . ASP B 1 75 ? 21.266 -28.422 -9.844 1 83.06 75 ASP B N 1
ATOM 3788 C CA . ASP B 1 75 ? 20 -27.812 -10.25 1 83.06 75 ASP B CA 1
ATOM 3789 C C . ASP B 1 75 ? 19.484 -26.859 -9.172 1 83.06 75 ASP B C 1
ATOM 3791 O O . ASP B 1 75 ? 18.297 -26.547 -9.133 1 83.06 75 ASP B O 1
ATOM 3795 N N . CYS B 1 76 ? 20.469 -26.328 -8.414 1 86.19 76 CYS B N 1
ATOM 3796 C CA . CYS B 1 76 ? 20.031 -25.453 -7.332 1 86.19 76 CYS B CA 1
ATOM 3797 C C . CYS B 1 76 ? 19.609 -24.094 -7.875 1 86.19 76 CYS B C 1
ATOM 3799 O O . CYS B 1 76 ? 20.203 -23.594 -8.828 1 86.19 76 CYS B O 1
ATOM 3801 N N . HIS B 1 77 ? 18.547 -23.594 -7.398 1 88.44 77 HIS B N 1
ATOM 3802 C CA . HIS B 1 77 ? 18.109 -22.266 -7.773 1 88.44 77 HIS B CA 1
ATOM 3803 C C . HIS B 1 77 ? 18.234 -21.281 -6.605 1 88.44 77 HIS B C 1
ATOM 3805 O O . HIS B 1 77 ? 18.703 -21.656 -5.527 1 88.44 77 HIS B O 1
ATOM 3811 N N . VAL B 1 78 ? 17.875 -20.078 -6.801 1 89 78 VAL B N 1
ATOM 3812 C CA . VAL B 1 78 ? 18.156 -18.953 -5.902 1 89 78 VAL B CA 1
ATOM 3813 C C . VAL B 1 78 ? 17.562 -19.234 -4.527 1 89 78 VAL B C 1
ATOM 3815 O O . VAL B 1 78 ? 18.141 -18.875 -3.504 1 89 78 VAL B O 1
ATOM 3818 N N . GLU B 1 79 ? 16.406 -19.859 -4.461 1 83.5 79 GLU B N 1
ATOM 3819 C CA . GLU B 1 79 ? 15.773 -20.172 -3.182 1 83.5 79 GLU B CA 1
ATOM 3820 C C . GLU B 1 79 ? 16.609 -21.141 -2.373 1 83.5 79 GLU B C 1
ATOM 3822 O O . GLU B 1 79 ? 16.734 -21.016 -1.151 1 83.5 79 GLU B O 1
ATOM 3827 N N . HIS B 1 80 ? 17.156 -22.094 -3.041 1 84.06 80 HIS B N 1
ATOM 3828 C CA . HIS B 1 80 ? 18.062 -23.047 -2.4 1 84.06 80 HIS B CA 1
ATOM 3829 C C . HIS B 1 80 ? 19.297 -22.344 -1.857 1 84.06 80 HIS B C 1
ATOM 3831 O O . HIS B 1 80 ? 19.75 -22.641 -0.751 1 84.06 80 HIS B O 1
ATOM 3837 N N . ILE B 1 81 ? 19.781 -21.484 -2.648 1 88.56 81 ILE B N 1
ATOM 3838 C CA . ILE B 1 81 ? 20.969 -20.734 -2.277 1 88.56 81 ILE B CA 1
ATOM 3839 C C . ILE B 1 81 ? 20.688 -19.922 -1.019 1 88.56 81 ILE B C 1
ATOM 3841 O O . ILE B 1 81 ? 21.469 -19.953 -0.059 1 88.56 81 ILE B O 1
ATOM 3845 N N . LEU B 1 82 ? 19.594 -19.219 -1.042 1 86.25 82 LEU B N 1
ATOM 3846 C CA . LEU B 1 82 ? 19.203 -18.406 0.101 1 86.25 82 LEU B CA 1
ATOM 3847 C C . LEU B 1 82 ? 19.047 -19.25 1.354 1 86.25 82 LEU B C 1
ATOM 3849 O O . LEU B 1 82 ? 19.484 -18.875 2.438 1 86.25 82 LEU B O 1
ATOM 3853 N N . SER B 1 83 ? 18.406 -20.328 1.178 1 82.44 83 SER B N 1
ATOM 3854 C CA . SER B 1 83 ? 18.219 -21.25 2.303 1 82.44 83 SER B CA 1
ATOM 3855 C C . SER B 1 83 ? 19.562 -21.719 2.85 1 82.44 83 SER B C 1
ATOM 3857 O O . SER B 1 83 ? 19.766 -21.781 4.066 1 82.44 83 SER B O 1
ATOM 3859 N N . HIS B 1 84 ? 20.422 -22.109 1.967 1 86.69 84 HIS B N 1
ATOM 3860 C CA . HIS B 1 84 ? 21.734 -22.594 2.359 1 86.69 84 HIS B CA 1
ATOM 3861 C C . HIS B 1 84 ? 22.531 -21.516 3.104 1 86.69 84 HIS B C 1
ATOM 3863 O O . HIS B 1 84 ? 23.141 -21.797 4.133 1 86.69 84 HIS B O 1
ATOM 3869 N N . ILE B 1 85 ? 22.547 -20.375 2.551 1 88.19 85 ILE B N 1
ATOM 3870 C CA . ILE B 1 85 ? 23.234 -19.266 3.203 1 88.19 85 ILE B CA 1
ATOM 3871 C C . ILE B 1 85 ? 22.641 -19.031 4.586 1 88.19 85 ILE B C 1
ATOM 3873 O O . ILE B 1 85 ? 23.375 -18.781 5.551 1 88.19 85 ILE B O 1
ATOM 3877 N N . GLY B 1 86 ? 21.297 -19.031 4.629 1 82.75 86 GLY B N 1
ATOM 3878 C CA . GLY B 1 86 ? 20.656 -18.891 5.922 1 82.75 86 GLY B CA 1
ATOM 3879 C C . GLY B 1 86 ? 21.141 -19.906 6.938 1 82.75 86 GLY B C 1
ATOM 3880 O O . GLY B 1 86 ? 21.375 -19.578 8.102 1 82.75 86 GLY B O 1
ATOM 3881 N N . ASP B 1 87 ? 21.25 -21.109 6.52 1 82.94 87 ASP B N 1
ATOM 3882 C CA . ASP B 1 87 ? 21.75 -22.172 7.383 1 82.94 87 ASP B CA 1
ATOM 3883 C C . ASP B 1 87 ? 23.188 -21.922 7.797 1 82.94 87 ASP B C 1
ATOM 3885 O O . ASP B 1 87 ? 23.578 -22.172 8.945 1 82.94 87 ASP B O 1
ATOM 3889 N N . LEU B 1 88 ? 23.984 -21.547 6.871 1 86.19 88 LEU B N 1
ATOM 3890 C CA . LEU B 1 88 ? 25.375 -21.234 7.176 1 86.19 88 LEU B CA 1
ATOM 3891 C C . LEU B 1 88 ? 25.469 -20.109 8.211 1 86.19 88 LEU B C 1
ATOM 3893 O O . LEU B 1 88 ? 26.297 -20.172 9.125 1 86.19 88 LEU B O 1
ATOM 3897 N N . LEU B 1 89 ? 24.609 -19.125 8.023 1 86.69 89 LEU B N 1
ATOM 3898 C CA . LEU B 1 89 ? 24.578 -18.016 8.969 1 86.69 89 LEU B CA 1
ATOM 3899 C C . LEU B 1 89 ? 24.203 -18.5 10.367 1 86.69 89 LEU B C 1
ATOM 3901 O O . LEU B 1 89 ? 24.781 -18.062 11.359 1 86.69 89 LEU B O 1
ATOM 3905 N N . SER B 1 90 ? 23.266 -19.422 10.414 1 81.56 90 SER B N 1
ATOM 3906 C CA . SER B 1 90 ? 22.875 -20 11.695 1 81.56 90 SER B CA 1
ATOM 3907 C C . SER B 1 90 ? 24.016 -20.766 12.336 1 81.56 90 SER B C 1
ATOM 3909 O O . SER B 1 90 ? 24.203 -20.734 13.555 1 81.56 90 SER B O 1
ATOM 3911 N N . LEU B 1 91 ? 24.766 -21.438 11.539 1 82.88 91 LEU B N 1
ATOM 3912 C CA . LEU B 1 91 ? 25.906 -22.203 12.023 1 82.88 91 LEU B CA 1
ATOM 3913 C C . LEU B 1 91 ? 27 -21.281 12.539 1 82.88 91 LEU B C 1
ATOM 3915 O O . LEU B 1 91 ? 27.609 -21.547 13.586 1 82.88 91 LEU B O 1
ATOM 3919 N N . ILE B 1 92 ? 27.219 -20.266 11.797 1 86.12 92 ILE B N 1
ATOM 3920 C CA . ILE B 1 92 ? 28.25 -19.297 12.188 1 86.12 92 ILE B CA 1
ATOM 3921 C C . ILE B 1 92 ? 27.891 -18.688 13.531 1 86.12 92 ILE B C 1
ATOM 3923 O O . ILE B 1 92 ? 28.766 -18.453 14.367 1 86.12 92 ILE B O 1
ATOM 3927 N N . ASP B 1 93 ? 26.672 -18.391 13.711 1 81.31 93 ASP B N 1
ATOM 3928 C CA . ASP B 1 93 ? 26.203 -17.766 14.945 1 81.31 93 ASP B CA 1
ATOM 3929 C C . ASP B 1 93 ? 26.469 -18.656 16.156 1 81.31 93 ASP B C 1
ATOM 3931 O O . ASP B 1 93 ? 26.562 -18.172 17.281 1 81.31 93 ASP B O 1
ATOM 3935 N N . ARG B 1 94 ? 26.656 -19.938 15.867 1 81.56 94 ARG B N 1
ATOM 3936 C CA . ARG B 1 94 ? 26.875 -20.891 16.953 1 81.56 94 ARG B CA 1
ATOM 3937 C C . ARG B 1 94 ? 28.359 -21.125 17.172 1 81.56 94 ARG B C 1
ATOM 3939 O O . ARG B 1 94 ? 28.75 -21.844 18.109 1 81.56 94 ARG B O 1
ATOM 3946 N N . THR B 1 95 ? 29.125 -20.516 16.281 1 78.5 95 THR B N 1
ATOM 3947 C CA . THR B 1 95 ? 30.562 -20.703 16.438 1 78.5 95 THR B CA 1
ATOM 3948 C C . THR B 1 95 ? 31.188 -19.516 17.172 1 78.5 95 THR B C 1
ATOM 3950 O O . THR B 1 95 ? 30.656 -18.406 17.125 1 78.5 95 THR B O 1
ATOM 3953 N N . ARG B 1 96 ? 32.312 -19.688 17.812 1 72.25 96 ARG B N 1
ATOM 3954 C CA . ARG B 1 96 ? 33 -18.656 18.594 1 72.25 96 ARG B CA 1
ATOM 3955 C C . ARG B 1 96 ? 33.594 -17.594 17.672 1 72.25 96 ARG B C 1
ATOM 3957 O O . ARG B 1 96 ? 33.469 -16.391 17.938 1 72.25 96 ARG B O 1
ATOM 3964 N N . LYS B 1 97 ? 34.188 -18.062 16.688 1 75.38 97 LYS B N 1
ATOM 3965 C CA . LYS B 1 97 ? 34.969 -17.156 15.828 1 75.38 97 LYS B CA 1
ATOM 3966 C C . LYS B 1 97 ? 34.062 -16.453 14.828 1 75.38 97 LYS B C 1
ATOM 3968 O O . LYS B 1 97 ? 34.469 -15.492 14.18 1 75.38 97 LYS B O 1
ATOM 3973 N N . LYS B 1 98 ? 32.875 -16.812 14.781 1 80.06 98 LYS B N 1
ATOM 3974 C CA . LYS B 1 98 ? 31.906 -16.25 13.867 1 80.06 98 LYS B CA 1
ATOM 3975 C C . LYS B 1 98 ? 32.406 -16.281 12.43 1 80.06 98 LYS B C 1
ATOM 3977 O O . LYS B 1 98 ? 32.281 -15.289 11.703 1 80.06 98 LYS B O 1
ATOM 3982 N N . GLU B 1 99 ? 33.188 -17.281 12.141 1 82 99 GLU B N 1
ATOM 3983 C CA . GLU B 1 99 ? 33.75 -17.5 10.805 1 82 99 GLU B CA 1
ATOM 3984 C C . GLU B 1 99 ? 33.469 -18.922 10.328 1 82 99 GLU B C 1
ATOM 3986 O O . GLU B 1 99 ? 33.188 -19.812 11.133 1 82 99 GLU B O 1
ATOM 3991 N N . ILE B 1 100 ? 33.406 -19.109 9 1 82.25 100 ILE B N 1
ATOM 3992 C CA . ILE B 1 100 ? 33.25 -20.422 8.414 1 82.25 100 ILE B CA 1
ATOM 3993 C C . ILE B 1 100 ? 34.156 -20.594 7.215 1 82.25 100 ILE B C 1
ATOM 3995 O O . ILE B 1 100 ? 34.438 -19.625 6.496 1 82.25 100 ILE B O 1
ATOM 3999 N N . LYS B 1 101 ? 34.625 -21.75 7.211 1 80.62 101 LYS B N 1
ATOM 4000 C CA . LYS B 1 101 ? 35.5 -22.078 6.074 1 80.62 101 LYS B CA 1
ATOM 4001 C C . LYS B 1 101 ? 34.688 -22.719 4.945 1 80.62 101 LYS B C 1
ATOM 4003 O O . LYS B 1 101 ? 33.969 -23.703 5.164 1 80.62 101 LYS B O 1
ATOM 4008 N N . ILE B 1 102 ? 34.75 -22.078 3.791 1 82.38 102 ILE B N 1
ATOM 4009 C CA . ILE B 1 102 ? 34.125 -22.594 2.578 1 82.38 102 ILE B CA 1
ATOM 4010 C C . ILE B 1 102 ? 35.188 -22.812 1.502 1 82.38 102 ILE B C 1
ATOM 4012 O O . ILE B 1 102 ? 35.781 -21.844 1.025 1 82.38 102 ILE B O 1
ATOM 4016 N N . SER B 1 103 ? 35.375 -24.016 0.967 1 80.25 103 SER B N 1
ATOM 4017 C CA . SER B 1 103 ? 36.344 -24.391 -0.042 1 80.25 103 SER B CA 1
ATOM 4018 C C . SER B 1 103 ? 37.719 -23.812 0.294 1 80.25 103 SER B C 1
ATOM 4020 O O . SER B 1 103 ? 38.344 -23.156 -0.538 1 80.25 103 SER B O 1
ATOM 4022 N N . GLU B 1 104 ? 38.125 -23.812 1.507 1 80.62 104 GLU B N 1
ATOM 4023 C CA . GLU B 1 104 ? 39.469 -23.484 1.984 1 80.62 104 GLU B CA 1
ATOM 4024 C C . GLU B 1 104 ? 39.594 -21.984 2.219 1 80.62 104 GLU B C 1
ATOM 4026 O O . GLU B 1 104 ? 40.719 -21.484 2.461 1 80.62 104 GLU B O 1
ATOM 4031 N N . THR B 1 105 ? 38.562 -21.281 1.955 1 85.56 105 THR B N 1
ATOM 4032 C CA . THR B 1 105 ? 38.562 -19.859 2.229 1 85.56 105 THR B CA 1
ATOM 4033 C C . THR B 1 105 ? 37.719 -19.531 3.451 1 85.56 105 THR B C 1
ATOM 4035 O O . THR B 1 105 ? 36.656 -20.094 3.633 1 85.56 105 THR B O 1
ATOM 4038 N N . THR B 1 106 ? 38.219 -18.656 4.188 1 88.19 106 THR B N 1
ATOM 4039 C CA . THR B 1 106 ? 37.531 -18.281 5.402 1 88.19 106 THR B CA 1
ATOM 4040 C C . THR B 1 106 ? 36.656 -17.047 5.168 1 88.19 106 THR B C 1
ATOM 4042 O O . THR B 1 106 ? 37.125 -16.047 4.613 1 88.19 106 THR B O 1
ATOM 4045 N N . TYR B 1 107 ? 35.406 -17.234 5.48 1 89.25 107 TYR B N 1
ATOM 4046 C CA . TYR B 1 107 ? 34.5 -16.109 5.367 1 89.25 107 TYR B CA 1
ATOM 4047 C C . TYR B 1 107 ? 33.875 -15.766 6.719 1 89.25 107 TYR B C 1
ATOM 4049 O O . TYR B 1 107 ? 33.688 -16.641 7.566 1 89.25 107 TYR B O 1
ATOM 4057 N N . THR B 1 108 ? 33.625 -14.492 6.891 1 89.69 108 THR B N 1
ATOM 4058 C CA . THR B 1 108 ? 33 -14.016 8.125 1 89.69 108 THR B CA 1
ATOM 4059 C C . THR B 1 108 ? 31.5 -13.969 7.988 1 89.69 108 THR B C 1
ATOM 4061 O O . THR B 1 108 ? 30.953 -14.133 6.891 1 89.69 108 THR B O 1
ATOM 4064 N N . LYS B 1 109 ? 30.875 -13.797 9.141 1 90.56 109 LYS B N 1
ATOM 4065 C CA . LYS B 1 109 ? 29.422 -13.617 9.164 1 90.56 109 LYS B CA 1
ATOM 4066 C C . LYS B 1 109 ? 29 -12.445 8.289 1 90.56 109 LYS B C 1
ATOM 4068 O O . LYS B 1 109 ? 28 -12.523 7.57 1 90.56 109 LYS B O 1
ATOM 4073 N N . GLU B 1 110 ? 29.734 -11.414 8.305 1 90.88 110 GLU B N 1
ATOM 4074 C CA . GLU B 1 110 ? 29.422 -10.203 7.543 1 90.88 110 GLU B CA 1
ATOM 4075 C C . GLU B 1 110 ? 29.453 -10.477 6.043 1 90.88 110 GLU B C 1
ATOM 4077 O O . GLU B 1 110 ? 28.641 -9.922 5.297 1 90.88 110 GLU B O 1
ATOM 4082 N N . ASN B 1 111 ? 30.375 -11.312 5.617 1 91.81 111 ASN B N 1
ATOM 4083 C CA . ASN B 1 111 ? 30.453 -11.664 4.207 1 91.81 111 ASN B CA 1
ATOM 4084 C C . ASN B 1 111 ? 29.188 -12.383 3.738 1 91.81 111 ASN B C 1
ATOM 4086 O O . ASN B 1 111 ? 28.656 -12.078 2.672 1 91.81 111 ASN B O 1
ATOM 4090 N N . LEU B 1 112 ? 28.781 -13.297 4.547 1 91.69 112 LEU B N 1
ATOM 4091 C CA . LEU B 1 112 ? 27.609 -14.094 4.188 1 91.69 112 LEU B CA 1
ATOM 4092 C C . LEU B 1 112 ? 26.344 -13.242 4.25 1 91.69 112 LEU B C 1
ATOM 4094 O O . LEU B 1 112 ? 25.438 -13.414 3.426 1 91.69 112 LEU B O 1
ATOM 4098 N N . GLU B 1 113 ? 26.297 -12.367 5.191 1 90 113 GLU B N 1
ATOM 4099 C CA . GLU B 1 113 ? 25.156 -11.461 5.297 1 90 113 GLU B CA 1
ATOM 4100 C C . GLU B 1 113 ? 25.078 -10.523 4.098 1 90 113 GLU B C 1
ATOM 4102 O O . GLU B 1 113 ? 24 -10.234 3.592 1 90 113 GLU B O 1
ATOM 4107 N N . ASP B 1 114 ? 26.188 -10.07 3.75 1 92.62 114 ASP B N 1
ATOM 4108 C CA . ASP B 1 114 ? 26.266 -9.188 2.588 1 92.62 114 ASP B CA 1
ATOM 4109 C C . ASP B 1 114 ? 25.812 -9.922 1.32 1 92.62 114 ASP B C 1
ATOM 4111 O O . ASP B 1 114 ? 25.125 -9.352 0.481 1 92.62 114 ASP B O 1
ATOM 4115 N N . LEU B 1 115 ? 26.297 -11.125 1.202 1 93.69 115 LEU B N 1
ATOM 4116 C CA . LEU B 1 115 ? 25.906 -11.945 0.068 1 93.69 115 LEU B CA 1
ATOM 4117 C C . LEU B 1 115 ? 24.391 -12.188 0.081 1 93.69 115 LEU B C 1
ATOM 4119 O O . LEU B 1 115 ? 23.734 -12.031 -0.944 1 93.69 115 LEU B O 1
ATOM 4123 N N . TYR B 1 116 ? 23.922 -12.578 1.219 1 89.94 116 TYR B N 1
ATOM 4124 C CA . TYR B 1 116 ? 22.484 -12.82 1.389 1 89.94 116 TYR B CA 1
ATOM 4125 C C . TYR B 1 116 ? 21.672 -11.586 1 1 89.94 116 TYR B C 1
ATOM 4127 O O . TYR B 1 116 ? 20.703 -11.688 0.247 1 89.94 116 TYR B O 1
ATOM 4135 N N . ARG B 1 117 ? 22.078 -10.453 1.443 1 89.38 117 ARG B N 1
ATOM 4136 C CA . ARG B 1 117 ? 21.391 -9.188 1.188 1 89.38 117 ARG B CA 1
ATOM 4137 C C . ARG B 1 117 ? 21.406 -8.852 -0.299 1 89.38 117 ARG B C 1
ATOM 4139 O O . ARG B 1 117 ? 20.391 -8.422 -0.85 1 89.38 117 ARG B O 1
ATOM 4146 N N . GLU B 1 118 ? 22.5 -8.992 -0.857 1 92.69 118 GLU B N 1
ATOM 4147 C CA . GLU B 1 118 ? 22.609 -8.641 -2.271 1 92.69 118 GLU B CA 1
ATOM 4148 C C . GLU B 1 118 ? 21.719 -9.531 -3.127 1 92.69 118 GLU B C 1
ATOM 4150 O O . GLU B 1 118 ? 21.047 -9.055 -4.047 1 92.69 118 GLU B O 1
ATOM 4155 N N . ILE B 1 119 ? 21.75 -10.852 -2.842 1 92.25 119 ILE B N 1
ATOM 4156 C CA . ILE B 1 119 ? 20.906 -11.781 -3.582 1 92.25 119 ILE B CA 1
ATOM 4157 C C . ILE B 1 119 ? 19.438 -11.367 -3.443 1 92.25 119 ILE B C 1
ATOM 4159 O O . ILE B 1 119 ? 18.719 -11.305 -4.438 1 92.25 119 ILE B O 1
ATOM 4163 N N . LEU B 1 120 ? 19.078 -11.039 -2.266 1 89.69 120 LEU B N 1
ATOM 4164 C CA . LEU B 1 120 ? 17.688 -10.68 -1.993 1 89.69 120 LEU B CA 1
ATOM 4165 C C . LEU B 1 120 ? 17.312 -9.391 -2.719 1 89.69 120 LEU B C 1
ATOM 4167 O O . LEU B 1 120 ? 16.203 -9.281 -3.258 1 89.69 120 LEU B O 1
ATOM 4171 N N . VAL B 1 121 ? 18.172 -8.453 -2.703 1 89.12 121 VAL B N 1
ATOM 4172 C CA . VAL B 1 121 ? 17.906 -7.176 -3.359 1 89.12 121 VAL B CA 1
ATOM 4173 C C . VAL B 1 121 ? 17.719 -7.395 -4.859 1 89.12 121 VAL B C 1
ATOM 4175 O O . VAL B 1 121 ? 16.766 -6.887 -5.453 1 89.12 121 VAL B O 1
ATOM 4178 N N . LYS B 1 122 ? 18.625 -8.141 -5.453 1 92.06 122 LYS B N 1
ATOM 4179 C CA . LYS B 1 122 ? 18.547 -8.398 -6.891 1 92.06 122 LYS B CA 1
ATOM 4180 C C . LYS B 1 122 ? 17.297 -9.219 -7.227 1 92.06 122 LYS B C 1
ATOM 4182 O O . LYS B 1 122 ? 16.656 -8.984 -8.258 1 92.06 122 LYS B O 1
ATOM 4187 N N . LEU B 1 123 ? 17.031 -10.156 -6.391 1 92.44 123 LEU B N 1
ATOM 4188 C CA . LEU B 1 123 ? 15.844 -10.992 -6.566 1 92.44 123 LEU B CA 1
ATOM 4189 C C . LEU B 1 123 ? 14.57 -10.156 -6.52 1 92.44 123 LEU B C 1
ATOM 4191 O O . LEU B 1 123 ? 13.734 -10.242 -7.418 1 92.44 123 LEU B O 1
ATOM 4195 N N . THR B 1 124 ? 14.406 -9.32 -5.512 1 91.12 124 THR B N 1
ATOM 4196 C CA . THR B 1 124 ? 13.195 -8.523 -5.305 1 91.12 124 THR B CA 1
ATOM 4197 C C . THR B 1 124 ? 13.047 -7.469 -6.402 1 91.12 124 THR B C 1
ATOM 4199 O O . THR B 1 124 ? 11.938 -7.207 -6.871 1 91.12 124 THR B O 1
ATOM 4202 N N . ASP B 1 125 ? 14.148 -6.91 -6.82 1 90.81 125 ASP B N 1
ATOM 4203 C CA . ASP B 1 125 ? 14.109 -5.918 -7.891 1 90.81 125 ASP B CA 1
ATOM 4204 C C . ASP B 1 125 ? 13.633 -6.543 -9.203 1 90.81 125 ASP B C 1
ATOM 4206 O O . ASP B 1 125 ? 12.852 -5.934 -9.938 1 90.81 125 ASP B O 1
ATOM 4210 N N . THR B 1 126 ? 14.148 -7.691 -9.453 1 93.44 126 THR B N 1
ATOM 4211 C CA . THR B 1 126 ? 13.766 -8.375 -10.68 1 93.44 126 THR B CA 1
ATOM 4212 C C . THR B 1 126 ? 12.281 -8.711 -10.68 1 93.44 126 THR B C 1
ATOM 4214 O O . THR B 1 126 ? 11.602 -8.562 -11.695 1 93.44 126 THR B O 1
ATOM 4217 N N . ILE B 1 127 ? 11.789 -9.156 -9.578 1 93.38 127 ILE B N 1
ATOM 4218 C CA . ILE B 1 127 ? 10.383 -9.523 -9.461 1 93.38 127 ILE B CA 1
ATOM 4219 C C . ILE B 1 127 ? 9.516 -8.266 -9.523 1 93.38 127 ILE B C 1
ATOM 4221 O O . ILE B 1 127 ? 8.469 -8.258 -10.172 1 93.38 127 ILE B O 1
ATOM 4225 N N . ARG B 1 128 ? 9.945 -7.199 -8.922 1 91.12 128 ARG B N 1
ATOM 4226 C CA . ARG B 1 128 ? 9.18 -5.965 -8.812 1 91.12 128 ARG B CA 1
ATOM 4227 C C . ARG B 1 128 ? 9.102 -5.246 -10.156 1 91.12 128 ARG B C 1
ATOM 4229 O O . ARG B 1 128 ? 8.047 -4.727 -10.531 1 91.12 128 ARG B O 1
ATOM 4236 N N . TYR B 1 129 ? 10.25 -5.199 -10.867 1 92.25 129 TYR B N 1
ATOM 4237 C CA . TYR B 1 129 ? 10.312 -4.301 -12.016 1 92.25 129 TYR B CA 1
ATOM 4238 C C . TYR B 1 129 ? 10.359 -5.086 -13.32 1 92.25 129 TYR B C 1
ATOM 4240 O O . TYR B 1 129 ? 10.164 -4.523 -14.398 1 92.25 129 TYR B O 1
ATOM 4248 N N . GLY B 1 130 ? 10.602 -6.359 -13.266 1 94.5 130 GLY B N 1
ATOM 4249 C CA . GLY B 1 130 ? 10.531 -7.23 -14.422 1 94.5 130 GLY B CA 1
ATOM 4250 C C . GLY B 1 130 ? 11.766 -7.148 -15.312 1 94.5 130 GLY B C 1
ATOM 4251 O O . GLY B 1 130 ? 12.758 -6.523 -14.938 1 94.5 130 GLY B O 1
ATOM 4252 N N . TYR B 1 131 ? 11.75 -7.867 -16.312 1 94.44 131 TYR B N 1
ATOM 4253 C CA . TYR B 1 131 ? 12.812 -7.875 -17.312 1 94.44 131 TYR B CA 1
ATOM 4254 C C . TYR B 1 131 ? 12.258 -8.172 -18.703 1 94.44 131 TYR B C 1
ATOM 4256 O O . TYR B 1 131 ? 11.109 -8.594 -18.844 1 94.44 131 TYR B O 1
ATOM 4264 N N . ASN B 1 132 ? 12.953 -7.836 -19.703 1 92.25 132 ASN B N 1
ATOM 4265 C CA . ASN B 1 132 ? 12.641 -8.156 -21.094 1 92.25 132 ASN B CA 1
ATOM 4266 C C . ASN B 1 132 ? 13.883 -8.594 -21.859 1 92.25 132 ASN B C 1
ATOM 4268 O O . ASN B 1 132 ? 14.984 -8.094 -21.609 1 92.25 132 ASN B O 1
ATOM 4272 N N . LYS B 1 133 ? 13.703 -9.656 -22.609 1 88.31 133 LYS B N 1
ATOM 4273 C CA . LYS B 1 133 ? 14.789 -10.117 -23.484 1 88.31 133 LYS B CA 1
ATOM 4274 C C . LYS B 1 133 ? 14.531 -9.719 -24.938 1 88.31 133 LYS B C 1
ATOM 4276 O O . LYS B 1 133 ? 13.539 -10.141 -25.531 1 88.31 133 LYS B O 1
ATOM 4281 N N . LYS B 1 134 ? 15.266 -8.641 -25.438 1 82.38 134 LYS B N 1
ATOM 4282 C CA . LYS B 1 134 ? 15.172 -8.203 -26.828 1 82.38 134 LYS B CA 1
ATOM 4283 C C . LYS B 1 134 ? 16.5 -8.406 -27.562 1 82.38 134 LYS B C 1
ATOM 4285 O O . LYS B 1 134 ? 17.531 -7.867 -27.156 1 82.38 134 LYS B O 1
ATOM 4290 N N . ASP B 1 135 ? 16.391 -8.977 -28.75 1 83.25 135 ASP B N 1
ATOM 4291 C CA . ASP B 1 135 ? 17.531 -9.156 -29.641 1 83.25 135 ASP B CA 1
ATOM 4292 C C . ASP B 1 135 ? 18.781 -9.578 -28.859 1 83.25 135 ASP B C 1
ATOM 4294 O O . ASP B 1 135 ? 19.844 -8.977 -29.016 1 83.25 135 ASP B O 1
ATOM 4298 N N . ASP B 1 136 ? 18.734 -10.43 -27.938 1 82.5 136 ASP B N 1
ATOM 4299 C CA . ASP B 1 136 ? 19.828 -11.062 -27.234 1 82.5 136 ASP B CA 1
ATOM 4300 C C . ASP B 1 136 ? 20.328 -10.172 -26.094 1 82.5 136 ASP B C 1
ATOM 4302 O O . ASP B 1 136 ? 21.375 -10.453 -25.484 1 82.5 136 ASP B O 1
ATOM 4306 N N . GLU B 1 137 ? 19.672 -9.102 -25.969 1 90.94 137 GLU B N 1
ATOM 4307 C CA . GLU B 1 137 ? 20.031 -8.242 -24.844 1 90.94 137 GLU B CA 1
ATOM 4308 C C . GLU B 1 137 ? 18.953 -8.281 -23.766 1 90.94 137 GLU B C 1
ATOM 4310 O O . GLU B 1 137 ? 17.766 -8.32 -24.062 1 90.94 137 GLU B O 1
ATOM 4315 N N . ILE B 1 138 ? 19.453 -8.43 -22.594 1 92.31 138 ILE B N 1
ATOM 4316 C CA . ILE B 1 138 ? 18.547 -8.438 -21.453 1 92.31 138 ILE B CA 1
ATOM 4317 C C . ILE B 1 138 ? 18.344 -7.012 -20.938 1 92.31 138 ILE B C 1
ATOM 4319 O O . ILE B 1 138 ? 19.328 -6.316 -20.641 1 92.31 138 ILE B O 1
ATOM 4323 N N . ILE B 1 139 ? 17.125 -6.582 -20.938 1 93.31 139 ILE B N 1
ATOM 4324 C CA . ILE B 1 139 ? 16.766 -5.281 -20.391 1 93.31 139 ILE B CA 1
ATOM 4325 C C . ILE B 1 139 ? 16.078 -5.461 -19.031 1 93.31 139 ILE B C 1
ATOM 4327 O O . ILE B 1 139 ? 15.109 -6.203 -18.922 1 93.31 139 ILE B O 1
ATOM 4331 N N . TYR B 1 140 ? 16.625 -4.793 -18 1 92.81 140 TYR B N 1
ATOM 4332 C CA . TYR B 1 140 ? 16.062 -4.859 -16.656 1 92.81 140 TYR B CA 1
ATOM 4333 C C . TYR B 1 140 ? 15.156 -3.658 -16.391 1 92.81 140 TYR B C 1
ATOM 4335 O O . TYR B 1 140 ? 15.5 -2.527 -16.75 1 92.81 140 TYR B O 1
ATOM 4343 N N . GLY B 1 141 ? 13.984 -3.951 -15.852 1 91.69 141 GLY B N 1
ATOM 4344 C CA . GLY B 1 141 ? 13.148 -2.857 -15.383 1 91.69 141 GLY B CA 1
ATOM 4345 C C . GLY B 1 141 ? 13.727 -2.133 -14.18 1 91.69 141 GLY B C 1
ATOM 4346 O O . GLY B 1 141 ? 14.578 -2.676 -13.469 1 91.69 141 GLY B O 1
ATOM 4347 N N . THR B 1 142 ? 13.312 -0.843 -13.992 1 88.56 142 THR B N 1
ATOM 4348 C CA . THR B 1 142 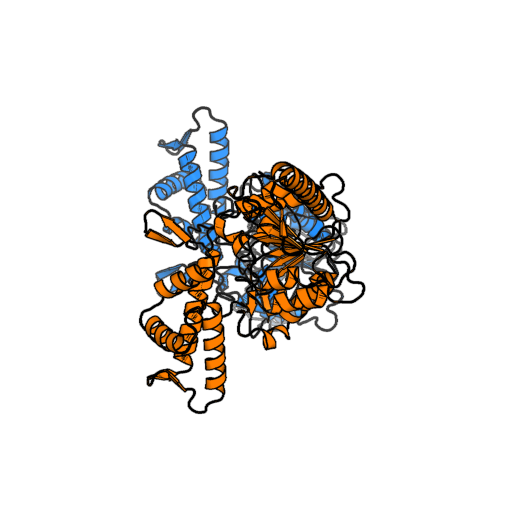? 13.719 -0.036 -12.844 1 88.56 142 THR B CA 1
ATOM 4349 C C . THR B 1 142 ? 12.508 0.601 -12.172 1 88.56 142 THR B C 1
ATOM 4351 O O . THR B 1 142 ? 11.383 0.479 -12.656 1 88.56 142 THR B O 1
ATOM 4354 N N . ALA B 1 143 ? 12.75 1.222 -11.039 1 81.5 143 ALA B N 1
ATOM 4355 C CA . ALA B 1 143 ? 11.688 1.9 -10.305 1 81.5 143 ALA B CA 1
ATOM 4356 C C . ALA B 1 143 ? 11.023 2.973 -11.164 1 81.5 143 ALA B C 1
ATOM 4358 O O . ALA B 1 143 ? 9.812 3.205 -11.055 1 81.5 143 ALA B O 1
ATOM 4359 N N . THR B 1 144 ? 11.75 3.617 -12.047 1 79.94 144 THR B N 1
ATOM 4360 C CA . THR B 1 144 ? 11.25 4.715 -12.867 1 79.94 144 THR B CA 1
ATOM 4361 C C . THR B 1 144 ? 10.648 4.188 -14.164 1 79.94 144 THR B C 1
ATOM 4363 O O . THR B 1 144 ? 9.781 4.828 -14.758 1 79.94 144 THR B O 1
ATOM 4366 N N . GLU B 1 145 ? 11.172 3.006 -14.562 1 88 145 GLU B N 1
ATOM 4367 C CA . GLU B 1 145 ? 10.68 2.398 -15.797 1 88 145 GLU B CA 1
ATOM 4368 C C . GLU B 1 145 ? 10.406 0.909 -15.609 1 88 145 GLU B C 1
ATOM 4370 O O . GLU B 1 145 ? 11.094 0.069 -16.203 1 88 145 GLU B O 1
ATOM 4375 N N . PRO B 1 146 ? 9.414 0.598 -14.883 1 91.12 146 PRO B N 1
ATOM 4376 C CA . PRO B 1 146 ? 9.078 -0.813 -14.68 1 91.12 146 PRO B CA 1
ATOM 4377 C C . PRO B 1 146 ? 8.562 -1.488 -15.945 1 91.12 146 PRO B C 1
ATOM 4379 O O . PRO B 1 146 ? 7.93 -0.839 -16.781 1 91.12 146 PRO B O 1
ATOM 4382 N N . LEU B 1 147 ? 8.797 -2.797 -16.078 1 94.31 147 LEU B N 1
ATOM 4383 C CA . LEU B 1 147 ? 8.461 -3.521 -17.297 1 94.31 147 LEU B CA 1
ATOM 4384 C C . LEU B 1 147 ? 7.359 -4.539 -17.047 1 94.31 147 LEU B C 1
ATOM 4386 O O . LEU B 1 147 ? 6.797 -5.102 -18 1 94.31 147 LEU B O 1
ATOM 4390 N N . VAL B 1 148 ? 6.988 -4.785 -15.773 1 95.88 148 VAL B N 1
ATOM 4391 C CA . VAL B 1 148 ? 6.012 -5.809 -15.406 1 95.88 148 VAL B CA 1
ATOM 4392 C C . VAL B 1 148 ? 4.625 -5.395 -15.898 1 95.88 148 VAL B C 1
ATOM 4394 O O . VAL B 1 148 ? 4.191 -4.266 -15.664 1 95.88 148 VAL B O 1
ATOM 4397 N N . SER B 1 149 ? 3.945 -6.301 -16.609 1 95.3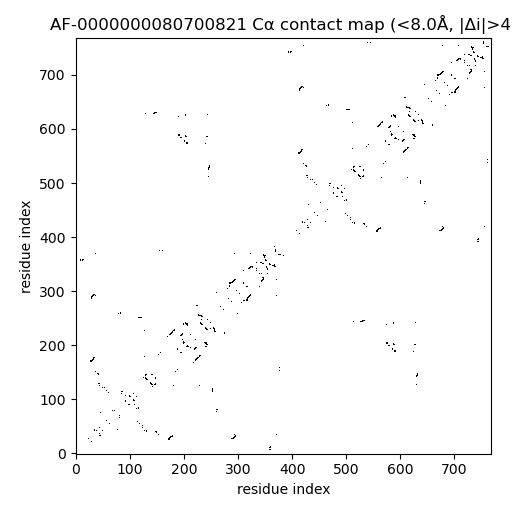8 149 SER B N 1
ATOM 4398 C CA . SER B 1 149 ? 2.598 -6.062 -17.109 1 95.38 149 SER B CA 1
ATOM 4399 C C . SER B 1 149 ? 1.552 -6.754 -16.234 1 95.38 149 SER B C 1
ATOM 4401 O O . SER B 1 149 ? 1.723 -7.914 -15.859 1 95.38 149 SER B O 1
ATOM 4403 N N . ILE B 1 150 ? 0.49 -6.059 -15.93 1 96.31 150 ILE B N 1
ATOM 4404 C CA . ILE B 1 150 ? -0.541 -6.617 -15.062 1 96.31 150 ILE B CA 1
ATOM 4405 C C . ILE B 1 150 ? -1.717 -7.105 -15.906 1 96.31 150 ILE B C 1
ATOM 4407 O O . ILE B 1 150 ? -2.67 -7.68 -15.375 1 96.31 150 ILE B O 1
ATOM 4411 N N . GLU B 1 151 ? -1.686 -6.984 -17.234 1 96.62 151 GLU B N 1
ATOM 4412 C CA . GLU B 1 151 ? -2.814 -7.219 -18.125 1 96.62 151 GLU B CA 1
ATOM 4413 C C . GLU B 1 151 ? -3.309 -8.656 -18.031 1 96.62 151 GLU B C 1
ATOM 4415 O O . GLU B 1 151 ? -4.516 -8.914 -18.047 1 96.62 151 GLU B O 1
ATOM 4420 N N . TYR B 1 152 ? -2.432 -9.594 -17.938 1 97.69 152 TYR B N 1
ATOM 4421 C CA . TYR B 1 152 ? -2.793 -11 -17.891 1 97.69 152 TYR B CA 1
ATOM 4422 C C . TYR B 1 152 ? -3.58 -11.328 -16.625 1 97.69 152 TYR B C 1
ATOM 4424 O O . TYR B 1 152 ? -4.551 -12.086 -16.672 1 97.69 152 TYR B O 1
ATOM 4432 N N . HIS B 1 153 ? -3.158 -10.766 -15.5 1 98.44 153 HIS B N 1
ATOM 4433 C CA . HIS B 1 153 ? -3.875 -10.969 -14.242 1 98.44 153 HIS B CA 1
ATOM 4434 C C . HIS B 1 153 ? -5.234 -10.273 -14.273 1 98.44 153 HIS B C 1
ATOM 4436 O O . HIS B 1 153 ? -6.215 -10.805 -13.742 1 98.44 153 HIS B O 1
ATOM 4442 N N . LEU B 1 154 ? -5.297 -9.086 -14.891 1 97.19 154 LEU B N 1
ATOM 4443 C CA . LEU B 1 154 ? -6.566 -8.383 -15.031 1 97.19 154 LEU B CA 1
ATOM 4444 C C . LEU B 1 154 ? -7.559 -9.211 -15.844 1 97.19 154 LEU B C 1
ATOM 4446 O O . LEU B 1 154 ? -8.719 -9.352 -15.453 1 97.19 154 LEU B O 1
ATOM 4450 N N . GLU B 1 155 ? -7.066 -9.75 -16.922 1 96.88 155 GLU B N 1
ATOM 4451 C CA . GLU B 1 155 ? -7.914 -10.562 -17.781 1 96.88 155 GLU B CA 1
ATOM 4452 C C . GLU B 1 155 ? -8.406 -11.812 -17.062 1 96.88 155 GLU B C 1
ATOM 4454 O O . GLU B 1 155 ? -9.562 -12.219 -17.219 1 96.88 155 GLU B O 1
ATOM 4459 N N . PHE B 1 156 ? -7.578 -12.383 -16.344 1 97.38 156 PHE B N 1
ATOM 4460 C CA . PHE B 1 156 ? -7.957 -13.578 -15.594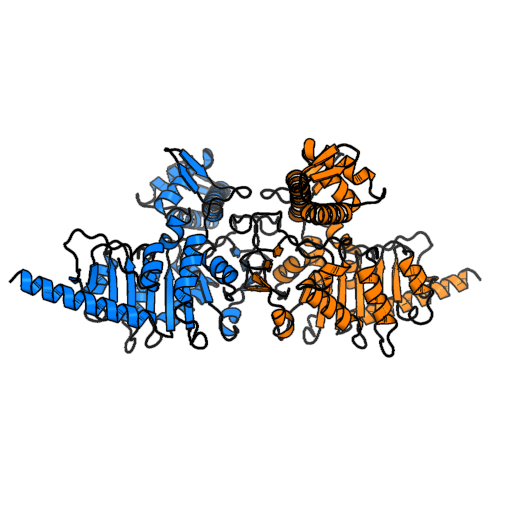 1 97.38 156 PHE B CA 1
ATOM 4461 C C . PHE B 1 156 ? -9.078 -13.266 -14.602 1 97.38 156 PHE B C 1
ATOM 4463 O O . PHE B 1 156 ? -10.07 -13.992 -14.539 1 97.38 156 PHE B O 1
ATOM 4470 N N . ILE B 1 157 ? -8.898 -12.172 -13.781 1 96.56 157 ILE B N 1
ATOM 4471 C CA . ILE B 1 157 ? -9.898 -11.797 -12.789 1 96.56 157 ILE B CA 1
ATOM 4472 C C . ILE B 1 157 ? -11.227 -11.508 -13.484 1 96.56 157 ILE B C 1
ATOM 4474 O O . ILE B 1 157 ? -12.289 -11.93 -13.008 1 96.56 157 ILE B O 1
ATOM 4478 N N . GLU B 1 158 ? -11.148 -10.875 -14.578 1 94.44 158 GLU B N 1
ATOM 4479 C CA . GLU B 1 158 ? -12.359 -10.586 -15.336 1 94.44 158 GLU B CA 1
ATOM 4480 C C . GLU B 1 158 ? -13.039 -11.875 -15.812 1 94.44 158 GLU B C 1
ATOM 4482 O O . GLU B 1 158 ? -14.258 -12.016 -15.703 1 94.44 158 GLU B O 1
ATOM 4487 N N . GLY B 1 159 ? -12.234 -12.758 -16.359 1 92.69 159 GLY B N 1
ATOM 4488 C CA . GLY B 1 159 ? -12.773 -14.023 -16.828 1 92.69 159 GLY B CA 1
ATOM 4489 C C . GLY B 1 159 ? -13.352 -14.875 -15.711 1 92.69 159 GLY B C 1
ATOM 4490 O O . GLY B 1 159 ? -14.406 -15.484 -15.875 1 92.69 159 GLY B O 1
ATOM 4491 N N . LEU B 1 160 ? -12.711 -14.898 -14.602 1 92.94 160 LEU B N 1
ATOM 4492 C CA . LEU B 1 160 ? -13.125 -15.711 -13.461 1 92.94 160 LEU B CA 1
ATOM 4493 C C . LEU B 1 160 ? -14.422 -15.18 -12.859 1 92.94 160 LEU B C 1
ATOM 4495 O O . LEU B 1 160 ? -15.312 -15.953 -12.5 1 92.94 160 LEU B O 1
ATOM 4499 N N . LEU B 1 161 ? -14.594 -13.758 -12.805 1 87.94 161 LEU B N 1
ATOM 4500 C CA . LEU B 1 161 ? -15.703 -13.164 -12.07 1 87.94 161 LEU B CA 1
ATOM 4501 C C . LEU B 1 161 ? -16.859 -12.844 -13.016 1 87.94 161 LEU B C 1
ATOM 4503 O O . LEU B 1 161 ? -17.984 -12.602 -12.562 1 87.94 161 LEU B O 1
ATOM 4507 N N . LYS B 1 162 ? -16.641 -12.508 -14.336 1 76.5 162 LYS B N 1
ATOM 4508 C CA . LYS B 1 162 ? -17.688 -12.25 -15.328 1 76.5 162 LYS B CA 1
ATOM 4509 C C . LYS B 1 162 ? -18.734 -13.352 -15.312 1 76.5 162 LYS B C 1
ATOM 4511 O O . LYS B 1 162 ? -19.938 -13.07 -15.414 1 76.5 162 LYS B O 1
ATOM 4516 N N . ASN B 1 163 ? -18.281 -14.438 -15.453 1 58.12 163 ASN B N 1
ATOM 4517 C CA . ASN B 1 163 ? -19.172 -15.578 -15.609 1 58.12 163 ASN B CA 1
ATOM 4518 C C . ASN B 1 163 ? -20.203 -15.648 -14.484 1 58.12 163 ASN B C 1
ATOM 4520 O O . ASN B 1 163 ? -21.094 -16.484 -14.508 1 58.12 163 ASN B O 1
ATOM 4524 N N . HIS B 1 164 ? -20.125 -14.609 -13.547 1 57.22 164 HIS B N 1
ATOM 4525 C CA . HIS B 1 164 ? -21 -14.82 -12.406 1 57.22 164 HIS B CA 1
ATOM 4526 C C . HIS B 1 164 ? -21.75 -13.539 -12.047 1 57.22 164 HIS B C 1
ATOM 4528 O O . HIS B 1 164 ? -22.156 -13.359 -10.891 1 57.22 164 HIS B O 1
ATOM 4534 N N . LEU B 1 165 ? -21.766 -12.508 -12.906 1 51.88 165 LEU B N 1
ATOM 4535 C CA . LEU B 1 165 ? -22.422 -11.234 -12.641 1 51.88 165 LEU B CA 1
ATOM 4536 C C . LEU B 1 165 ? -23.812 -11.453 -12.062 1 51.88 165 LEU B C 1
ATOM 4538 O O . LEU B 1 165 ? -24.281 -10.664 -11.234 1 51.88 165 LEU B O 1
ATOM 4542 N N . GLY B 1 166 ? -24.531 -12.211 -12.664 1 50 166 GLY B N 1
ATOM 4543 C CA . GLY B 1 166 ? -25.906 -12.289 -12.219 1 50 166 GLY B CA 1
ATOM 4544 C C . GLY B 1 166 ? -26.047 -12.898 -10.828 1 50 166 GLY B C 1
ATOM 4545 O O . GLY B 1 166 ? -27.125 -12.82 -10.227 1 50 166 GLY B O 1
ATOM 4546 N N . VAL B 1 167 ? -25.234 -13.688 -10.359 1 49.59 167 VAL B N 1
ATOM 4547 C CA . VAL B 1 167 ? -25.297 -14.359 -9.062 1 49.59 167 VAL B CA 1
ATOM 4548 C C . VAL B 1 167 ? -24.047 -14.016 -8.25 1 49.59 167 VAL B C 1
ATOM 4550 O O . VAL B 1 167 ? -23.156 -14.852 -8.086 1 49.59 167 VAL B O 1
ATOM 4553 N N . GLU B 1 168 ? -23.516 -12.828 -8.398 1 50.91 168 GLU B N 1
ATOM 4554 C CA . GLU B 1 168 ? -22.344 -12.461 -7.594 1 50.91 168 GLU B CA 1
ATOM 4555 C C . GLU B 1 168 ? -22.516 -12.906 -6.145 1 50.91 168 GLU B C 1
ATOM 4557 O O . GLU B 1 168 ? -21.641 -12.672 -5.312 1 50.91 168 GLU B O 1
ATOM 4562 N N . LYS B 1 169 ? -23.781 -13.258 -5.898 1 50.31 169 LYS B N 1
ATOM 4563 C CA . LYS B 1 169 ? -23.844 -13.531 -4.465 1 50.31 169 LYS B CA 1
ATOM 4564 C C . LYS B 1 169 ? -22.625 -14.312 -3.992 1 50.31 169 LYS B C 1
ATOM 4566 O O . LYS B 1 169 ? -21.797 -13.781 -3.258 1 50.31 169 LYS B O 1
ATOM 4571 N N . ARG B 1 170 ? -22.891 -15.695 -3.629 1 56 170 ARG B N 1
ATOM 4572 C CA . ARG B 1 170 ? -22.438 -16.578 -2.562 1 56 170 ARG B CA 1
ATOM 4573 C C . ARG B 1 170 ? -21.125 -17.25 -2.939 1 56 170 ARG B C 1
ATOM 4575 O O . ARG B 1 170 ? -20.812 -18.344 -2.436 1 56 170 ARG B O 1
ATOM 4582 N N . ARG B 1 171 ? -20.125 -16.656 -4.008 1 68.62 171 ARG B N 1
ATOM 4583 C CA . ARG B 1 171 ? -18.984 -17.531 -4.211 1 68.62 171 ARG B CA 1
ATOM 4584 C C . ARG B 1 171 ? -17.875 -17.219 -3.201 1 68.62 171 ARG B C 1
ATOM 4586 O O . ARG B 1 171 ? -17.625 -16.062 -2.879 1 68.62 171 ARG B O 1
ATOM 4593 N N . ASN B 1 172 ? -17.5 -18.25 -2.748 1 86.75 172 ASN B N 1
ATOM 4594 C CA . ASN B 1 172 ? -16.328 -18.25 -1.868 1 86.75 172 ASN B CA 1
ATOM 4595 C C . ASN B 1 172 ? -15.062 -18.656 -2.615 1 86.75 172 ASN B C 1
ATOM 4597 O O . ASN B 1 172 ? -14.789 -19.844 -2.781 1 86.75 172 ASN B O 1
ATOM 4601 N N . ILE B 1 173 ? -14.414 -17.672 -3.254 1 92.38 173 ILE B N 1
ATOM 4602 C CA . ILE B 1 173 ? -13.188 -17.906 -4.016 1 92.38 173 ILE B CA 1
ATOM 4603 C C . ILE B 1 173 ? -11.977 -17.469 -3.191 1 92.38 173 ILE B C 1
ATOM 4605 O O . ILE B 1 173 ? -11.953 -16.359 -2.654 1 92.38 173 ILE B O 1
ATOM 4609 N N . LYS B 1 174 ? -11.031 -18.375 -3.076 1 94.94 174 LYS B N 1
ATOM 4610 C CA . LYS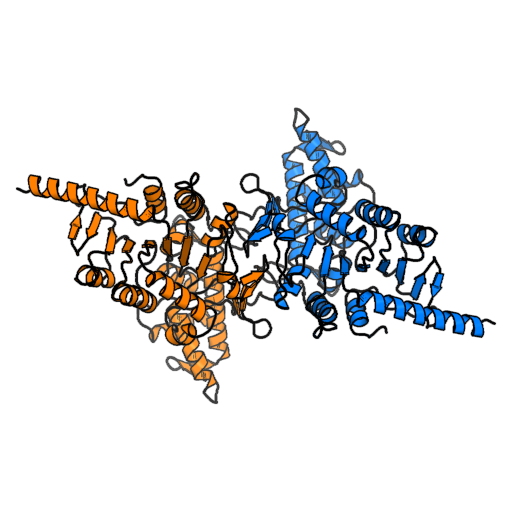 B 1 174 ? -9.781 -18.094 -2.367 1 94.94 174 LYS B CA 1
ATOM 4611 C C . LYS B 1 174 ? -8.578 -18.344 -3.266 1 94.94 174 LYS B C 1
ATOM 4613 O O . LYS B 1 174 ? -8.594 -19.234 -4.117 1 94.94 174 LYS B O 1
ATOM 4618 N N . PHE B 1 175 ? -7.59 -17.562 -3.051 1 97.81 175 PHE B N 1
ATOM 4619 C CA . PHE B 1 175 ? -6.379 -17.703 -3.848 1 97.81 175 PHE B CA 1
ATOM 4620 C C . PHE B 1 175 ? -5.191 -18.062 -2.965 1 97.81 175 PHE B C 1
ATOM 4622 O O . PHE B 1 175 ? -4.965 -17.438 -1.931 1 97.81 175 PHE B O 1
ATOM 4629 N N . TYR B 1 176 ? -4.496 -19.062 -3.32 1 97.94 176 TYR B N 1
ATOM 4630 C CA . TYR B 1 176 ? -3.197 -19.438 -2.768 1 97.94 176 TYR B CA 1
ATOM 4631 C C . TYR B 1 176 ? -2.1 -19.281 -3.814 1 97.94 176 TYR B C 1
ATOM 4633 O O . TYR B 1 176 ? -2.297 -19.625 -4.98 1 97.94 176 TYR B O 1
ATOM 4641 N N . THR B 1 177 ? -0.945 -18.719 -3.443 1 97.88 177 THR B N 1
ATOM 4642 C CA . THR B 1 177 ? 0.109 -18.562 -4.441 1 97.88 177 THR B CA 1
ATOM 4643 C C . THR B 1 177 ? 1.485 -18.672 -3.793 1 97.88 177 THR B C 1
ATOM 4645 O O . THR B 1 177 ? 1.669 -18.25 -2.646 1 97.88 177 THR B O 1
ATOM 4648 N N . THR B 1 178 ? 2.398 -19.203 -4.523 1 94.94 178 THR B N 1
ATOM 4649 C CA . THR B 1 178 ? 3.791 -19.266 -4.094 1 94.94 178 THR B CA 1
ATOM 4650 C C . THR B 1 178 ? 4.57 -18.062 -4.617 1 94.94 178 THR B C 1
ATOM 4652 O O . THR B 1 178 ? 5.766 -17.922 -4.348 1 94.94 178 THR B O 1
ATOM 4655 N N . ASN B 1 179 ? 3.914 -17.234 -5.371 1 95.25 179 ASN B N 1
ATOM 4656 C CA . ASN B 1 179 ? 4.574 -16.094 -5.996 1 95.25 179 ASN B CA 1
ATOM 4657 C C . ASN B 1 179 ? 4.855 -14.984 -4.984 1 95.25 179 ASN B C 1
ATOM 4659 O O . ASN B 1 179 ? 4.027 -14.703 -4.117 1 95.25 179 ASN B O 1
ATOM 4663 N N . TYR B 1 180 ? 5.941 -14.336 -5.234 1 94.56 180 TYR B N 1
ATOM 4664 C CA . TYR B 1 180 ? 6.316 -13.227 -4.363 1 94.56 180 TYR B CA 1
ATOM 4665 C C . TYR B 1 180 ? 5.703 -11.914 -4.848 1 94.56 180 TYR B C 1
ATOM 4667 O O . TYR B 1 180 ? 5.562 -10.969 -4.078 1 94.56 180 TYR B O 1
ATOM 4675 N N . ASP B 1 181 ? 5.438 -11.859 -6.18 1 95.88 181 ASP B N 1
ATOM 4676 C CA . ASP B 1 181 ? 4.926 -10.617 -6.762 1 95.88 181 ASP B CA 1
ATOM 4677 C C . ASP B 1 181 ? 3.539 -10.289 -6.215 1 95.88 181 ASP B C 1
ATOM 4679 O O . ASP B 1 181 ? 2.932 -11.102 -5.516 1 95.88 181 ASP B O 1
ATOM 4683 N N . THR B 1 182 ? 3.018 -9.102 -6.5 1 96.25 182 THR B N 1
ATOM 4684 C CA . THR B 1 182 ? 1.752 -8.641 -5.938 1 96.25 182 THR B CA 1
ATOM 4685 C C . THR B 1 182 ? 0.702 -8.477 -7.031 1 96.25 182 THR B C 1
ATOM 4687 O O . THR B 1 182 ? -0.283 -7.754 -6.855 1 96.25 182 THR B O 1
ATOM 4690 N N . LEU B 1 183 ? 0.847 -9.102 -8.195 1 97.69 183 LEU B N 1
ATOM 4691 C CA . LEU B 1 183 ? 0.018 -8.852 -9.367 1 97.69 183 LEU B CA 1
ATOM 4692 C C . LEU B 1 183 ? -1.412 -9.328 -9.133 1 97.69 183 LEU B C 1
ATOM 4694 O O . LEU B 1 183 ? -2.365 -8.68 -9.578 1 97.69 183 LEU B O 1
ATOM 4698 N N . LEU B 1 184 ? -1.546 -10.484 -8.469 1 97.88 184 LEU B N 1
ATOM 4699 C CA . LEU B 1 184 ? -2.883 -11.008 -8.203 1 97.88 184 LEU B CA 1
ATOM 4700 C C . LEU B 1 184 ? -3.678 -10.047 -7.328 1 97.88 184 LEU B C 1
ATOM 4702 O O . LEU B 1 184 ? -4.812 -9.688 -7.66 1 97.88 184 LEU B O 1
ATOM 4706 N N . GLU B 1 185 ? -3.098 -9.578 -6.223 1 97.19 185 GLU B N 1
ATOM 4707 C CA . GLU B 1 185 ? -3.727 -8.617 -5.324 1 97.19 185 GLU B CA 1
ATOM 4708 C C . GLU B 1 185 ? -4.078 -7.324 -6.059 1 97.19 185 GLU B C 1
ATOM 4710 O O . GLU B 1 185 ? -5.188 -6.805 -5.914 1 97.19 185 GLU B O 1
ATOM 4715 N N . ASP B 1 186 ? -3.143 -6.859 -6.82 1 96.56 186 ASP B N 1
ATOM 4716 C CA . ASP B 1 186 ? -3.324 -5.59 -7.52 1 96.56 186 ASP B CA 1
ATOM 4717 C C . ASP B 1 186 ? -4.434 -5.691 -8.562 1 96.56 186 ASP B C 1
ATOM 4719 O O . ASP B 1 186 ? -5.227 -4.762 -8.727 1 96.56 186 ASP B O 1
ATOM 4723 N N . ALA B 1 187 ? -4.461 -6.805 -9.281 1 97.25 187 ALA B N 1
ATOM 4724 C CA . ALA B 1 187 ? -5.492 -7 -10.297 1 97.25 187 ALA B CA 1
ATOM 4725 C C . ALA B 1 187 ? -6.883 -7.023 -9.664 1 97.25 187 ALA B C 1
ATOM 4727 O O . ALA B 1 187 ? -7.828 -6.453 -10.211 1 97.25 187 ALA B O 1
ATOM 4728 N N . LEU B 1 188 ? -7.043 -7.703 -8.547 1 96.62 188 LEU B N 1
ATOM 4729 C CA . LEU B 1 188 ? -8.32 -7.723 -7.832 1 96.62 188 LEU B CA 1
ATOM 4730 C C . LEU B 1 188 ? -8.766 -6.309 -7.477 1 96.62 188 LEU B C 1
ATOM 4732 O O . LEU B 1 188 ? -9.914 -5.938 -7.715 1 96.62 188 LEU B O 1
ATOM 4736 N N . ILE B 1 189 ? -7.855 -5.508 -6.977 1 96 189 ILE B N 1
ATOM 4737 C CA . ILE B 1 189 ? -8.164 -4.148 -6.551 1 96 189 ILE B CA 1
ATOM 4738 C C . ILE B 1 189 ? -8.57 -3.309 -7.762 1 96 189 ILE B C 1
ATOM 4740 O O . ILE B 1 189 ? -9.547 -2.559 -7.707 1 96 189 ILE B O 1
ATOM 4744 N N . LEU B 1 190 ? -7.793 -3.428 -8.828 1 95.19 190 LEU B N 1
ATOM 4745 C CA . LEU B 1 190 ? -8.078 -2.646 -10.023 1 95.19 190 LEU B CA 1
ATOM 4746 C C . LEU B 1 190 ? -9.445 -3.01 -10.602 1 95.19 190 LEU B C 1
ATOM 4748 O O . LEU B 1 190 ? -10.07 -2.195 -11.281 1 95.19 190 LEU B O 1
ATOM 4752 N N . LYS B 1 191 ? -9.914 -4.219 -10.297 1 94.44 191 LYS B N 1
ATOM 4753 C CA . LYS B 1 191 ? -11.258 -4.633 -10.703 1 94.44 191 LYS B CA 1
ATOM 4754 C C . LYS B 1 191 ? -12.273 -4.355 -9.602 1 94.44 191 LYS B C 1
ATOM 4756 O O . LYS B 1 191 ? -13.406 -4.844 -9.656 1 94.44 191 LYS B O 1
ATOM 4761 N N . ARG B 1 192 ? -11.852 -3.623 -8.586 1 93.5 192 ARG B N 1
ATOM 4762 C CA . ARG B 1 192 ? -12.68 -3.156 -7.477 1 93.5 192 ARG B CA 1
ATOM 4763 C C . ARG B 1 192 ? -13.211 -4.328 -6.656 1 93.5 192 ARG B C 1
ATOM 4765 O O . ARG B 1 192 ? -14.383 -4.348 -6.277 1 93.5 192 ARG B O 1
ATOM 4772 N N . LYS B 1 193 ? -12.391 -5.332 -6.531 1 93.44 193 LYS B N 1
ATOM 4773 C CA . LYS B 1 193 ? -12.672 -6.457 -5.645 1 93.44 193 LYS B CA 1
ATOM 4774 C C . LYS B 1 193 ? -11.797 -6.398 -4.395 1 93.44 193 LYS B C 1
ATOM 4776 O O . LYS B 1 193 ? -10.578 -6.309 -4.488 1 93.44 193 LYS B O 1
ATOM 4781 N N . LYS B 1 194 ? -12.406 -6.438 -3.289 1 91 194 LYS B N 1
ATOM 4782 C CA . LYS B 1 194 ? -11.695 -6.281 -2.021 1 91 194 LYS B CA 1
ATOM 4783 C C . LYS B 1 194 ? -10.797 -7.484 -1.742 1 91 194 LYS B C 1
ATOM 4785 O O . LYS B 1 194 ? -11.258 -8.625 -1.764 1 91 194 LYS B O 1
ATOM 4790 N N . VAL B 1 195 ? -9.57 -7.199 -1.416 1 93.38 195 VAL B N 1
ATOM 4791 C CA . VAL B 1 195 ? -8.586 -8.227 -1.117 1 93.38 195 VAL B CA 1
ATOM 4792 C C . VAL B 1 195 ? -8.391 -8.336 0.394 1 93.38 195 VAL B C 1
ATOM 4794 O O . VAL B 1 195 ? -8.344 -7.32 1.092 1 93.38 195 VAL B O 1
ATOM 4797 N N . VAL B 1 196 ? -8.289 -9.555 0.884 1 93.88 196 VAL B N 1
ATOM 4798 C CA . VAL B 1 196 ? -7.891 -9.828 2.26 1 93.88 196 VAL B CA 1
ATOM 4799 C C . VAL B 1 196 ? -6.602 -10.648 2.268 1 93.88 196 VAL B C 1
ATOM 4801 O O . VAL B 1 196 ? -6.586 -11.797 1.828 1 93.88 196 VAL B O 1
ATOM 4804 N N . ASP B 1 197 ? -5.527 -10.07 2.764 1 95.19 197 ASP B N 1
ATOM 4805 C CA . ASP B 1 197 ? -4.23 -10.734 2.691 1 95.19 197 ASP B CA 1
ATOM 4806 C C . ASP B 1 197 ? -3.682 -11.023 4.086 1 95.19 197 ASP B C 1
ATOM 4808 O O . ASP B 1 197 ? -2.518 -11.398 4.238 1 95.19 197 ASP B O 1
ATOM 4812 N N . GLY B 1 198 ? -4.473 -10.805 5.133 1 95.06 198 GLY B N 1
ATOM 4813 C CA . GLY B 1 198 ? -4.074 -11.109 6.496 1 95.06 198 GLY B CA 1
ATOM 4814 C C . GLY B 1 198 ? -3.443 -9.93 7.211 1 95.06 198 GLY B C 1
ATOM 4815 O O . GLY B 1 198 ? -2.977 -10.055 8.344 1 95.06 198 GLY B O 1
ATOM 4816 N N . PHE B 1 199 ? -3.369 -8.805 6.586 1 95.62 199 PHE B N 1
ATOM 4817 C CA . PHE B 1 199 ? -2.801 -7.602 7.188 1 95.62 199 PHE B CA 1
ATOM 4818 C C . PHE B 1 199 ? -3.891 -6.578 7.48 1 95.62 199 PHE B C 1
ATOM 4820 O O . PHE B 1 199 ? -4.828 -6.418 6.695 1 95.62 199 PHE B O 1
ATOM 4827 N N . SER B 1 200 ? -3.771 -5.926 8.594 1 92.94 200 SER B N 1
ATOM 4828 C CA . SER B 1 200 ? -4.637 -4.797 8.93 1 92.94 200 SER B CA 1
ATOM 4829 C C . SER B 1 200 ? -4.012 -3.475 8.5 1 92.94 200 SER B C 1
ATOM 4831 O O . SER B 1 200 ? -2.834 -3.223 8.766 1 92.94 200 SER B O 1
ATOM 4833 N N . GLY B 1 201 ? -4.809 -2.74 7.832 1 91.5 201 GLY B N 1
ATOM 4834 C CA . GLY B 1 201 ? -4.316 -1.434 7.422 1 91.5 201 GLY B CA 1
ATOM 4835 C C . GLY B 1 201 ? -4.656 -1.092 5.984 1 91.5 201 GLY B C 1
ATOM 4836 O O . GLY B 1 201 ? -5.633 -1.608 5.434 1 91.5 201 GLY B O 1
ATOM 4837 N N . GLY B 1 202 ? -3.951 -0.16 5.438 1 90.75 202 GLY B N 1
ATOM 4838 C CA . GLY B 1 202 ? -4.109 0.28 4.062 1 90.75 202 GLY B CA 1
ATOM 4839 C C . GLY B 1 202 ? -2.869 0.06 3.217 1 90.75 202 GLY B C 1
ATOM 4840 O O . GLY B 1 202 ? -2.344 -1.054 3.154 1 90.75 202 GLY B O 1
ATOM 4841 N N . ALA B 1 203 ? -2.299 1.14 2.75 1 92.12 203 ALA B N 1
ATOM 4842 C CA . ALA B 1 203 ? -1.096 1.016 1.931 1 92.12 203 ALA B CA 1
ATOM 4843 C C . ALA B 1 203 ? -0.008 0.241 2.668 1 92.12 203 ALA B C 1
ATOM 4845 O O . ALA B 1 203 ? 0.667 -0.607 2.08 1 92.12 203 ALA B O 1
ATOM 4846 N N . MET B 1 204 ? 0.144 0.541 3.869 1 94.81 204 MET B N 1
ATOM 4847 C CA . MET B 1 204 ? 0.909 -0.308 4.777 1 94.81 204 MET B CA 1
ATOM 4848 C C . MET B 1 204 ? -0.017 -1.058 5.73 1 94.81 204 MET B C 1
ATOM 4850 O O . MET B 1 204 ? -1.169 -0.664 5.922 1 94.81 204 MET B O 1
ATOM 4854 N N . GLY B 1 205 ? 0.454 -2.129 6.234 1 95.69 205 GLY B N 1
ATOM 4855 C CA . GLY B 1 205 ? -0.333 -2.906 7.18 1 95.69 205 GLY B CA 1
ATOM 4856 C C . GLY B 1 205 ? 0.517 -3.75 8.109 1 95.69 205 GLY B C 1
ATOM 4857 O O . GLY B 1 205 ? 1.688 -4.012 7.828 1 95.69 205 GLY B O 1
ATOM 4858 N N . PHE B 1 206 ? -0.014 -4.07 9.258 1 96 206 PHE B N 1
ATOM 4859 C CA . PHE B 1 206 ? 0.643 -5.023 10.148 1 96 206 PHE B CA 1
ATOM 4860 C C . PHE B 1 206 ? -0.084 -6.363 10.141 1 96 206 PHE B C 1
ATOM 4862 O O . PHE B 1 206 ? -1.302 -6.414 9.961 1 96 206 PHE B O 1
ATOM 4869 N N . TRP B 1 207 ? 0.625 -7.441 10.297 1 95.94 207 TRP B N 1
ATOM 4870 C CA . TRP B 1 207 ? 0.068 -8.789 10.258 1 95.94 207 TRP B CA 1
ATOM 4871 C C . TRP B 1 207 ? -0.972 -8.984 11.352 1 95.94 207 TRP B C 1
ATOM 4873 O O . TRP B 1 207 ? -0.708 -8.703 12.523 1 95.94 207 TRP B O 1
ATOM 4883 N N . ASN B 1 208 ? -2.133 -9.281 11 1 94.38 208 ASN B N 1
ATOM 4884 C CA . ASN B 1 208 ? -3.283 -9.57 11.852 1 94.38 208 ASN B CA 1
ATOM 4885 C C . ASN B 1 208 ? -4.164 -10.656 11.25 1 94.38 208 ASN B C 1
ATOM 4887 O O . ASN B 1 208 ? -5.133 -10.359 10.547 1 94.38 208 ASN B O 1
ATOM 4891 N N . PRO B 1 209 ? -3.844 -11.93 11.578 1 92.81 209 PRO B N 1
ATOM 4892 C CA . PRO B 1 209 ? -4.527 -13.047 10.922 1 92.81 209 PRO B CA 1
ATOM 4893 C C . PRO B 1 209 ? -6.039 -13.016 11.125 1 92.81 209 PRO B C 1
ATOM 4895 O O . PRO B 1 209 ? -6.781 -13.656 10.383 1 92.81 209 PRO B O 1
ATOM 4898 N N . LYS B 1 210 ? -6.578 -12.281 12.062 1 91.06 210 LYS B N 1
ATOM 4899 C CA . LYS B 1 210 ? -8.016 -12.164 12.297 1 91.06 210 LYS B CA 1
ATOM 4900 C C . LYS B 1 210 ? -8.719 -11.539 11.094 1 91.06 210 LYS B C 1
ATOM 4902 O O . LYS B 1 210 ? -9.938 -11.664 10.945 1 91.06 210 LYS B O 1
ATOM 4907 N N . GLU B 1 211 ? -7.926 -10.836 10.305 1 90.81 211 GLU B N 1
ATOM 4908 C CA . GLU B 1 211 ? -8.492 -10.195 9.125 1 90.81 211 GLU B CA 1
ATOM 4909 C C . GLU B 1 211 ? -9.102 -11.219 8.18 1 90.81 211 GLU B C 1
ATOM 4911 O O . GLU B 1 211 ? -10.062 -10.914 7.465 1 90.81 211 GLU B O 1
ATOM 4916 N N . TYR B 1 212 ? -8.57 -12.43 8.156 1 90.38 212 TYR B N 1
ATOM 4917 C CA . TYR B 1 212 ? -9.117 -13.469 7.297 1 90.38 212 TYR B CA 1
ATOM 4918 C C . TYR B 1 212 ? -10.508 -13.875 7.75 1 90.38 212 TYR B C 1
ATOM 4920 O O . TYR B 1 212 ? -11.344 -14.266 6.934 1 90.38 212 TYR B O 1
ATOM 4928 N N . SER B 1 213 ? -10.852 -13.812 9.008 1 84 213 SER B N 1
ATOM 4929 C CA . SER B 1 213 ? -12.117 -14.281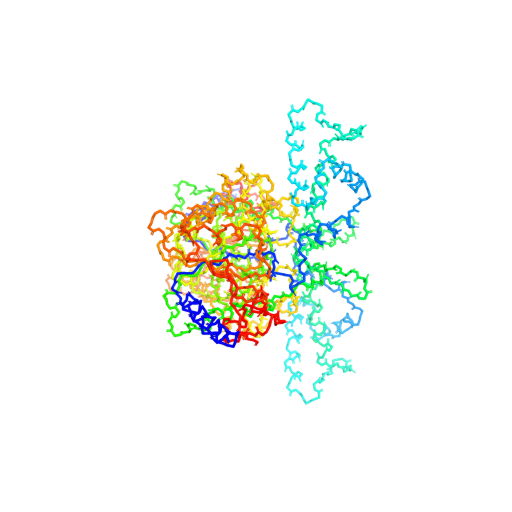 9.562 1 84 213 SER B CA 1
ATOM 4930 C C . SER B 1 213 ? -13.141 -13.148 9.625 1 84 213 SER B C 1
ATOM 4932 O O . SER B 1 213 ? -14.352 -13.398 9.586 1 84 213 SER B O 1
ATOM 4934 N N . GLU B 1 214 ? -12.703 -11.953 9.906 1 69.69 214 GLU B N 1
ATOM 4935 C CA . GLU B 1 214 ? -13.594 -10.82 10.109 1 69.69 214 GLU B CA 1
ATOM 4936 C C . GLU B 1 214 ? -14.18 -10.328 8.789 1 69.69 214 GLU B C 1
ATOM 4938 O O . GLU B 1 214 ? -15.156 -9.578 8.781 1 69.69 214 GLU B O 1
ATOM 4943 N N . ARG B 1 215 ? -13.477 -10.617 7.836 1 57.94 215 ARG B N 1
ATOM 4944 C CA . ARG B 1 215 ? -13.867 -10.062 6.547 1 57.94 215 ARG B CA 1
ATOM 4945 C C . ARG B 1 215 ? -15.133 -10.734 6.02 1 57.94 215 ARG B C 1
ATOM 4947 O O . ARG B 1 215 ? -15.148 -11.945 5.801 1 57.94 215 ARG B O 1
ATOM 4954 N N . LYS B 1 216 ? -16.219 -10.008 6.426 1 60.53 216 LYS B N 1
ATOM 4955 C CA . LYS B 1 216 ? -17.516 -10.562 6.078 1 60.53 216 LYS B CA 1
ATOM 4956 C C . LYS B 1 216 ? -17.656 -10.75 4.57 1 60.53 216 LYS B C 1
ATOM 4958 O O . LYS B 1 216 ? -16.672 -10.688 3.84 1 60.53 216 LYS B O 1
ATOM 4963 N N . GLU B 1 217 ? -18.797 -10.031 3.807 1 60.72 217 GLU B N 1
ATOM 4964 C CA . GLU B 1 217 ? -19.469 -10.297 2.531 1 60.72 217 GLU B CA 1
ATOM 4965 C C . GLU B 1 217 ? -18.734 -9.602 1.382 1 60.72 217 GLU B C 1
ATOM 4967 O O . GLU B 1 217 ? -18.234 -8.492 1.544 1 60.72 217 GLU B O 1
ATOM 4972 N N . LEU B 1 218 ? -18.047 -10.398 0.419 1 74.56 218 LEU B N 1
ATOM 4973 C CA . LEU B 1 218 ? -17.672 -10.047 -0.947 1 74.56 218 LEU B CA 1
ATOM 4974 C C . LEU B 1 218 ? -16.203 -9.672 -1.031 1 74.56 218 LEU B C 1
ATOM 4976 O O . LEU B 1 218 ? -15.836 -8.68 -1.664 1 74.56 218 LEU B O 1
ATOM 4980 N N . ALA B 1 219 ? -15.297 -10.469 -0.177 1 88.38 219 ALA B N 1
ATOM 4981 C CA . ALA B 1 219 ? -13.852 -10.25 -0.287 1 88.38 219 ALA B CA 1
ATOM 4982 C C . ALA B 1 219 ? -13.148 -11.484 -0.836 1 88.38 219 ALA B C 1
ATOM 4984 O O . ALA B 1 219 ? -13.703 -12.586 -0.802 1 88.38 219 ALA B O 1
ATOM 4985 N N . TYR B 1 220 ? -12.078 -11.289 -1.374 1 94 220 TYR B N 1
ATOM 4986 C CA . TYR B 1 220 ? -11.266 -12.344 -1.973 1 94 220 TYR B CA 1
ATOM 4987 C C . TYR B 1 220 ? -9.969 -12.539 -1.193 1 94 220 TYR B C 1
ATOM 4989 O O . TYR B 1 220 ? -9.039 -11.742 -1.312 1 94 220 TYR B O 1
ATOM 4997 N N . PRO B 1 221 ? -9.898 -13.609 -0.336 1 95.62 221 PRO B N 1
ATOM 4998 C CA . PRO B 1 221 ? -8.664 -13.883 0.397 1 95.62 221 PRO B CA 1
ATOM 4999 C C . PRO B 1 221 ? -7.52 -14.312 -0.518 1 95.62 221 PRO B C 1
ATOM 5001 O O . PRO B 1 221 ? -7.723 -15.117 -1.432 1 95.62 221 PRO B O 1
ATOM 5004 N N . VAL B 1 222 ? -6.398 -13.75 -0.348 1 97.31 222 VAL B N 1
ATOM 5005 C CA . VAL B 1 222 ? -5.168 -14.141 -1.029 1 97.31 222 VAL B CA 1
ATOM 5006 C C . VAL B 1 222 ? -4.129 -14.594 -0.006 1 97.31 222 VAL B C 1
ATOM 5008 O O . VAL B 1 222 ? -3.697 -13.805 0.841 1 97.31 222 VAL B O 1
ATOM 5011 N N . TYR B 1 223 ? -3.766 -15.844 -0.066 1 97.19 223 TYR B N 1
ATOM 5012 C CA . TYR B 1 223 ? -2.805 -16.453 0.847 1 97.19 223 TYR B CA 1
ATOM 5013 C C . TYR B 1 223 ? -1.45 -16.625 0.171 1 97.19 223 TYR B C 1
ATOM 5015 O O . TYR B 1 223 ? -1.326 -17.406 -0.786 1 97.19 223 TYR B O 1
ATOM 5023 N N . LYS B 1 224 ? -0.435 -15.891 0.674 1 96.19 224 LYS B N 1
ATOM 5024 C CA . LYS B 1 224 ? 0.92 -15.969 0.135 1 96.19 224 LYS B CA 1
ATOM 5025 C C . LYS B 1 224 ? 1.723 -17.078 0.822 1 96.19 224 LYS B C 1
ATOM 5027 O O . LYS B 1 224 ? 2.342 -16.844 1.863 1 96.19 224 LYS B O 1
ATOM 5032 N N . LEU B 1 225 ? 1.79 -18.188 0.202 1 93.44 225 LEU B N 1
ATOM 5033 C CA . LEU B 1 225 ? 2.346 -19.375 0.819 1 93.44 225 LEU B CA 1
ATOM 5034 C C . LEU B 1 225 ? 3.846 -19.219 1.055 1 93.44 225 LEU B C 1
ATOM 5036 O O . LEU B 1 225 ? 4.395 -19.812 1.985 1 93.44 225 LEU B O 1
ATOM 5040 N N . HIS B 1 226 ? 4.5 -18.391 0.18 1 90.19 226 HIS B N 1
ATOM 5041 C CA . HIS B 1 226 ? 5.953 -18.25 0.267 1 90.19 226 HIS B CA 1
ATOM 5042 C C . HIS B 1 226 ? 6.348 -16.844 0.681 1 90.19 226 HIS B C 1
ATOM 5044 O O . HIS B 1 226 ? 7.531 -16.484 0.658 1 90.19 226 HIS B O 1
ATOM 5050 N N . GLY B 1 227 ? 5.391 -16.078 1.038 1 92 227 GLY B N 1
ATOM 5051 C CA . GLY B 1 227 ? 5.684 -14.688 1.379 1 92 227 GLY B CA 1
ATOM 5052 C C . GLY B 1 227 ? 5.531 -13.742 0.205 1 92 227 GLY B C 1
ATOM 5053 O O . GLY B 1 227 ? 4.961 -14.102 -0.826 1 92 227 GLY B O 1
ATOM 5054 N N . SER B 1 228 ? 5.938 -12.508 0.4 1 93.88 228 SER B N 1
ATOM 5055 C CA . SER B 1 228 ? 5.73 -11.477 -0.609 1 93.88 228 SER B CA 1
ATOM 5056 C C . SER B 1 228 ? 6.863 -10.453 -0.602 1 93.88 228 SER B C 1
ATOM 5058 O O . SER B 1 228 ? 7.52 -10.258 0.424 1 93.88 228 SER B O 1
ATOM 5060 N N . ILE B 1 229 ? 7.09 -9.844 -1.674 1 91.5 229 ILE B N 1
ATOM 5061 C CA . ILE B 1 229 ? 8.172 -8.875 -1.813 1 91.5 229 ILE B CA 1
ATOM 5062 C C . ILE B 1 229 ? 7.836 -7.613 -1.029 1 91.5 229 ILE B C 1
ATOM 5064 O O . ILE B 1 229 ? 8.711 -6.781 -0.777 1 91.5 229 ILE B O 1
ATOM 5068 N N . ASP B 1 230 ? 6.559 -7.426 -0.673 1 92.44 230 ASP B N 1
ATOM 5069 C CA . ASP B 1 230 ? 6.215 -6.227 0.084 1 92.44 230 ASP B CA 1
ATOM 5070 C C . ASP B 1 230 ? 6.039 -6.543 1.567 1 92.44 230 ASP B C 1
ATOM 5072 O O . ASP B 1 230 ? 5.516 -5.727 2.324 1 92.44 230 ASP B O 1
ATOM 5076 N N . TRP B 1 231 ? 6.348 -7.746 1.972 1 93.25 231 TRP B N 1
ATOM 5077 C CA . TRP B 1 231 ? 6.359 -8.102 3.389 1 93.25 231 TRP B CA 1
ATOM 5078 C C . TRP B 1 231 ? 7.727 -7.824 4.008 1 93.25 231 TRP B C 1
ATOM 5080 O O . TRP B 1 231 ? 8.758 -8.086 3.389 1 93.25 231 TRP B O 1
ATOM 5090 N N . PHE B 1 232 ? 7.68 -7.246 5.141 1 91.44 232 PHE B N 1
ATOM 5091 C CA . PHE B 1 232 ? 8.891 -6.816 5.824 1 91.44 232 PHE B CA 1
ATOM 5092 C C . PHE B 1 232 ? 8.867 -7.254 7.285 1 91.44 232 PHE B C 1
ATOM 5094 O O . PHE B 1 232 ? 7.965 -6.883 8.039 1 91.44 232 PHE B O 1
ATOM 5101 N N . GLN B 1 233 ? 9.82 -8.086 7.629 1 88.69 233 GLN B N 1
ATOM 5102 C CA . GLN B 1 233 ? 9.953 -8.484 9.023 1 88.69 233 GLN B CA 1
ATOM 5103 C C . GLN B 1 233 ? 10.844 -7.508 9.789 1 88.69 233 GLN B C 1
ATOM 5105 O O . GLN B 1 233 ? 12.039 -7.395 9.508 1 88.69 233 GLN B O 1
ATOM 5110 N N . ASP B 1 234 ? 10.25 -6.812 10.719 1 88 234 ASP B N 1
ATOM 5111 C CA . ASP B 1 234 ? 10.969 -5.824 11.516 1 88 234 ASP B CA 1
ATOM 5112 C C . ASP B 1 234 ? 11.078 -6.273 12.969 1 88 234 ASP B C 1
ATOM 5114 O O . ASP B 1 234 ? 10.156 -6.887 13.516 1 88 234 ASP B O 1
ATOM 5118 N N . GLU B 1 235 ? 12.25 -5.992 13.547 1 84.69 235 GLU B N 1
ATOM 5119 C CA . GLU B 1 235 ? 12.469 -6.387 14.938 1 84.69 235 GLU B CA 1
ATOM 5120 C C . GLU B 1 235 ? 11.547 -5.621 15.883 1 84.69 235 GLU B C 1
ATOM 5122 O O . GLU B 1 235 ? 11.062 -6.176 16.875 1 84.69 235 GLU B O 1
ATOM 5127 N N . GLU B 1 236 ? 11.281 -4.395 15.555 1 86.06 236 GLU B N 1
ATOM 5128 C CA . GLU B 1 236 ? 10.5 -3.535 16.438 1 86.06 236 GLU B CA 1
ATOM 5129 C C . GLU B 1 236 ? 9.016 -3.6 16.109 1 86.06 236 GLU B C 1
ATOM 5131 O O . GLU B 1 236 ? 8.18 -3.707 17 1 86.06 236 GLU B O 1
ATOM 5136 N N . TYR B 1 237 ? 8.719 -3.686 14.844 1 89.56 237 TYR B N 1
ATOM 5137 C CA . TYR B 1 237 ? 7.332 -3.5 14.438 1 89.56 237 TYR B CA 1
ATOM 5138 C C . TYR B 1 237 ? 6.695 -4.828 14.047 1 89.56 237 TYR B C 1
ATOM 5140 O O . TYR B 1 237 ? 5.484 -4.902 13.828 1 89.56 237 TYR B O 1
ATOM 5148 N N . GLY B 1 238 ? 7.504 -5.914 14.023 1 91.19 238 GLY B N 1
ATOM 5149 C CA . GLY B 1 238 ? 6.973 -7.199 13.602 1 91.19 238 GLY B CA 1
ATOM 5150 C C . GLY B 1 238 ? 6.805 -7.312 12.102 1 91.19 238 GLY B C 1
ATOM 5151 O O . GLY B 1 238 ? 7.555 -6.703 11.336 1 91.19 238 GLY B O 1
ATOM 5152 N N . LEU B 1 239 ? 5.895 -8.164 11.688 1 93.94 239 LEU B N 1
ATOM 5153 C CA . LEU B 1 239 ? 5.664 -8.367 10.266 1 93.94 239 LEU B CA 1
ATOM 5154 C C . LEU B 1 239 ? 4.766 -7.277 9.695 1 93.94 239 LEU B C 1
ATOM 5156 O O . LEU B 1 239 ? 3.631 -7.102 10.141 1 93.94 239 LEU B O 1
ATOM 5160 N N . ILE B 1 240 ? 5.328 -6.562 8.695 1 94.62 240 ILE B N 1
ATOM 5161 C CA . ILE B 1 240 ? 4.629 -5.426 8.109 1 94.62 240 ILE B CA 1
ATOM 5162 C C . ILE B 1 240 ? 4.559 -5.586 6.594 1 94.62 240 ILE B C 1
ATOM 5164 O O . ILE B 1 240 ? 5.508 -6.062 5.969 1 94.62 240 ILE B O 1
ATOM 5168 N N . ARG B 1 241 ? 3.391 -5.309 6.051 1 95 241 ARG B N 1
ATOM 5169 C CA . ARG B 1 241 ? 3.324 -5.027 4.621 1 95 241 ARG B CA 1
ATOM 5170 C C . ARG B 1 241 ? 3.721 -3.584 4.332 1 95 241 ARG B C 1
ATOM 5172 O O . ARG B 1 241 ? 3.102 -2.648 4.84 1 95 241 ARG B O 1
ATOM 5179 N N . THR B 1 242 ? 4.707 -3.369 3.516 1 91.38 242 THR B N 1
ATOM 5180 C CA . THR B 1 242 ? 5.289 -2.035 3.4 1 91.38 242 THR B CA 1
ATOM 5181 C C . THR B 1 242 ? 5.113 -1.488 1.987 1 91.38 242 THR B C 1
ATOM 5183 O O . THR B 1 242 ? 4.742 -2.227 1.072 1 91.38 242 THR B O 1
ATOM 5186 N N . ARG B 1 243 ? 5.195 -0.148 1.925 1 87.06 243 ARG B N 1
ATOM 5187 C CA . ARG B 1 243 ? 5.293 0.526 0.634 1 87.06 243 ARG B CA 1
ATOM 5188 C C . ARG B 1 243 ? 6.746 0.616 0.174 1 87.06 243 ARG B C 1
ATOM 5190 O O . ARG B 1 243 ? 7.66 0.67 0.997 1 87.06 243 ARG B O 1
ATOM 5197 N N . TYR B 1 244 ? 6.906 0.675 -1.114 1 80.19 244 TYR B N 1
ATOM 5198 C CA . TYR B 1 244 ? 8.258 0.747 -1.668 1 80.19 244 TYR B CA 1
ATOM 5199 C C . TYR B 1 244 ? 8.82 2.156 -1.542 1 80.19 244 TYR B C 1
ATOM 5201 O O . TYR B 1 244 ? 8.07 3.135 -1.521 1 80.19 244 TYR B O 1
ATOM 5209 N N . GLY B 1 245 ? 10.102 2.248 -1.327 1 76.5 245 GLY B N 1
ATOM 5210 C CA . GLY B 1 245 ? 10.789 3.527 -1.421 1 76.5 245 GLY B CA 1
ATOM 5211 C C . GLY B 1 245 ? 10.742 4.324 -0.132 1 76.5 245 GLY B C 1
ATOM 5212 O O . GLY B 1 245 ? 10.805 5.555 -0.156 1 76.5 245 GLY B O 1
ATOM 5213 N N . THR B 1 246 ? 10.461 3.725 0.935 1 81.25 246 THR B N 1
ATOM 5214 C CA . THR B 1 246 ? 10.492 4.418 2.217 1 81.25 246 THR B CA 1
ATOM 5215 C C . THR B 1 246 ? 11.781 4.105 2.971 1 81.25 246 THR B C 1
ATOM 5217 O O . THR B 1 246 ? 12.273 2.979 2.924 1 81.25 246 THR B O 1
ATOM 5220 N N . LYS B 1 247 ? 12.266 5.074 3.73 1 82.5 247 LYS B N 1
ATOM 5221 C CA . LYS B 1 247 ? 13.508 4.922 4.488 1 82.5 247 LYS B CA 1
ATOM 5222 C C . LYS B 1 247 ? 13.32 3.961 5.66 1 82.5 247 LYS B C 1
ATOM 5224 O O . LYS B 1 247 ? 14.211 3.168 5.965 1 82.5 247 LYS B O 1
ATOM 5229 N N . TYR B 1 248 ? 12.25 3.986 6.297 1 81.06 248 TYR B N 1
ATOM 5230 C CA . TYR B 1 248 ? 12.023 3.281 7.555 1 81.06 248 TYR B CA 1
ATOM 5231 C C . TYR B 1 248 ? 11.648 1.826 7.305 1 81.06 248 TYR B C 1
ATOM 5233 O O . TYR B 1 248 ? 11.531 1.039 8.25 1 81.06 248 TYR B O 1
ATOM 5241 N N . THR B 1 249 ? 11.492 1.43 6.09 1 71.69 249 THR B N 1
ATOM 5242 C CA . THR B 1 249 ? 11.273 0.036 5.719 1 71.69 249 THR B CA 1
ATOM 5243 C C . THR B 1 249 ? 12.102 -0.331 4.492 1 71.69 249 THR B C 1
ATOM 5245 O O . THR B 1 249 ? 11.688 -1.168 3.686 1 71.69 249 THR B O 1
ATOM 5248 N N . SER B 1 250 ? 13.117 0.323 4.254 1 64.75 250 SER B N 1
ATOM 5249 C CA . SER B 1 250 ? 13.828 0.243 2.98 1 64.75 250 SER B CA 1
ATOM 5250 C C . SER B 1 250 ? 14.867 -0.869 2.998 1 64.75 250 SER B C 1
ATOM 5252 O O . SER B 1 250 ? 15.453 -1.193 1.964 1 64.75 250 SER B O 1
ATOM 5254 N N . ASP B 1 251 ? 15.078 -1.412 4.133 1 70.62 251 ASP B N 1
ATOM 5255 C CA . ASP B 1 251 ? 16.078 -2.484 4.113 1 70.62 251 ASP B CA 1
ATOM 5256 C C . ASP B 1 251 ? 15.531 -3.725 3.41 1 70.62 251 ASP B C 1
ATOM 5258 O O . ASP B 1 251 ? 14.914 -4.582 4.043 1 70.62 251 ASP B O 1
ATOM 5262 N N . LYS B 1 252 ? 15.773 -3.855 2.186 1 66.31 252 LYS B N 1
ATOM 5263 C CA . LYS B 1 252 ? 15.266 -4.934 1.341 1 66.31 252 LYS B CA 1
ATOM 5264 C C . LYS B 1 252 ? 15.695 -6.297 1.866 1 66.31 252 LYS B C 1
ATOM 5266 O O . LYS B 1 252 ? 15.117 -7.324 1.499 1 66.31 252 LYS B O 1
ATOM 5271 N N . SER B 1 253 ? 16.781 -6.227 2.674 1 67.62 253 SER B N 1
ATOM 5272 C CA . SER B 1 253 ? 17.25 -7.488 3.223 1 67.62 253 SER B CA 1
ATOM 5273 C C . SER B 1 253 ? 16.297 -8.047 4.262 1 67.62 253 SER B C 1
ATOM 5275 O O . SER B 1 253 ? 16.438 -9.188 4.703 1 67.62 253 SER B O 1
ATOM 5277 N N . ARG B 1 254 ? 15.258 -7.316 4.469 1 75 254 ARG B N 1
ATOM 5278 C CA . ARG B 1 254 ? 14.312 -7.758 5.488 1 75 254 ARG B CA 1
ATOM 5279 C C . ARG B 1 254 ? 12.984 -8.156 4.867 1 75 254 ARG B C 1
ATOM 5281 O O . ARG B 1 254 ? 11.992 -8.352 5.574 1 75 254 ARG B O 1
ATOM 5288 N N . VAL B 1 255 ? 13.062 -8.242 3.604 1 75.44 255 VAL B N 1
ATOM 5289 C CA . VAL B 1 255 ? 11.898 -8.758 2.889 1 75.44 255 VAL B CA 1
ATOM 5290 C C . VAL B 1 255 ? 11.656 -10.211 3.275 1 75.44 255 VAL B C 1
ATOM 5292 O O . VAL B 1 255 ? 12.609 -10.992 3.402 1 75.44 255 VAL B O 1
ATOM 5295 N N . LEU B 1 256 ? 10.461 -10.508 3.557 1 74.19 256 LEU B N 1
ATOM 5296 C CA . LEU B 1 256 ? 10.141 -11.867 3.998 1 74.19 256 LEU B CA 1
ATOM 5297 C C . LEU B 1 256 ? 9.719 -12.734 2.818 1 74.19 256 LEU B C 1
ATOM 5299 O O . LEU B 1 256 ? 8.625 -12.555 2.275 1 74.19 256 LEU B O 1
ATOM 5303 N N . ILE B 1 257 ? 10.586 -13.555 2.424 1 78.12 257 ILE B N 1
ATOM 5304 C CA . ILE B 1 257 ? 10.336 -14.602 1.437 1 78.12 257 ILE B CA 1
ATOM 5305 C C . ILE B 1 257 ? 10.773 -15.953 1.996 1 78.12 257 ILE B C 1
ATOM 5307 O O . ILE B 1 257 ? 11.805 -16.062 2.656 1 78.12 257 ILE B O 1
ATOM 5311 N N . TYR B 1 258 ? 9.859 -16.828 1.989 1 70.38 258 TYR B N 1
ATOM 5312 C CA . TYR B 1 258 ? 10.094 -18.172 2.504 1 70.38 258 TYR B CA 1
ATOM 5313 C C . TYR B 1 258 ? 10.609 -19.094 1.404 1 70.38 258 TYR B C 1
ATOM 5315 O O . TYR B 1 258 ? 9.828 -19.625 0.602 1 70.38 258 TYR B O 1
ATOM 5323 N N . PRO B 1 259 ? 11.953 -19.031 1.351 1 62.06 259 PRO B N 1
ATOM 5324 C CA . PRO B 1 259 ? 12.445 -19.906 0.292 1 62.06 259 PRO B CA 1
ATOM 5325 C C . PRO B 1 259 ? 12.141 -21.375 0.555 1 62.06 259 PRO B C 1
ATOM 5327 O O . PRO B 1 259 ? 11.945 -21.781 1.707 1 62.06 259 PRO B O 1
ATOM 5330 N N . GLN B 1 260 ? 11.727 -22.219 -0.332 1 56.06 260 GLN B N 1
ATOM 5331 C CA . GLN B 1 260 ? 11.305 -23.609 -0.351 1 56.06 260 GLN B CA 1
ATOM 5332 C C . GLN B 1 260 ? 12.164 -24.453 0.588 1 56.06 260 GLN B C 1
ATOM 5334 O O . GLN B 1 260 ? 11.656 -25.375 1.236 1 56.06 260 GLN B O 1
ATOM 5339 N N . ALA B 1 261 ? 13.484 -24.156 0.659 1 49.75 261 ALA B N 1
ATOM 5340 C CA . ALA B 1 261 ? 14.344 -25.188 1.228 1 49.75 261 ALA B CA 1
ATOM 5341 C C . ALA B 1 261 ? 14.297 -25.172 2.752 1 49.75 261 ALA B C 1
ATOM 5343 O O . ALA B 1 261 ? 14.68 -26.141 3.408 1 49.75 261 ALA B O 1
ATOM 5344 N N . THR B 1 262 ? 14.062 -24 3.352 1 50.69 262 THR B N 1
ATOM 5345 C CA . THR B 1 262 ? 14.18 -23.922 4.805 1 50.69 262 THR B CA 1
ATOM 5346 C C . THR B 1 262 ? 12.828 -24.141 5.473 1 50.69 262 THR B C 1
ATOM 5348 O O . THR B 1 262 ? 12.672 -23.875 6.668 1 50.69 262 THR B O 1
ATOM 5351 N N . LYS B 1 263 ? 11.93 -24.828 4.809 1 53.53 263 LYS B N 1
ATOM 5352 C CA . LYS B 1 263 ? 10.469 -24.766 4.812 1 53.53 263 LYS B CA 1
ATOM 5353 C C . LYS B 1 263 ? 9.906 -25.312 6.125 1 53.53 263 LYS B C 1
ATOM 5355 O O . LYS B 1 263 ? 8.969 -24.75 6.684 1 53.53 263 LYS B O 1
ATOM 5360 N N . TYR B 1 264 ? 10.602 -26.406 6.66 1 52.31 264 TYR B N 1
ATOM 5361 C CA . TYR B 1 264 ? 9.766 -27.062 7.664 1 52.31 264 TYR B CA 1
ATOM 5362 C C . TYR B 1 264 ? 9.648 -26.203 8.914 1 52.31 264 TYR B C 1
ATOM 5364 O O . TYR B 1 264 ? 8.555 -26.031 9.461 1 52.31 264 TYR B O 1
ATOM 5372 N N . VAL B 1 265 ? 10.688 -25.562 9.312 1 51.31 265 VAL B N 1
ATOM 5373 C CA . VAL B 1 265 ? 10.688 -24.891 10.602 1 51.31 265 VAL B CA 1
ATOM 5374 C C . VAL B 1 265 ? 9.953 -23.562 10.492 1 51.31 265 VAL B C 1
ATOM 5376 O O . VAL B 1 265 ? 9.164 -23.203 11.375 1 51.31 265 VAL B O 1
ATOM 5379 N N . GLU B 1 266 ? 10.078 -22.969 9.43 1 57.34 266 GLU B N 1
ATOM 5380 C CA . GLU B 1 266 ? 9.531 -21.609 9.336 1 57.34 266 GLU B CA 1
ATOM 5381 C C . GLU B 1 266 ? 8.031 -21.641 9.086 1 57.34 266 GLU B C 1
ATOM 5383 O O . GLU B 1 266 ? 7.316 -20.688 9.445 1 57.34 266 GLU B O 1
ATOM 5388 N N . THR B 1 267 ? 7.547 -22.828 8.742 1 63.81 267 THR B N 1
ATOM 5389 C CA . THR B 1 267 ? 6.113 -22.938 8.492 1 63.81 267 THR B CA 1
ATOM 5390 C C . THR B 1 267 ? 5.344 -23.062 9.805 1 63.81 267 THR B C 1
ATOM 5392 O O . THR B 1 267 ? 4.113 -22.969 9.82 1 63.81 267 THR B O 1
ATOM 5395 N N . GLN B 1 268 ? 6.172 -23.016 10.781 1 71.06 268 GLN B N 1
ATOM 5396 C CA . GLN B 1 268 ? 5.504 -23.203 12.07 1 71.06 268 GLN B CA 1
ATOM 5397 C C . GLN B 1 268 ? 5.211 -21.859 12.734 1 71.06 268 GLN B C 1
ATOM 5399 O O . GLN B 1 268 ? 4.453 -21.812 13.703 1 71.06 268 GLN B O 1
ATOM 5404 N N . LYS B 1 269 ? 5.742 -20.922 12.234 1 83.19 269 LYS B N 1
ATOM 5405 C CA . LYS B 1 269 ? 5.504 -19.609 12.82 1 83.19 269 LYS B CA 1
ATOM 5406 C C . LYS B 1 269 ? 4.68 -18.719 11.883 1 83.19 269 LYS B C 1
ATOM 5408 O O . LYS B 1 269 ? 4.691 -18.922 10.664 1 83.19 269 LYS B O 1
ATOM 5413 N N . ASP B 1 270 ? 3.955 -17.906 12.539 1 88.19 270 ASP B N 1
ATOM 5414 C CA . ASP B 1 270 ? 3.227 -16.953 11.703 1 88.19 270 ASP B CA 1
ATOM 5415 C C . ASP B 1 270 ? 4.184 -16.109 10.867 1 88.19 270 ASP B C 1
ATOM 5417 O O . ASP B 1 270 ? 5.27 -15.75 11.328 1 88.19 270 ASP B O 1
ATOM 5421 N N . PRO B 1 271 ? 3.715 -15.703 9.664 1 92.56 271 PRO B N 1
ATOM 5422 C CA . PRO B 1 271 ? 2.369 -15.805 9.102 1 92.56 271 PRO B CA 1
ATOM 5423 C C . PRO B 1 271 ? 2.115 -17.141 8.414 1 92.56 271 PRO B C 1
ATOM 5425 O O . PRO B 1 271 ? 0.967 -17.484 8.117 1 92.56 271 PRO B O 1
ATOM 5428 N N . PHE B 1 272 ? 3.178 -17.938 8.219 1 90.75 272 PHE B N 1
ATOM 5429 C CA . PHE B 1 272 ? 3.1 -19.125 7.371 1 90.75 272 PHE B CA 1
ATOM 5430 C C . PHE B 1 272 ? 2.27 -20.219 8.039 1 90.75 272 PHE B C 1
ATOM 5432 O O . PHE B 1 272 ? 1.538 -20.953 7.371 1 90.75 272 PHE B O 1
ATOM 5439 N N . ALA B 1 273 ? 2.381 -20.312 9.352 1 91.25 273 ALA B N 1
ATOM 5440 C CA . ALA B 1 273 ? 1.546 -21.266 10.07 1 91.25 273 ALA B CA 1
ATOM 5441 C C . ALA B 1 273 ? 0.067 -21.047 9.766 1 91.25 273 ALA B C 1
ATOM 5443 O O . ALA B 1 273 ? -0.651 -21.984 9.422 1 91.25 273 ALA B O 1
ATOM 5444 N N . THR B 1 274 ? -0.364 -19.812 9.883 1 93.88 274 THR B N 1
ATOM 5445 C CA . THR B 1 274 ? -1.755 -19.453 9.641 1 93.88 274 THR B CA 1
ATOM 5446 C C . THR B 1 274 ? -2.131 -19.719 8.18 1 93.88 274 THR B C 1
ATOM 5448 O O . THR B 1 274 ? -3.195 -20.266 7.902 1 93.88 274 THR B O 1
ATOM 5451 N N . ILE B 1 275 ? -1.274 -19.391 7.309 1 94.88 275 ILE B N 1
ATOM 5452 C CA . ILE B 1 275 ? -1.539 -19.484 5.879 1 94.88 275 ILE B CA 1
ATOM 5453 C C . ILE B 1 275 ? -1.632 -20.938 5.461 1 94.88 275 ILE B C 1
ATOM 5455 O O . ILE B 1 275 ? -2.576 -21.344 4.777 1 94.88 275 ILE B O 1
ATOM 5459 N N . PHE B 1 276 ? -0.733 -21.734 5.934 1 92.44 276 PHE B N 1
ATOM 5460 C CA . PHE B 1 276 ? -0.75 -23.141 5.57 1 92.44 276 PHE B CA 1
ATOM 5461 C C . PHE B 1 276 ? -1.894 -23.875 6.273 1 92.44 276 PHE B C 1
ATOM 5463 O O . PHE B 1 276 ? -2.461 -24.812 5.727 1 92.44 276 PHE B O 1
ATOM 5470 N N . GLN B 1 277 ? -2.219 -23.422 7.441 1 93.88 277 GLN B N 1
ATOM 5471 C CA . GLN B 1 277 ? -3.396 -23.984 8.094 1 93.88 277 GLN B CA 1
ATOM 5472 C C . GLN B 1 277 ? -4.656 -23.719 7.277 1 93.88 277 GLN B C 1
ATOM 5474 O O . GLN B 1 277 ? -5.512 -24.594 7.145 1 93.88 277 GLN B O 1
ATOM 5479 N N . ALA B 1 278 ? -4.809 -22.531 6.777 1 94.25 278 ALA B N 1
ATOM 5480 C CA . ALA B 1 278 ? -5.941 -22.203 5.914 1 94.25 278 ALA B CA 1
ATOM 5481 C C . ALA B 1 278 ? -5.957 -23.094 4.672 1 94.25 278 ALA B C 1
ATOM 5483 O O . ALA B 1 278 ? -7.012 -23.594 4.281 1 94.25 278 ALA B O 1
ATOM 5484 N N . PHE B 1 279 ? -4.836 -23.281 4.125 1 94.81 279 PHE B N 1
ATOM 5485 C CA . PHE B 1 279 ? -4.711 -24.125 2.939 1 94.81 279 PHE B CA 1
ATOM 5486 C C . PHE B 1 279 ? -5.16 -25.547 3.238 1 94.81 279 PHE B C 1
ATOM 5488 O O . PHE B 1 279 ? -5.984 -26.109 2.512 1 94.81 279 PHE B O 1
ATOM 5495 N N . ARG B 1 280 ? -4.648 -26.016 4.297 1 92.56 280 ARG B N 1
ATOM 5496 C CA . ARG B 1 280 ? -5.012 -27.375 4.723 1 92.56 280 ARG B CA 1
ATOM 5497 C C . ARG B 1 280 ? -6.516 -27.484 4.965 1 92.56 280 ARG B C 1
ATOM 5499 O O . ARG B 1 280 ? -7.148 -28.453 4.535 1 92.56 280 ARG B O 1
ATOM 5506 N N . SER B 1 281 ? -7.008 -26.516 5.621 1 92.25 281 SER B N 1
ATOM 5507 C CA . SER B 1 281 ? -8.43 -26.516 5.949 1 92.25 281 SER B CA 1
ATOM 5508 C C . SER B 1 281 ? -9.289 -26.516 4.691 1 92.25 281 SER B C 1
ATOM 5510 O O . SER B 1 281 ? -10.297 -27.219 4.613 1 92.25 281 SER B O 1
ATOM 5512 N N . ASP B 1 282 ? -8.914 -25.797 3.709 1 92.31 282 ASP B N 1
ATOM 5513 C CA . ASP B 1 282 ? -9.695 -25.688 2.482 1 92.31 282 ASP B CA 1
ATOM 5514 C C . ASP B 1 282 ? -9.625 -26.969 1.663 1 92.31 282 ASP B C 1
ATOM 5516 O O . ASP B 1 282 ? -10.625 -27.406 1.095 1 92.31 282 ASP B O 1
ATOM 5520 N N . ILE B 1 283 ? -8.469 -27.531 1.603 1 91.88 283 ILE B N 1
ATOM 5521 C CA . ILE B 1 283 ? -8.297 -28.781 0.86 1 91.88 283 ILE B CA 1
ATOM 5522 C C . ILE B 1 283 ? -9.102 -29.891 1.525 1 91.88 283 ILE B C 1
ATOM 5524 O O . ILE B 1 283 ? -9.641 -30.766 0.845 1 91.88 283 ILE B O 1
ATOM 5528 N N . ASN B 1 284 ? -9.203 -29.766 2.85 1 87.94 284 ASN B N 1
ATOM 5529 C CA . ASN B 1 284 ? -9.875 -30.812 3.613 1 87.94 284 ASN B CA 1
ATOM 5530 C C . ASN B 1 284 ? -11.383 -30.562 3.686 1 87.94 284 ASN B C 1
ATOM 5532 O O . ASN B 1 284 ? -12.125 -31.406 4.207 1 87.94 284 ASN B O 1
ATOM 5536 N N . SER B 1 285 ? -11.719 -29.438 3.211 1 83.69 285 SER B N 1
ATOM 5537 C CA . SER B 1 285 ? -13.141 -29.125 3.275 1 83.69 285 SER B CA 1
ATOM 5538 C C . SER B 1 285 ? -13.938 -29.984 2.293 1 83.69 285 SER B C 1
ATOM 5540 O O . SER B 1 285 ? -13.422 -30.359 1.241 1 83.69 285 SER B O 1
ATOM 5542 N N . ASN B 1 286 ? -15.133 -30.281 2.68 1 77.56 286 ASN B N 1
ATOM 5543 C CA . ASN B 1 286 ? -15.969 -31.141 1.847 1 77.56 286 ASN B CA 1
ATOM 5544 C C . ASN B 1 286 ? -16.344 -30.453 0.537 1 77.56 286 ASN B C 1
ATOM 5546 O O . ASN B 1 286 ? -16.781 -29.312 0.54 1 77.56 286 ASN B O 1
ATOM 5550 N N . GLN B 1 287 ? -16.141 -31.109 -0.599 1 79.81 287 GLN B N 1
ATOM 5551 C CA . GLN B 1 287 ? -16.531 -30.734 -1.954 1 79.81 287 GLN B CA 1
ATOM 5552 C C . GLN B 1 287 ? -15.773 -29.484 -2.422 1 79.81 287 GLN B C 1
ATOM 5554 O O . GLN B 1 287 ? -16.312 -28.672 -3.162 1 79.81 287 GLN B O 1
ATOM 5559 N N . SER B 1 288 ? -14.578 -29.375 -1.889 1 86.06 288 SER B N 1
ATOM 5560 C CA . SER B 1 288 ? -13.773 -28.25 -2.352 1 86.06 288 SER B CA 1
ATOM 5561 C C . SER B 1 288 ? -13.172 -28.531 -3.729 1 86.06 288 SER B C 1
ATOM 5563 O O . SER B 1 288 ? -12.969 -29.688 -4.102 1 86.06 288 SER B O 1
ATOM 5565 N N . LYS B 1 289 ? -13.164 -27.531 -4.5 1 94.25 289 LYS B N 1
ATOM 5566 C CA . LYS B 1 289 ? -12.508 -27.594 -5.801 1 94.25 289 LYS B CA 1
ATOM 5567 C C . LYS B 1 289 ? -11.195 -26.828 -5.789 1 94.25 289 LYS B C 1
ATOM 5569 O O . LYS B 1 289 ? -11.18 -25.625 -5.523 1 94.25 289 LYS B O 1
ATOM 5574 N N . LEU B 1 290 ? -10.109 -27.516 -6.004 1 97.06 290 LEU B N 1
ATOM 5575 C CA . LEU B 1 290 ? -8.805 -26.875 -6.094 1 97.06 290 LEU B CA 1
ATOM 5576 C C . LEU B 1 290 ? -8.336 -26.797 -7.543 1 97.06 290 LEU B C 1
ATOM 5578 O O . LEU B 1 290 ? -8.141 -27.828 -8.195 1 97.06 290 LEU B O 1
ATOM 5582 N N . PHE B 1 291 ? -8.234 -25.609 -7.988 1 97.69 291 PHE B N 1
ATOM 5583 C CA . PHE B 1 291 ? -7.703 -25.344 -9.32 1 97.69 291 PHE B CA 1
ATOM 5584 C C . PHE B 1 291 ? -6.234 -24.953 -9.258 1 97.69 291 PHE B C 1
ATOM 5586 O O . PHE B 1 291 ? -5.844 -24.156 -8.398 1 97.69 291 PHE B O 1
ATOM 5593 N N . VAL B 1 292 ? -5.406 -25.5 -10.117 1 98.5 292 VAL B N 1
ATOM 5594 C CA . VAL B 1 292 ? -3.971 -25.234 -10.078 1 98.5 292 VAL B CA 1
ATOM 5595 C C . VAL B 1 292 ? -3.488 -24.766 -11.445 1 98.5 292 VAL B C 1
ATOM 5597 O O . VAL B 1 292 ? -3.801 -25.391 -12.469 1 98.5 292 VAL B O 1
ATOM 5600 N N . CYS B 1 293 ? -2.781 -23.734 -11.484 1 98.56 293 CYS B N 1
ATOM 5601 C CA . CYS B 1 293 ? -2.197 -23.219 -12.719 1 98.56 293 CYS B CA 1
ATOM 5602 C C . CYS B 1 293 ? -0.857 -22.531 -12.445 1 98.56 293 CYS B C 1
ATOM 5604 O O . CYS B 1 293 ? -0.692 -21.859 -11.422 1 98.56 293 CYS B O 1
ATOM 5606 N N . GLY B 1 294 ? 0.049 -22.703 -13.266 1 97.75 294 GLY B N 1
ATOM 5607 C CA . GLY B 1 294 ? 1.354 -22.078 -13.156 1 97.75 294 GLY B CA 1
ATOM 5608 C C . GLY B 1 294 ? 2.238 -22.719 -12.102 1 97.75 294 GLY B C 1
ATOM 5609 O O . GLY B 1 294 ? 3.357 -22.25 -11.867 1 97.75 294 GLY B O 1
ATOM 5610 N N . TYR B 1 295 ? 1.858 -23.688 -11.469 1 96.88 295 TYR B N 1
ATOM 5611 C CA . TYR B 1 295 ? 2.572 -24.438 -10.438 1 96.88 295 TYR B CA 1
ATOM 5612 C C . TYR B 1 295 ? 3.15 -25.734 -10.992 1 96.88 295 TYR B C 1
ATOM 5614 O O . TYR B 1 295 ? 2.447 -26.5 -11.656 1 96.88 295 TYR B O 1
ATOM 5622 N N . SER B 1 296 ? 4.359 -26.016 -10.758 1 93.38 296 SER B N 1
ATOM 5623 C CA . SER B 1 296 ? 5.055 -27.125 -11.406 1 93.38 296 SER B CA 1
ATOM 5624 C C . SER B 1 296 ? 5.035 -28.375 -10.531 1 93.38 296 SER B C 1
ATOM 5626 O O . SER B 1 296 ? 5.508 -29.438 -10.945 1 93.38 296 SER B O 1
ATOM 5628 N N . PHE B 1 297 ? 4.562 -28.266 -9.289 1 94.88 297 PHE B N 1
ATOM 5629 C CA . PHE B 1 297 ? 4.543 -29.359 -8.32 1 94.88 297 PHE B CA 1
ATOM 5630 C C . PHE B 1 297 ? 5.961 -29.734 -7.906 1 94.88 297 PHE B C 1
ATOM 5632 O O . PHE B 1 297 ? 6.246 -30.922 -7.672 1 94.88 297 PHE B O 1
ATOM 5639 N N . GLY B 1 298 ? 6.797 -28.688 -7.898 1 86.06 298 GLY B N 1
ATOM 5640 C CA . GLY B 1 298 ? 8.164 -28.891 -7.449 1 86.06 298 GLY B CA 1
ATOM 5641 C C . GLY B 1 298 ? 8.336 -28.703 -5.953 1 86.06 298 GLY B C 1
ATOM 5642 O O . GLY B 1 298 ? 9.398 -28.969 -5.402 1 86.06 298 GLY B O 1
ATOM 5643 N N . ASP B 1 299 ? 7.375 -28.281 -5.285 1 86 299 ASP B N 1
ATOM 5644 C CA . ASP B 1 299 ? 7.398 -28.062 -3.842 1 86 299 ASP B CA 1
ATOM 5645 C C . ASP B 1 299 ? 6.777 -29.25 -3.1 1 86 299 ASP B C 1
ATOM 5647 O O . ASP B 1 299 ? 5.551 -29.359 -3.023 1 86 299 ASP B O 1
ATOM 5651 N N . ASN B 1 300 ? 7.586 -30.031 -2.477 1 86.94 300 ASN B N 1
ATOM 5652 C CA . ASN B 1 300 ? 7.125 -31.266 -1.849 1 86.94 300 ASN B CA 1
ATOM 5653 C C . ASN B 1 300 ? 6.195 -30.984 -0.672 1 86.94 300 ASN B C 1
ATOM 5655 O O . ASN B 1 300 ? 5.266 -31.75 -0.406 1 86.94 300 ASN B O 1
ATOM 5659 N N . HIS B 1 301 ? 6.465 -29.938 0.009 1 85.25 301 HIS B N 1
ATOM 5660 C CA . HIS B 1 301 ? 5.621 -29.609 1.152 1 85.25 301 HIS B CA 1
ATOM 5661 C C . HIS B 1 301 ? 4.184 -29.344 0.718 1 85.25 301 HIS B C 1
ATOM 5663 O O . HIS B 1 301 ? 3.244 -29.891 1.288 1 85.25 301 HIS B O 1
ATOM 5669 N N . ILE B 1 302 ? 4.027 -28.531 -0.24 1 92 302 ILE B N 1
ATOM 5670 C CA . ILE B 1 302 ? 2.705 -28.203 -0.755 1 92 302 ILE B CA 1
ATOM 5671 C C . ILE B 1 302 ? 2.064 -29.438 -1.375 1 92 302 ILE B C 1
ATOM 5673 O O . ILE B 1 302 ? 0.882 -29.703 -1.153 1 92 302 ILE B O 1
ATOM 5677 N N . ASN B 1 303 ? 2.877 -30.219 -2.104 1 94.56 303 ASN B N 1
ATOM 5678 C CA . ASN B 1 303 ? 2.377 -31.438 -2.705 1 94.56 303 ASN B CA 1
ATOM 5679 C C . ASN B 1 303 ? 1.829 -32.406 -1.649 1 94.56 303 ASN B C 1
ATOM 5681 O O . ASN B 1 303 ? 0.759 -33 -1.83 1 94.56 303 ASN B O 1
ATOM 5685 N N . ASN B 1 304 ? 2.592 -32.469 -0.581 1 92.12 304 ASN B N 1
ATOM 5686 C CA . ASN B 1 304 ? 2.184 -33.375 0.49 1 92.12 304 ASN B CA 1
ATOM 5687 C C . ASN B 1 304 ? 0.879 -32.906 1.139 1 92.12 304 ASN B C 1
ATOM 5689 O O . ASN B 1 304 ? 0.036 -33.75 1.491 1 92.12 304 ASN B O 1
ATOM 5693 N N . GLU B 1 305 ? 0.754 -31.625 1.316 1 91.81 305 GLU B N 1
ATOM 5694 C CA . GLU B 1 305 ? -0.488 -31.109 1.878 1 91.81 305 GLU B CA 1
ATOM 5695 C C . GLU B 1 305 ? -1.684 -31.469 1 1 91.81 305 GLU B C 1
ATOM 5697 O O . GLU B 1 305 ? -2.73 -31.875 1.505 1 91.81 305 GLU B O 1
ATOM 5702 N N . ILE B 1 306 ? -1.551 -31.359 -0.279 1 95.56 306 ILE B N 1
ATOM 5703 C CA . ILE B 1 306 ? -2.619 -31.656 -1.224 1 95.56 306 ILE B CA 1
ATOM 5704 C C . ILE B 1 306 ? -2.918 -33.156 -1.203 1 95.56 306 ILE B C 1
ATOM 5706 O O . ILE B 1 306 ? -4.074 -33.562 -1.059 1 95.56 306 ILE B O 1
ATOM 5710 N N . PHE B 1 307 ? -1.836 -33.938 -1.29 1 95.25 307 PHE B N 1
ATOM 5711 C CA . PHE B 1 307 ? -1.968 -35.375 -1.354 1 95.25 307 PHE B CA 1
ATOM 5712 C C . PHE B 1 307 ? -2.654 -35.906 -0.103 1 95.25 307 PHE B C 1
ATOM 5714 O O . PHE B 1 307 ? -3.596 -36.719 -0.197 1 95.25 307 PHE B O 1
ATOM 5721 N N . ASN B 1 308 ? -2.18 -35.469 1.054 1 92.81 308 ASN B N 1
ATOM 5722 C CA . ASN B 1 308 ? -2.75 -35.906 2.324 1 92.81 308 ASN B CA 1
ATOM 5723 C C . ASN B 1 308 ? -4.219 -35.5 2.443 1 92.81 308 ASN B C 1
ATOM 5725 O O . ASN B 1 308 ? -5.027 -36.25 2.994 1 92.81 308 ASN B O 1
ATOM 5729 N N . GLY B 1 309 ? -4.496 -34.344 1.987 1 92.56 309 GLY B N 1
ATOM 5730 C CA . GLY B 1 309 ? -5.887 -33.906 1.993 1 92.56 309 GLY B CA 1
ATOM 5731 C C . GLY B 1 309 ? -6.785 -34.781 1.138 1 92.56 309 GLY B C 1
ATOM 5732 O O . GLY B 1 309 ? -7.883 -35.156 1.56 1 92.56 309 GLY B O 1
ATOM 5733 N N . LEU B 1 310 ? -6.348 -35.188 -0.026 1 92.25 310 LEU B N 1
ATOM 5734 C CA . LEU B 1 310 ? -7.117 -36 -0.961 1 92.25 310 LEU B CA 1
ATOM 5735 C C . LEU B 1 310 ? -7.324 -37.406 -0.417 1 92.25 310 LEU B C 1
ATOM 5737 O O . LEU B 1 310 ? -8.328 -38.062 -0.728 1 92.25 310 LEU B O 1
ATOM 5741 N N . LEU B 1 311 ? -6.398 -37.812 0.408 1 92.31 311 LEU B N 1
ATOM 5742 C CA . LEU B 1 311 ? -6.441 -39.188 0.922 1 92.31 311 LEU B CA 1
ATOM 5743 C C . LEU B 1 311 ? -7.43 -39.312 2.078 1 92.31 311 LEU B C 1
ATOM 5745 O O . LEU B 1 311 ? -7.836 -40.406 2.449 1 92.31 311 LEU B O 1
ATOM 5749 N N . LYS B 1 312 ? -7.688 -38.188 2.658 1 89.38 312 LYS B N 1
ATOM 5750 C CA . LYS B 1 312 ? -8.562 -38.25 3.826 1 89.38 312 LYS B CA 1
ATOM 5751 C C . LYS B 1 312 ? -9.922 -38.844 3.473 1 89.38 312 LYS B C 1
ATOM 5753 O O . LYS B 1 312 ? -10.461 -38.562 2.4 1 89.38 312 LYS B O 1
ATOM 5758 N N . ILE B 1 313 ? -10.43 -39.5 4.547 1 80 313 ILE B N 1
ATOM 5759 C CA . ILE B 1 313 ? -11.719 -40.188 4.391 1 80 313 ILE B CA 1
ATOM 5760 C C . ILE B 1 313 ? -12.836 -39.156 4.32 1 80 313 ILE B C 1
ATOM 5762 O O . ILE B 1 313 ? -12.844 -38.188 5.082 1 80 313 ILE B O 1
ATOM 5766 N N . HIS B 1 314 ? -13.711 -39.188 3.395 1 81.62 314 HIS B N 1
ATOM 5767 C CA . HIS B 1 314 ? -14.891 -38.344 3.248 1 81.62 314 HIS B CA 1
ATOM 5768 C C . HIS B 1 314 ? -14.555 -37.062 2.514 1 81.62 314 HIS B C 1
ATOM 5770 O O . HIS B 1 314 ? -15.398 -36.188 2.389 1 81.62 314 HIS B O 1
ATOM 5776 N N . ASN B 1 315 ? -13.195 -36.875 2.236 1 85.12 315 ASN B N 1
ATOM 5777 C CA . ASN B 1 315 ? -12.844 -35.75 1.386 1 85.12 315 ASN B CA 1
ATOM 5778 C C . ASN B 1 315 ? -13.219 -36 -0.072 1 85.12 315 ASN B C 1
ATOM 5780 O O . ASN B 1 315 ? -12.727 -36.938 -0.683 1 85.12 315 ASN B O 1
ATOM 5784 N N . ASN B 1 316 ? -14.094 -35.219 -0.558 1 85.25 316 ASN B N 1
ATOM 5785 C CA . ASN B 1 316 ? -14.516 -35.375 -1.947 1 85.25 316 ASN B CA 1
ATOM 5786 C C . ASN B 1 316 ? -14.07 -34.156 -2.789 1 85.25 316 ASN B C 1
ATOM 5788 O O . ASN B 1 316 ? -14.742 -33.812 -3.754 1 85.25 316 ASN B O 1
ATOM 5792 N N . SER B 1 317 ? -12.969 -33.656 -2.342 1 89.94 317 SER B N 1
ATOM 5793 C CA . SER B 1 317 ? -12.43 -32.531 -3.084 1 89.94 317 SER B CA 1
ATOM 5794 C C . SER B 1 317 ? -11.898 -32.969 -4.449 1 89.94 317 SER B C 1
ATOM 5796 O O . SER B 1 317 ? -11.383 -34.062 -4.598 1 89.94 317 SER B O 1
ATOM 5798 N N . THR B 1 318 ? -12.133 -32.188 -5.441 1 94.5 318 THR B N 1
ATOM 5799 C CA . THR B 1 318 ? -11.648 -32.438 -6.793 1 94.5 318 THR B CA 1
ATOM 5800 C C . THR B 1 318 ? -10.477 -31.5 -7.121 1 94.5 318 THR B C 1
ATOM 5802 O O . THR B 1 318 ? -10.477 -30.328 -6.742 1 94.5 318 THR B O 1
ATOM 5805 N N . LEU B 1 319 ? -9.484 -32.062 -7.727 1 96.81 319 LEU B N 1
ATOM 5806 C CA . LEU B 1 319 ? -8.289 -31.344 -8.133 1 96.81 319 LEU B CA 1
ATOM 5807 C C . LEU B 1 319 ? -8.25 -31.188 -9.648 1 96.81 319 LEU B C 1
ATOM 5809 O O . LEU B 1 319 ? -8.266 -32.188 -10.391 1 96.81 319 LEU B O 1
ATOM 5813 N N . ILE B 1 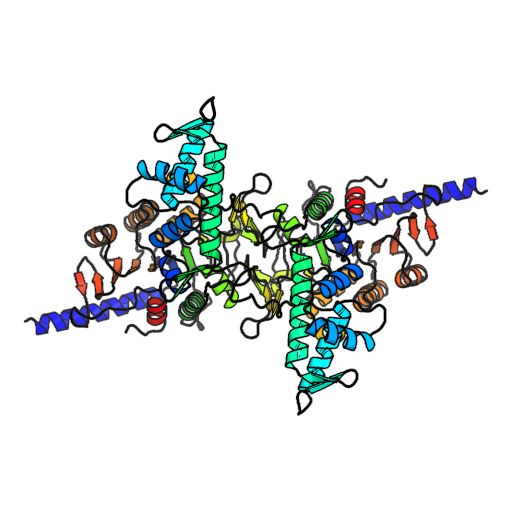320 ? -8.289 -29.938 -10.133 1 97.81 320 ILE B N 1
ATOM 5814 C CA . ILE B 1 320 ? -8.195 -29.625 -11.555 1 97.81 320 ILE B CA 1
ATOM 5815 C C . ILE B 1 320 ? -6.895 -28.875 -11.836 1 97.81 320 ILE B C 1
ATOM 5817 O O . ILE B 1 320 ? -6.703 -27.75 -11.367 1 97.81 320 ILE B O 1
ATOM 5821 N N . ILE B 1 321 ? -6.008 -29.453 -12.641 1 98.44 321 ILE B N 1
ATOM 5822 C CA . ILE B 1 321 ? -4.648 -28.953 -12.812 1 98.44 321 ILE B CA 1
ATOM 5823 C C . ILE B 1 321 ? -4.422 -28.562 -14.266 1 98.44 321 ILE B C 1
ATOM 5825 O O . ILE B 1 321 ? -4.586 -29.375 -15.172 1 98.44 321 ILE B O 1
ATOM 5829 N N . PHE B 1 322 ? -4.102 -27.328 -14.492 1 98 322 PHE B N 1
ATOM 5830 C CA . PHE B 1 322 ? -3.646 -26.859 -15.797 1 98 322 PHE B CA 1
ATOM 5831 C C . PHE B 1 322 ? -2.125 -26.859 -15.875 1 98 322 PHE B C 1
ATOM 5833 O O . PHE B 1 322 ? -1.46 -26.062 -15.211 1 98 322 PHE B O 1
ATOM 5840 N N . ILE B 1 323 ? -1.587 -27.734 -16.656 1 97.31 323 ILE B N 1
ATOM 5841 C CA . ILE B 1 323 ? -0.142 -27.938 -16.672 1 97.31 323 ILE B CA 1
ATOM 5842 C C . ILE B 1 323 ? 0.315 -28.359 -18.062 1 97.31 323 ILE B C 1
ATOM 5844 O O . ILE B 1 323 ? -0.447 -28.969 -18.812 1 97.31 323 ILE B O 1
ATOM 5848 N N . ASP B 1 324 ? 1.55 -27.984 -18.422 1 95.19 324 ASP B N 1
ATOM 5849 C CA . ASP B 1 324 ? 2.078 -28.328 -19.734 1 95.19 324 ASP B CA 1
ATOM 5850 C C . ASP B 1 324 ? 2.309 -29.828 -19.875 1 95.19 324 ASP B C 1
ATOM 5852 O O . ASP B 1 324 ? 1.636 -30.5 -20.656 1 95.19 324 ASP B O 1
ATOM 5856 N N . ASN B 1 325 ? 3.193 -30.359 -18.938 1 94.44 325 ASN B N 1
ATOM 5857 C CA . ASN B 1 325 ? 3.535 -31.766 -18.938 1 94.44 325 ASN B CA 1
ATOM 5858 C C . ASN B 1 325 ? 3.354 -32.406 -17.562 1 94.44 325 ASN B C 1
ATOM 5860 O O . ASN B 1 325 ? 3.516 -31.719 -16.547 1 94.44 325 ASN B O 1
ATOM 5864 N N . MET B 1 326 ? 3.082 -33.656 -17.656 1 94.56 326 MET B N 1
ATOM 5865 C CA . MET B 1 326 ? 2.908 -34.406 -16.406 1 94.56 326 MET B CA 1
ATOM 5866 C C . MET B 1 326 ? 4.227 -34.5 -15.648 1 94.56 326 MET B C 1
ATOM 5868 O O . MET B 1 326 ? 5.266 -34.812 -16.25 1 94.56 326 MET B O 1
ATOM 5872 N N . SER B 1 327 ? 4.199 -34.188 -14.438 1 94.06 327 SER B N 1
ATOM 5873 C CA . SER B 1 327 ? 5.348 -34.438 -13.57 1 94.06 327 SER B CA 1
ATOM 5874 C C . SER B 1 327 ? 5.273 -35.844 -12.969 1 94.06 327 SER B C 1
ATOM 5876 O O . SER B 1 327 ? 4.227 -36.469 -13.008 1 94.06 327 SER B O 1
ATOM 5878 N N . ASP B 1 328 ? 6.426 -36.25 -12.32 1 94.75 328 ASP B N 1
ATOM 5879 C CA . ASP B 1 328 ? 6.445 -37.562 -11.648 1 94.75 328 ASP B CA 1
ATOM 5880 C C . ASP B 1 328 ? 5.402 -37.625 -10.531 1 94.75 328 ASP B C 1
ATOM 5882 O O . ASP B 1 328 ? 4.73 -38.625 -10.352 1 94.75 328 ASP B O 1
ATOM 5886 N N . THR B 1 329 ? 5.258 -36.531 -9.898 1 96.25 329 THR B N 1
ATOM 5887 C CA . THR B 1 329 ? 4.285 -36.438 -8.82 1 96.25 329 THR B CA 1
ATOM 5888 C C . THR B 1 329 ? 2.869 -36.656 -9.344 1 96.25 329 THR B C 1
ATOM 5890 O O . THR B 1 329 ? 2.104 -37.438 -8.766 1 96.25 329 THR B O 1
ATOM 5893 N N . LEU B 1 330 ? 2.529 -36.062 -10.422 1 97.38 330 LEU B N 1
ATOM 5894 C CA . LEU B 1 330 ? 1.18 -36.156 -10.977 1 97.38 330 LEU B CA 1
ATOM 5895 C C . LEU B 1 330 ? 0.911 -37.531 -11.547 1 97.38 330 LEU B C 1
ATOM 5897 O O . LEU B 1 330 ? -0.209 -38.031 -11.461 1 97.38 330 LEU B O 1
ATOM 5901 N N . ILE B 1 331 ? 1.965 -38.125 -12.133 1 97.38 331 ILE B N 1
ATOM 5902 C CA . ILE B 1 331 ? 1.828 -39.5 -12.648 1 97.38 331 ILE B CA 1
ATOM 5903 C C . ILE B 1 331 ? 1.514 -40.438 -11.5 1 97.38 331 ILE B C 1
ATOM 5905 O O . ILE B 1 331 ? 0.608 -41.281 -11.609 1 97.38 331 ILE B O 1
ATOM 5909 N N . ASP B 1 332 ? 2.25 -40.25 -10.445 1 97.44 332 ASP B N 1
ATOM 5910 C CA . ASP B 1 332 ? 2.014 -41.062 -9.266 1 97.44 332 ASP B CA 1
ATOM 5911 C C . ASP B 1 332 ? 0.587 -40.875 -8.75 1 97.44 332 ASP B C 1
ATOM 5913 O O . ASP B 1 332 ? -0.071 -41.844 -8.375 1 97.44 332 ASP B O 1
ATOM 5917 N N . TRP B 1 333 ? 0.116 -39.656 -8.734 1 97.44 333 TRP B N 1
ATOM 5918 C CA . TRP B 1 333 ? -1.23 -39.344 -8.25 1 97.44 333 TRP B CA 1
ATOM 5919 C C . TRP B 1 333 ? -2.281 -40 -9.156 1 97.44 333 TRP B C 1
ATOM 5921 O O . TRP B 1 333 ? -3.277 -40.531 -8.68 1 97.44 333 TRP B O 1
ATOM 5931 N N . GLN B 1 334 ? -2.049 -40 -10.484 1 97.25 334 GLN B N 1
ATOM 5932 C CA . GLN B 1 334 ? -2.973 -40.531 -11.477 1 97.25 334 GLN B CA 1
ATOM 5933 C C . GLN B 1 334 ? -3.029 -42.062 -11.383 1 97.25 334 GLN B C 1
ATOM 5935 O O . GLN B 1 334 ? -4.004 -42.688 -11.82 1 97.25 334 GLN B O 1
ATOM 5940 N N . ASN B 1 335 ? -1.992 -42.656 -10.836 1 97.31 335 ASN B N 1
ATOM 5941 C CA . ASN B 1 335 ? -1.926 -44.094 -10.711 1 97.31 335 ASN B CA 1
ATOM 5942 C C . ASN B 1 335 ? -2.459 -44.562 -9.359 1 97.31 335 ASN B C 1
ATOM 5944 O O . ASN B 1 335 ? -2.559 -45.781 -9.109 1 97.31 335 ASN B O 1
ATOM 5948 N N . ASN B 1 336 ? -2.77 -43.625 -8.484 1 96.5 336 ASN B N 1
ATOM 5949 C CA . ASN B 1 336 ? -3.287 -43.969 -7.164 1 96.5 336 ASN B CA 1
ATOM 5950 C C . ASN B 1 336 ? -4.805 -44.125 -7.184 1 96.5 336 ASN B C 1
ATOM 5952 O O . ASN B 1 336 ? -5.539 -43.156 -7.289 1 96.5 336 ASN B O 1
ATOM 5956 N N . ASP B 1 337 ? -5.379 -45.281 -6.969 1 94.69 337 ASP B N 1
ATOM 5957 C CA . ASP B 1 337 ? -6.793 -45.625 -7.113 1 94.69 337 ASP B CA 1
ATOM 5958 C C . ASP B 1 337 ? -7.641 -44.906 -6.066 1 94.69 337 ASP B C 1
ATOM 5960 O O . ASP B 1 337 ? -8.852 -44.75 -6.25 1 94.69 337 ASP B O 1
ATOM 5964 N N . LEU B 1 338 ? -7.043 -44.5 -5.047 1 93.25 338 LEU B N 1
ATOM 5965 C CA . LEU B 1 338 ? -7.789 -43.844 -3.967 1 93.25 338 LEU B CA 1
ATOM 5966 C C . LEU B 1 338 ? -8.172 -42.438 -4.336 1 93.25 338 LEU B C 1
ATOM 5968 O O . LEU B 1 338 ? -9.141 -41.875 -3.797 1 93.25 338 LEU B O 1
ATOM 5972 N N . ILE B 1 339 ? -7.352 -41.781 -5.27 1 94.5 339 ILE B N 1
ATOM 5973 C CA . ILE B 1 339 ? -7.598 -40.375 -5.469 1 94.5 339 ILE B CA 1
ATOM 5974 C C . ILE B 1 339 ? -7.695 -40.062 -6.961 1 94.5 339 ILE B C 1
ATOM 5976 O O . ILE B 1 339 ? -8.141 -39 -7.352 1 94.5 339 ILE B O 1
ATOM 5980 N N . ASN B 1 340 ? -7.301 -40.906 -7.875 1 95.38 340 ASN B N 1
ATOM 5981 C CA . ASN B 1 340 ? -7.105 -40.594 -9.289 1 95.38 340 ASN B CA 1
ATOM 5982 C C . ASN B 1 340 ? -8.422 -40.219 -9.961 1 95.38 340 ASN B C 1
ATOM 5984 O O . ASN B 1 340 ? -8.43 -39.562 -10.992 1 95.38 340 ASN B O 1
ATOM 5988 N N . GLU B 1 341 ? -9.625 -40.656 -9.422 1 94.06 341 GLU B N 1
ATOM 5989 C CA . GLU B 1 341 ? -10.922 -40.312 -10.008 1 94.06 341 GLU B CA 1
ATOM 5990 C C . GLU B 1 341 ? -11.273 -38.844 -9.781 1 94.06 341 GLU B C 1
ATOM 5992 O O . GLU B 1 341 ? -12.18 -38.312 -10.414 1 94.06 341 GLU B O 1
ATOM 5997 N N . ARG B 1 342 ? -10.531 -38.188 -8.914 1 94.5 342 ARG B N 1
ATOM 5998 C CA . ARG B 1 342 ? -10.859 -36.812 -8.555 1 94.5 342 ARG B CA 1
ATOM 5999 C C . ARG B 1 342 ? -9.797 -35.844 -9.07 1 94.5 342 ARG B C 1
ATOM 6001 O O . ARG B 1 342 ? -9.766 -34.688 -8.672 1 94.5 342 ARG B O 1
ATOM 6008 N N . ILE B 1 343 ? -8.922 -36.312 -9.914 1 97.12 343 ILE B N 1
ATOM 6009 C CA . ILE B 1 343 ? -7.828 -35.5 -10.406 1 97.12 343 ILE B CA 1
ATOM 6010 C C . ILE B 1 343 ? -7.918 -35.375 -11.922 1 97.12 343 ILE B C 1
ATOM 6012 O O . ILE B 1 343 ? -7.848 -36.375 -12.641 1 97.12 343 ILE B O 1
ATOM 6016 N N . TYR B 1 344 ? -8.117 -34.156 -12.422 1 97.56 344 TYR B N 1
ATOM 6017 C CA . TYR B 1 344 ? -8.062 -33.844 -13.844 1 97.56 344 TYR B CA 1
ATOM 6018 C C . TYR B 1 344 ? -6.816 -33.031 -14.18 1 97.56 344 TYR B C 1
ATOM 6020 O O . TYR B 1 344 ? -6.555 -32 -13.57 1 97.56 344 TYR B O 1
ATOM 6028 N N . CYS B 1 345 ? -6.012 -33.5 -15.094 1 97.81 345 CYS B N 1
ATOM 6029 C CA . CYS B 1 345 ? -4.859 -32.75 -15.555 1 97.81 345 CYS B CA 1
ATOM 6030 C C . CYS B 1 345 ? -5.051 -32.312 -17 1 97.81 345 CYS B C 1
ATOM 6032 O O . CYS B 1 345 ? -5.043 -33.125 -17.922 1 97.81 345 CYS B O 1
ATOM 6034 N N . LEU B 1 346 ? -5.301 -31.062 -17.172 1 96.69 346 LEU B N 1
ATOM 6035 C CA . LEU B 1 346 ? -5.398 -30.484 -18.5 1 96.69 346 LEU B CA 1
ATOM 6036 C C . LEU B 1 346 ? -4.016 -30.125 -19.031 1 96.69 346 LEU B C 1
ATOM 6038 O O . LEU B 1 346 ? -3.486 -29.062 -18.719 1 96.69 346 LEU B O 1
ATOM 6042 N N . THR B 1 347 ? -3.428 -31 -19.828 1 95.44 347 THR B N 1
ATOM 6043 C CA . THR B 1 347 ? -2.072 -30.875 -20.344 1 95.44 347 THR B CA 1
ATOM 6044 C C . THR B 1 347 ? -2.092 -30.281 -21.766 1 95.44 347 THR B C 1
ATOM 6046 O O . THR B 1 347 ? -3.16 -30.078 -22.344 1 95.44 347 THR B O 1
ATOM 6049 N N . SER B 1 348 ? -0.878 -30.016 -22.312 1 93.38 348 SER B N 1
ATOM 6050 C CA . SER B 1 348 ? -0.765 -29.469 -23.672 1 93.38 348 SER B CA 1
ATOM 6051 C C . SER B 1 348 ? -1.214 -30.5 -24.703 1 93.38 348 SER B C 1
ATOM 6053 O O . SER B 1 348 ? -1.567 -30.125 -25.828 1 93.38 348 SER B O 1
ATOM 6055 N N . THR B 1 349 ? -1.283 -31.781 -24.312 1 92 349 THR B N 1
ATOM 6056 C CA . THR B 1 349 ? -1.616 -32.812 -25.297 1 92 349 THR B CA 1
ATOM 6057 C C . THR B 1 349 ? -3.031 -33.344 -25.062 1 92 349 THR B C 1
ATOM 6059 O O . THR B 1 349 ? -3.51 -34.188 -25.812 1 92 349 THR B O 1
ATOM 6062 N N . GLY B 1 350 ? -3.674 -32.875 -24.109 1 92.75 350 GLY B N 1
ATOM 6063 C CA . GLY B 1 350 ? -5.031 -33.312 -23.812 1 92.75 350 GLY B CA 1
ATOM 6064 C C . GLY B 1 350 ? -5.328 -33.375 -22.328 1 92.75 350 GLY B C 1
ATOM 6065 O O . GLY B 1 350 ? -4.652 -32.719 -21.516 1 92.75 350 GLY B O 1
ATOM 6066 N N . ILE B 1 351 ? -6.379 -34.094 -21.984 1 94.88 351 ILE B N 1
ATOM 6067 C CA . ILE B 1 351 ? -6.785 -34.25 -20.594 1 94.88 351 ILE B CA 1
ATOM 6068 C C . ILE B 1 351 ? -6.34 -35.594 -20.047 1 94.88 351 ILE B C 1
ATOM 6070 O O . ILE B 1 351 ? -6.711 -36.625 -20.594 1 94.88 351 ILE B O 1
ATOM 6074 N N . CYS B 1 352 ? -5.516 -35.562 -19.031 1 96.06 352 CYS B N 1
ATOM 6075 C CA . CYS B 1 352 ? -5.09 -36.812 -18.375 1 96.06 352 CYS B CA 1
ATOM 6076 C C . CYS B 1 352 ? -6.035 -37.188 -17.234 1 96.06 352 CYS B C 1
ATOM 6078 O O . CYS B 1 352 ? -6.289 -36.375 -16.344 1 96.06 352 CYS B O 1
ATOM 6080 N N . TYR B 1 353 ? -6.59 -38.281 -17.312 1 95.75 353 TYR B N 1
ATOM 6081 C CA . TYR B 1 353 ? -7.488 -38.844 -16.328 1 95.75 353 TYR B CA 1
ATOM 6082 C C . TYR B 1 353 ? -7.203 -40.312 -16.125 1 95.75 353 TYR B C 1
ATOM 6084 O O . TYR B 1 353 ? -7.289 -41.125 -17.062 1 95.75 353 TYR B O 1
ATOM 6092 N N . LYS B 1 354 ? -6.812 -40.719 -14.922 1 95.44 354 LYS B N 1
ATOM 6093 C CA . LYS B 1 354 ? -6.422 -42.062 -14.57 1 95.44 354 LYS B CA 1
ATOM 6094 C C . LYS B 1 354 ? -5.273 -42.562 -15.445 1 95.44 354 LYS B C 1
ATOM 6096 O O . LYS B 1 354 ? -5.328 -43.656 -15.992 1 95.44 354 LYS B O 1
ATOM 6101 N N . ASN B 1 355 ? -4.383 -41.656 -15.633 1 93.56 355 ASN B N 1
ATOM 6102 C CA . ASN B 1 355 ? -3.107 -41.875 -16.312 1 93.56 355 ASN B CA 1
ATOM 6103 C C . ASN B 1 355 ? -3.307 -42.188 -17.797 1 93.56 355 ASN B C 1
ATOM 6105 O O . ASN B 1 355 ? -2.471 -42.875 -18.406 1 93.56 355 ASN B O 1
ATOM 6109 N N . LYS B 1 356 ? -4.426 -41.844 -18.328 1 93.75 356 LYS B N 1
ATOM 6110 C CA . LYS B 1 356 ? -4.691 -41.906 -19.766 1 93.75 356 LYS B CA 1
ATOM 6111 C C . LYS B 1 356 ? -5.008 -40.5 -20.312 1 93.75 356 LYS B C 1
ATOM 6113 O O . LYS B 1 356 ? -5.746 -39.75 -19.688 1 93.75 356 LYS B O 1
ATOM 6118 N N . ILE B 1 357 ? -4.449 -40.188 -21.438 1 92.62 357 ILE B N 1
ATOM 6119 C CA . ILE B 1 357 ? -4.645 -38.875 -22.031 1 92.62 357 ILE B CA 1
ATOM 6120 C C . ILE B 1 357 ? -5.727 -38.969 -23.109 1 92.62 357 ILE B C 1
ATOM 6122 O O . ILE B 1 357 ? -5.668 -39.812 -23.984 1 92.62 357 ILE B O 1
ATOM 6126 N N . TYR B 1 358 ? -6.754 -38.188 -22.984 1 92.31 358 TYR B N 1
ATOM 6127 C CA . TYR B 1 358 ? -7.828 -38.062 -23.953 1 92.31 358 TYR B CA 1
ATOM 6128 C C . TYR B 1 358 ? -7.711 -36.75 -24.734 1 92.31 358 TYR B C 1
ATOM 6130 O O . TYR B 1 358 ? -7.461 -35.719 -24.156 1 92.31 358 TYR B O 1
ATOM 6138 N N . SER B 1 359 ? -7.734 -36.781 -26.031 1 88.75 359 SER B N 1
ATOM 6139 C CA . SER B 1 359 ? -7.656 -35.625 -26.875 1 88.75 359 SER B CA 1
ATOM 6140 C C . SER B 1 359 ? -8.609 -35.719 -28.062 1 88.75 359 SER B C 1
ATOM 6142 O O . SER B 1 359 ? -9.016 -36.812 -28.453 1 88.75 359 SER B O 1
ATOM 6144 N N . GLU B 1 360 ? -9.18 -34.594 -28.469 1 79.44 360 GLU B N 1
ATOM 6145 C CA . GLU B 1 360 ? -10.016 -34.562 -29.672 1 79.44 360 GLU B CA 1
ATOM 6146 C C . GLU B 1 360 ? -9.172 -34.656 -30.938 1 79.44 360 GLU B C 1
ATOM 6148 O O . GLU B 1 360 ? -9.641 -35.125 -31.969 1 79.44 360 GLU B O 1
ATOM 6153 N N . GLU B 1 361 ? -8.039 -33.906 -30.75 1 67.88 361 GLU B N 1
ATOM 6154 C CA . GLU B 1 361 ? -7.227 -33.75 -31.953 1 67.88 361 GLU B CA 1
ATOM 6155 C C . GLU B 1 361 ? -6.117 -34.781 -32.031 1 67.88 361 GLU B C 1
ATOM 6157 O O . GLU B 1 361 ? -5.875 -35.5 -31.047 1 67.88 361 GLU B O 1
ATOM 6162 N N . ASN B 1 362 ? -5.656 -34.969 -33.25 1 61.75 362 ASN B N 1
ATOM 6163 C CA . ASN B 1 362 ? -4.484 -35.812 -33.438 1 61.75 362 ASN B CA 1
ATOM 6164 C C . ASN B 1 362 ? -3.338 -35.406 -32.531 1 61.75 362 ASN B C 1
ATOM 6166 O O . ASN B 1 362 ? -3.314 -34.281 -32 1 61.75 362 ASN B O 1
ATOM 6170 N N . GLU B 1 363 ? -2.494 -36.344 -32.031 1 59.56 363 GLU B N 1
ATOM 6171 C CA . GLU B 1 363 ? -1.395 -36.281 -31.078 1 59.56 363 GLU B CA 1
ATOM 6172 C C . GLU B 1 363 ? -0.59 -35 -31.219 1 59.56 363 GLU B C 1
ATOM 6174 O O . GLU B 1 363 ? 0.086 -34.562 -30.281 1 59.56 363 GLU B O 1
ATOM 6179 N N . GLN B 1 364 ? -0.988 -34.156 -32.25 1 65 364 GLN B N 1
ATOM 6180 C CA . GLN B 1 364 ? -0.05 -33.094 -32.531 1 65 364 GLN B CA 1
ATOM 6181 C C . GLN B 1 364 ? -0.616 -31.75 -32.062 1 65 364 GLN B C 1
ATOM 6183 O O . GLN B 1 364 ? 0.094 -30.734 -32.031 1 65 364 GLN B O 1
ATOM 6188 N N . TYR B 1 365 ? -1.796 -31.812 -31.453 1 76 365 TYR B N 1
ATOM 6189 C CA . TYR B 1 365 ? -2.328 -30.5 -31.094 1 76 365 TYR B CA 1
ATOM 6190 C C . TYR B 1 365 ? -1.814 -30.062 -29.734 1 76 365 TYR B C 1
ATOM 6192 O O . TYR B 1 365 ? -1.725 -30.875 -28.812 1 76 365 TYR B O 1
ATOM 6200 N N . ASN B 1 366 ? -1.274 -28.828 -29.609 1 85.94 366 ASN B N 1
ATOM 6201 C CA . ASN B 1 366 ? -0.799 -28.234 -28.375 1 85.94 366 ASN B CA 1
ATOM 6202 C C . ASN B 1 366 ? -1.854 -27.312 -27.75 1 85.94 366 ASN B C 1
ATOM 6204 O O . ASN B 1 366 ? -1.959 -26.141 -28.109 1 85.94 366 ASN B O 1
ATOM 6208 N N . TYR B 1 367 ? -2.67 -27.938 -26.828 1 90.25 367 TYR B N 1
ATOM 6209 C CA . TYR B 1 367 ? -3.699 -27.141 -26.172 1 90.25 367 TYR B CA 1
ATOM 6210 C C . TYR B 1 367 ? -3.078 -26.016 -25.344 1 90.25 367 TYR B C 1
ATOM 6212 O O . TYR B 1 367 ? -2.154 -26.25 -24.562 1 90.25 367 TYR B O 1
ATOM 6220 N N . PRO B 1 368 ? -3.574 -24.781 -25.469 1 92.44 368 PRO B N 1
ATOM 6221 C CA . PRO B 1 368 ? -2.955 -23.641 -24.797 1 92.44 368 PRO B CA 1
ATOM 6222 C C . PRO B 1 368 ? -3.477 -23.438 -23.375 1 92.44 368 PRO B C 1
ATOM 6224 O O . PRO B 1 368 ? -2.971 -22.594 -22.641 1 92.44 368 PRO B O 1
ATOM 6227 N N . TRP B 1 369 ? -4.395 -24.281 -22.906 1 93.69 369 TRP B N 1
ATOM 6228 C CA . TRP B 1 369 ? -5.141 -24 -21.672 1 93.69 369 TRP B CA 1
ATOM 6229 C C . TRP B 1 369 ? -4.23 -24.062 -20.453 1 93.69 369 TRP B C 1
ATOM 6231 O O . TRP B 1 369 ? -4.59 -23.594 -19.375 1 93.69 369 TRP B O 1
ATOM 6241 N N . TRP B 1 370 ? -3.025 -24.656 -20.625 1 93.88 370 TRP B N 1
ATOM 6242 C CA . TRP B 1 370 ? -2.145 -24.797 -19.469 1 93.88 370 TRP B CA 1
ATOM 6243 C C . TRP B 1 370 ? -1.431 -23.484 -19.156 1 93.88 370 TRP B C 1
ATOM 6245 O O . TRP B 1 370 ? -0.897 -23.297 -18.062 1 93.88 370 TRP B O 1
ATOM 6255 N N . THR B 1 371 ? -1.395 -22.5 -20.156 1 95.94 371 THR B N 1
ATOM 6256 C CA . THR B 1 371 ? -0.836 -21.172 -19.906 1 95.94 371 THR B CA 1
ATOM 6257 C C . THR B 1 371 ? -1.835 -20.297 -19.172 1 95.94 371 THR B C 1
ATOM 6259 O O . THR B 1 371 ? -3.027 -20.609 -19.125 1 95.94 371 THR B O 1
ATOM 6262 N N . PHE B 1 372 ? -1.33 -19.266 -18.531 1 97.5 372 PHE B N 1
ATOM 6263 C CA . PHE B 1 372 ? -2.213 -18.375 -17.781 1 97.5 372 PHE B CA 1
ATOM 6264 C C . PHE B 1 372 ? -3.25 -17.75 -18.703 1 97.5 372 PHE B C 1
ATOM 6266 O O . PHE B 1 372 ? -4.441 -17.734 -18.391 1 97.5 372 PHE B O 1
ATOM 6273 N N . SER B 1 373 ? -2.801 -17.25 -19.891 1 96.44 373 SER B N 1
ATOM 6274 C CA . SER B 1 373 ? -3.723 -16.719 -20.875 1 96.44 373 SER B CA 1
ATOM 6275 C C . SER B 1 373 ? -4.668 -17.781 -21.406 1 96.44 373 SER B C 1
ATOM 6277 O O . SER B 1 373 ? -5.844 -17.516 -21.672 1 96.44 373 SER B O 1
ATOM 6279 N N . GLY B 1 374 ? -4.094 -18.953 -21.578 1 96.19 374 GLY B N 1
ATOM 6280 C CA . GLY B 1 374 ? -4.922 -20.078 -22.016 1 96.19 374 GLY B CA 1
ATOM 6281 C C . GLY B 1 374 ? -6.016 -20.422 -21.016 1 96.19 374 GLY B C 1
ATOM 6282 O O . GLY B 1 374 ? -7.145 -20.719 -21.406 1 96.19 374 GLY B O 1
ATOM 6283 N N . LEU B 1 375 ? -5.684 -20.484 -19.734 1 96.62 375 LEU B N 1
ATOM 6284 C CA . LEU B 1 375 ? -6.676 -20.688 -18.688 1 96.62 375 LEU B CA 1
ATOM 6285 C C . LEU B 1 375 ? -7.781 -19.641 -18.766 1 96.62 375 LEU B C 1
ATOM 6287 O O . LEU B 1 375 ? -8.961 -19.969 -18.656 1 96.62 375 LEU B O 1
ATOM 6291 N N . THR B 1 376 ? -7.379 -18.344 -18.906 1 96.06 376 THR B N 1
ATOM 6292 C CA . THR B 1 376 ? -8.352 -17.25 -19.016 1 96.06 376 THR B CA 1
ATOM 6293 C C . THR B 1 376 ? -9.289 -17.5 -20.203 1 96.06 376 THR B C 1
ATOM 6295 O O . THR B 1 376 ? -10.508 -17.344 -20.062 1 96.06 376 THR B O 1
ATOM 6298 N N . ASN B 1 377 ? -8.703 -17.875 -21.312 1 94.38 377 ASN B N 1
ATOM 6299 C CA . ASN B 1 377 ? -9.516 -18.203 -22.484 1 94.38 377 ASN B CA 1
ATOM 6300 C C . ASN B 1 377 ? -10.453 -19.375 -22.203 1 94.38 377 ASN B C 1
ATOM 6302 O O . ASN B 1 377 ? -11.609 -19.359 -22.641 1 94.38 377 ASN B O 1
ATOM 6306 N N . PHE B 1 378 ? -9.922 -20.359 -21.531 1 93 378 PHE B N 1
ATOM 6307 C CA . PHE B 1 378 ? -10.711 -21.531 -21.156 1 93 378 PHE B CA 1
ATOM 6308 C C . PHE B 1 378 ? -11.914 -21.125 -20.328 1 93 378 PHE B C 1
ATOM 6310 O O . PHE B 1 378 ? -13.023 -21.609 -20.547 1 93 378 PHE B O 1
ATOM 6317 N N . LEU B 1 379 ? -11.734 -20.203 -19.328 1 91.31 379 LEU B N 1
ATOM 6318 C CA . LEU B 1 379 ? -12.797 -19.688 -18.469 1 91.31 379 LEU B CA 1
ATOM 6319 C C . LEU B 1 379 ? -13.852 -18.953 -19.281 1 91.31 379 LEU B C 1
ATOM 6321 O O . LEU B 1 379 ? -15.031 -18.938 -18.938 1 91.31 379 LEU B O 1
ATOM 6325 N N . ASN B 1 380 ? -13.367 -18.359 -20.391 1 89.25 380 ASN B N 1
ATOM 6326 C CA . ASN B 1 380 ? -14.266 -17.594 -21.25 1 89.25 380 ASN B CA 1
ATOM 6327 C C . ASN B 1 380 ? -14.938 -18.5 -22.281 1 89.25 380 ASN B C 1
ATOM 6329 O O . ASN B 1 380 ? -15.656 -18.016 -23.156 1 89.25 380 ASN B O 1
ATOM 6333 N N . GLY B 1 381 ? -14.695 -19.75 -22.219 1 84.31 381 GLY B N 1
ATOM 6334 C CA . GLY B 1 381 ? -15.367 -20.688 -23.078 1 84.31 381 GLY B CA 1
ATOM 6335 C C . GLY B 1 381 ? -14.578 -21.031 -24.328 1 84.31 381 GLY B C 1
ATOM 6336 O O . GLY B 1 381 ? -15.062 -21.75 -25.203 1 84.31 381 GLY B O 1
ATOM 6337 N N . THR B 1 382 ? -13.398 -20.484 -24.469 1 80.88 382 THR B N 1
ATOM 6338 C CA . THR B 1 382 ? -12.539 -20.766 -25.625 1 80.88 382 THR B CA 1
ATOM 6339 C C . THR B 1 382 ? -11.492 -21.812 -25.266 1 80.88 382 THR B C 1
ATOM 6341 O O . THR B 1 382 ? -10.523 -21.531 -24.562 1 80.88 382 THR B O 1
ATOM 6344 N N . ILE B 1 383 ? -11.773 -23.016 -25.625 1 72.56 383 ILE B N 1
ATOM 6345 C CA . ILE B 1 383 ? -10.891 -24.125 -25.297 1 72.56 383 ILE B CA 1
ATOM 6346 C C . ILE B 1 383 ? -9.711 -24.156 -26.266 1 72.56 383 ILE B C 1
ATOM 6348 O O . ILE B 1 383 ? -8.586 -24.516 -25.875 1 72.56 383 ILE B O 1
ATOM 6352 N N . LYS B 1 384 ? -10.094 -23.859 -27.625 1 68.69 384 LYS B N 1
ATOM 6353 C CA . LYS B 1 384 ? -9.062 -23.922 -28.672 1 68.69 384 LYS B CA 1
ATOM 6354 C C . LYS B 1 384 ? -8.641 -22.516 -29.094 1 68.69 384 LYS B C 1
ATOM 6356 O O . LYS B 1 384 ? -9.453 -21.578 -29.078 1 68.69 384 LYS B O 1
#